Protein AF-0000000066075596 (afdb_homodimer)

Nearest PDB structures (foldseek):
  5d92-assembly1_A  TM=9.632E-01  e=8.092E-13  Archaeoglobus fulgidus DSM 4304
  6wmv-assembly1_A  TM=9.460E-01  e=3.363E-12  Archaeoglobus fulgidus
  6wm5-assembly1_A  TM=9.397E-01  e=6.399E-12  Archaeoglobus fulgidus
  6h59-assembly1_A  TM=9.398E-01  e=1.398E-11  Mycobacterium tuberculosis H37Rv
  6wmv-assembly1_C  TM=9.489E-01  e=2.915E-11  Archaeoglobus fulgidus

Radius of gyration: 22.22 Å; Cα contacts (8 Å, |Δi|>4): 594; chains: 2; bounding box: 64×57×46 Å

Sequence (414 aa):
MLEHFRAGWAKVMNPIADALLRAHVTPDVVTWIGTIGAVLMALICFPQGWLWQGPWLVTLFIFSDSLDGNMARKLGRHSQWGSFLDSTLDRFGDAAIFTGVALYFAGPGNSVLWTAMACAALVFGMATSYVRAKAESLALEAKVGIATRADRLLVSLVAIEITGLARVGAFPHWCVVALPIALCYLTLAGAITVVQRMVAVRRACESMLEHFRAGWAKVMNPIADALLRAHVTPDVVTWIGTIGAVLMALICFPQGWLWQGPWLVTLFIFSDSLDGNMARKLGRHSQWGSFLDSTLDRFGDAAIFTGVALYFAGPGNSVLWTAMACAALVFGMATSYVRAKAESLALEAKVGIATRADRLLVSLVAIEITGLARVGAFPHWCVVALPIALCYLTLAGAITVVQRMVAVRRACES

InterPro domains:
  IPR000462 CDP-alcohol phosphatidyltransferase [PF01066] (25-135)
  IPR043130 CDP-alcohol phosphatidyltransferase, transmembrane domain [G3DSA:1.20.120.1760] (7-206)
  IPR044268 Phosphatidylinositol phosphate synthase PgsA1 [MF_02241] (1-206)
  IPR044268 Phosphatidylinositol phosphate synthase PgsA1 [NF045883] (4-205)
  IPR048254 CDP-alcohol phosphatidyltransferase, conserved site [PS00379] (68-90)

Organism: Cutibacterium acnes (strain DSM 16379 / KPA171202) (NCBI:txid267747)

Solvent-accessible surface area (backbone atoms only — not comparable to full-atom values): 19736 Å² total; per-residue (Å²): 107,73,62,55,54,48,50,52,51,44,65,59,42,47,61,53,30,50,52,37,47,74,69,68,50,52,40,67,55,38,41,50,52,15,28,53,45,18,26,50,32,20,55,56,25,25,36,71,63,35,28,48,63,22,39,56,56,22,49,67,18,54,50,24,58,60,34,23,53,50,36,26,56,74,67,69,51,86,52,71,52,58,54,49,50,52,58,53,45,49,52,49,30,56,41,22,45,29,49,10,49,18,39,14,17,34,42,79,60,62,30,57,69,56,19,50,37,24,49,44,26,34,52,26,52,53,43,42,55,34,52,29,25,44,32,30,42,70,77,40,68,33,84,60,60,83,60,49,70,68,52,52,51,49,49,50,40,50,19,36,27,45,20,26,32,11,71,74,63,79,37,61,66,79,38,45,50,37,35,61,51,40,33,53,49,48,27,50,42,24,48,50,22,40,51,50,23,51,50,44,43,49,54,59,67,74,104,107,74,62,56,53,49,50,53,51,45,64,58,41,47,61,54,32,51,54,37,48,75,69,69,51,52,41,67,56,39,41,50,52,15,30,53,45,18,27,49,34,20,54,57,25,26,36,73,63,35,28,49,61,24,39,58,56,21,49,68,18,55,50,23,57,60,35,23,52,52,36,28,57,75,69,70,52,86,50,72,53,58,55,49,50,51,57,53,43,49,52,50,30,56,41,22,46,28,49,10,49,18,39,14,17,33,41,80,61,63,30,56,68,58,20,50,37,23,47,44,26,34,51,26,51,52,43,40,55,34,53,29,24,45,32,29,43,70,77,41,70,34,85,60,60,85,61,49,70,68,52,53,51,50,49,50,40,50,19,36,27,45,20,26,32,11,73,75,61,79,36,61,67,78,38,45,50,36,35,61,51,40,33,53,50,48,25,52,42,22,48,50,22,39,49,51,23,51,50,44,41,48,54,59,66,74,104

pLDDT: mean 94.69, std 7.0, range [52.31, 98.94]

Structure (mmCIF, N/CA/C/O backbone):
data_AF-0000000066075596-model_v1
#
loop_
_entity.id
_entity.type
_entity.pdbx_description
1 polymer 'Phosphatidylinositol phosphate synthase'
#
loop_
_atom_site.group_PDB
_atom_site.id
_atom_site.type_symbol
_atom_site.label_atom_id
_atom_site.label_alt_id
_atom_site.label_comp_id
_atom_site.label_asym_id
_atom_site.label_entity_id
_atom_site.label_seq_id
_atom_site.pdbx_PDB_ins_code
_atom_site.Cartn_x
_atom_site.Cartn_y
_atom_site.Cartn_z
_atom_site.occupancy
_atom_site.B_iso_or_equiv
_atom_site.auth_seq_id
_atom_site.auth_comp_id
_atom_site.auth_asym_id
_atom_site.auth_atom_id
_atom_site.pdbx_PDB_model_num
ATOM 1 N N . MET A 1 1 ? -25.641 21.906 -8.438 1 53.19 1 MET A N 1
ATOM 2 C CA . MET A 1 1 ? -25.812 20.453 -8.367 1 53.19 1 MET A CA 1
ATOM 3 C C . MET A 1 1 ? -24.953 19.859 -7.266 1 53.19 1 MET A C 1
ATOM 5 O O . MET A 1 1 ? -25.438 19.109 -6.418 1 53.19 1 MET A O 1
ATOM 9 N N . LEU A 1 2 ? -23.625 20.25 -7.238 1 60.84 2 LEU A N 1
ATOM 10 C CA . LEU A 1 2 ? -22.734 19.75 -6.18 1 60.84 2 LEU A CA 1
ATOM 11 C C . LEU A 1 2 ? -23.203 20.25 -4.816 1 60.84 2 LEU A C 1
ATOM 13 O O . LEU A 1 2 ? -23.156 19.516 -3.83 1 60.84 2 LEU A O 1
ATOM 17 N N . GLU A 1 3 ? -23.891 21.406 -4.809 1 60.97 3 GLU A N 1
ATOM 18 C CA . GLU A 1 3 ? -24.391 21.984 -3.561 1 60.97 3 GLU A CA 1
ATOM 19 C C . GLU A 1 3 ? -25.609 21.234 -3.045 1 60.97 3 GLU A C 1
ATOM 21 O O . GLU A 1 3 ? -25.766 21.047 -1.837 1 60.97 3 GLU A O 1
ATOM 26 N N . HIS A 1 4 ? -26.359 20.828 -4.012 1 64.19 4 HIS A N 1
ATOM 27 C CA . HIS A 1 4 ? -27.547 20.078 -3.629 1 64.19 4 HIS A CA 1
ATOM 28 C C . HIS A 1 4 ? -27.172 18.703 -3.068 1 64.19 4 HIS A C 1
ATOM 30 O O . HIS A 1 4 ? -27.766 18.25 -2.098 1 64.19 4 HIS A O 1
ATOM 36 N N . PHE A 1 5 ? -26.219 18.031 -3.615 1 73.12 5 PHE A N 1
ATOM 37 C CA . PHE A 1 5 ? -25.734 16.75 -3.119 1 73.12 5 PHE A CA 1
ATOM 38 C C . PHE A 1 5 ? -25.109 16.906 -1.739 1 73.12 5 PHE A C 1
ATOM 40 O O . PHE A 1 5 ? -25.328 16.062 -0.855 1 73.12 5 PHE A O 1
ATOM 47 N N . ARG A 1 6 ? -24.531 17.953 -1.571 1 70.44 6 ARG A N 1
ATOM 48 C CA . ARG A 1 6 ? -23.891 18.203 -0.284 1 70.44 6 ARG A CA 1
ATOM 49 C C . ARG A 1 6 ? -24.938 18.453 0.801 1 70.44 6 ARG A C 1
ATOM 51 O O . ARG A 1 6 ? -24.797 17.969 1.925 1 70.44 6 ARG A O 1
ATOM 58 N N . ALA A 1 7 ? -25.875 19.203 0.381 1 73.88 7 ALA A N 1
ATOM 59 C CA . ALA A 1 7 ? -26.953 19.516 1.318 1 73.88 7 ALA A CA 1
ATOM 60 C C . ALA A 1 7 ? -27.734 18.25 1.678 1 73.88 7 ALA A C 1
ATOM 62 O O . ALA A 1 7 ? -28.094 18.047 2.842 1 73.88 7 ALA A O 1
ATOM 63 N N . GLY A 1 8 ? -28 17.5 0.705 1 77.88 8 GLY A N 1
ATOM 64 C CA . GLY A 1 8 ? -28.688 16.234 0.952 1 77.88 8 GLY A CA 1
ATOM 65 C C . GLY A 1 8 ? -27.891 15.297 1.83 1 77.88 8 GLY A C 1
ATOM 66 O O . GLY A 1 8 ? -28.422 14.68 2.752 1 77.88 8 GLY A O 1
ATOM 67 N N . TRP A 1 9 ? -26.672 15.227 1.517 1 80.62 9 TRP A N 1
ATOM 68 C CA . TRP A 1 9 ? -25.781 14.367 2.295 1 80.62 9 TRP A CA 1
ATOM 69 C C . TRP A 1 9 ? -25.703 14.836 3.744 1 80.62 9 TRP A C 1
ATOM 71 O O . TRP A 1 9 ? -25.75 14.016 4.668 1 80.62 9 TRP A O 1
ATOM 81 N N . ALA A 1 10 ? -25.688 16.062 3.924 1 80.81 10 ALA A N 1
ATOM 82 C CA . ALA A 1 10 ? -25.625 16.641 5.266 1 80.81 10 ALA A CA 1
ATOM 83 C C . ALA A 1 10 ? -26.922 16.375 6.031 1 80.81 10 ALA A C 1
ATOM 85 O O . ALA A 1 10 ? -26.891 16.125 7.238 1 80.81 10 ALA A O 1
ATOM 86 N N . LYS A 1 11 ? -28.016 16.406 5.348 1 86.75 11 LYS A N 1
ATOM 87 C CA . LYS A 1 11 ? -29.312 16.188 5.969 1 86.75 11 LYS A CA 1
ATOM 88 C C . LYS A 1 11 ? -29.422 14.773 6.523 1 86.75 11 LYS A C 1
ATOM 90 O O . LYS A 1 11 ? -30.094 14.547 7.535 1 86.75 11 LYS A O 1
ATOM 95 N N . VAL A 1 12 ? -28.734 13.961 5.926 1 87.12 12 VAL A N 1
ATOM 96 C CA . VAL A 1 12 ? -28.781 12.57 6.359 1 87.12 12 VAL A CA 1
ATOM 97 C C . VAL A 1 12 ? -27.766 12.344 7.477 1 87.12 12 VAL A C 1
ATOM 99 O O . VAL A 1 12 ? -28.062 11.656 8.461 1 87.12 12 VAL A O 1
ATOM 102 N N . MET A 1 13 ? -26.641 12.891 7.395 1 89.5 13 MET A N 1
ATOM 103 C CA . MET A 1 13 ? -25.531 12.625 8.305 1 89.5 13 MET A CA 1
ATOM 104 C C . MET A 1 13 ? -25.703 13.375 9.617 1 89.5 13 MET A C 1
ATOM 106 O O . MET A 1 13 ? -25.297 12.891 10.672 1 89.5 13 MET A O 1
ATOM 110 N N . ASN A 1 14 ? -26.375 14.5 9.586 1 91.75 14 ASN A N 1
ATOM 111 C CA . ASN A 1 14 ? -26.453 15.375 10.758 1 91.75 14 ASN A CA 1
ATOM 112 C C . ASN A 1 14 ? -27.219 14.719 11.898 1 91.75 14 ASN A C 1
ATOM 114 O O . ASN A 1 14 ? -26.719 14.664 13.031 1 91.75 14 ASN A O 1
ATOM 118 N N . PRO A 1 15 ? -28.391 14.234 11.578 1 94.19 15 PRO A N 1
ATOM 119 C CA . PRO A 1 15 ? -29.109 13.617 12.695 1 94.19 15 PRO A CA 1
ATOM 120 C C . PRO A 1 15 ? -28.391 12.406 13.273 1 94.19 15 PRO A C 1
ATOM 122 O O . PRO A 1 15 ? -28.469 12.148 14.477 1 94.19 15 PRO A O 1
ATOM 125 N N . ILE A 1 16 ? -27.719 11.664 12.484 1 94.81 16 ILE A N 1
ATOM 126 C CA . ILE A 1 16 ? -26.969 10.508 12.953 1 94.81 16 ILE A CA 1
ATOM 127 C C . ILE A 1 16 ? -25.812 10.961 13.82 1 94.81 16 ILE A C 1
ATOM 129 O O . ILE A 1 16 ? -25.562 10.391 14.891 1 94.81 16 ILE A O 1
ATOM 133 N N . ALA A 1 17 ? -25.125 11.867 13.312 1 95.69 17 ALA A N 1
ATOM 134 C CA . ALA A 1 17 ? -24.016 12.43 14.078 1 95.69 17 ALA A CA 1
ATOM 135 C C . ALA A 1 17 ? -24.484 12.93 15.438 1 95.69 17 ALA A C 1
ATOM 137 O O . ALA A 1 17 ? -23.844 12.672 16.453 1 95.69 17 ALA A O 1
ATOM 138 N N . ASP A 1 18 ? -25.641 13.656 15.43 1 96.25 18 ASP A N 1
ATOM 139 C CA . ASP A 1 18 ? -26.203 14.188 16.672 1 96.25 18 ASP A CA 1
ATOM 140 C C . ASP A 1 18 ? -26.547 13.062 17.641 1 96.25 18 ASP A C 1
ATOM 142 O O . ASP A 1 18 ? -26.281 13.172 18.844 1 96.25 18 ASP A O 1
ATOM 146 N N . ALA A 1 19 ? -27.141 12.094 17.141 1 96.62 19 ALA A N 1
ATOM 147 C CA . ALA A 1 19 ? -27.516 10.961 17.984 1 96.62 19 ALA A CA 1
ATOM 148 C C . ALA A 1 19 ? -26.297 10.297 18.609 1 96.62 19 ALA A C 1
ATOM 150 O O . ALA A 1 19 ? -26.328 9.914 19.781 1 96.62 19 ALA A O 1
ATOM 151 N N . LEU A 1 20 ? -25.234 10.148 17.891 1 96.31 20 LEU A N 1
ATOM 152 C CA . LEU A 1 20 ? -24 9.523 18.391 1 96.31 20 LEU A CA 1
ATOM 153 C C . LEU A 1 20 ? -23.328 10.398 19.438 1 96.31 20 LEU A C 1
ATOM 155 O O . LEU A 1 20 ? -22.844 9.898 20.453 1 96.31 20 LEU A O 1
ATOM 159 N N . LEU A 1 21 ? -23.375 11.648 19.172 1 95.69 21 LEU A N 1
ATOM 160 C CA . LEU A 1 21 ? -22.797 12.578 20.125 1 95.69 21 LEU A CA 1
ATOM 161 C C . LEU A 1 21 ? -23.578 12.578 21.438 1 95.69 21 LEU A C 1
ATOM 163 O O . LEU A 1 21 ? -23 12.633 22.516 1 95.69 21 LEU A O 1
ATOM 167 N N . ARG A 1 22 ? -24.875 12.539 21.328 1 97.25 22 ARG A N 1
ATOM 168 C CA . ARG A 1 22 ? -25.719 12.461 22.516 1 97.25 22 ARG A CA 1
ATOM 169 C C . ARG A 1 22 ? -25.438 11.195 23.312 1 97.25 22 ARG A C 1
ATOM 171 O O . ARG A 1 22 ? -25.516 11.188 24.547 1 97.25 22 ARG A O 1
ATOM 178 N N . ALA A 1 23 ? -25.109 10.18 22.594 1 97.69 23 ALA A N 1
ATOM 179 C CA . ALA A 1 23 ? -24.781 8.898 23.219 1 97.69 23 ALA A CA 1
ATOM 180 C C . ALA A 1 23 ? -23.344 8.883 23.703 1 97.69 23 ALA A C 1
ATOM 182 O O . ALA A 1 23 ? -22.844 7.84 24.141 1 97.69 23 ALA A O 1
ATOM 183 N N . HIS A 1 24 ? -22.578 9.898 23.531 1 97.19 24 HIS A N 1
ATOM 184 C CA . HIS A 1 24 ? -21.219 10.102 24.031 1 97.19 24 HIS A CA 1
ATOM 185 C C . HIS A 1 24 ? -20.203 9.273 23.234 1 97.19 24 HIS A C 1
ATOM 187 O O . HIS A 1 24 ? -19.203 8.812 23.781 1 97.19 24 HIS A O 1
ATOM 193 N N . VAL A 1 25 ? -20.578 9.016 22.031 1 97.19 25 VAL A N 1
ATOM 194 C CA . VAL A 1 25 ? -19.641 8.359 21.125 1 97.19 25 VAL A CA 1
ATOM 195 C C . VAL A 1 25 ? -18.719 9.398 20.484 1 97.19 25 VAL A C 1
ATOM 197 O O . VAL A 1 25 ? -19.188 10.438 20 1 97.19 25 VAL A O 1
ATOM 200 N N . THR A 1 26 ? -17.453 9.102 20.516 1 96.12 26 THR A N 1
ATOM 201 C CA . THR A 1 26 ? -16.484 10.055 19.969 1 96.12 26 THR A CA 1
ATOM 202 C C . THR A 1 26 ? -16.266 9.805 18.469 1 96.12 26 THR A C 1
ATOM 204 O O . THR A 1 26 ? -16.484 8.695 17.984 1 96.12 26 THR A O 1
ATOM 207 N N . PRO A 1 27 ? -15.805 10.812 17.766 1 96.5 27 PRO A N 1
ATOM 208 C CA . PRO A 1 27 ? -15.477 10.633 16.359 1 96.5 27 PRO A CA 1
ATOM 209 C C . PRO A 1 27 ? -14.438 9.531 16.125 1 96.5 27 PRO A C 1
ATOM 211 O O . PRO A 1 27 ? -14.539 8.781 15.156 1 96.5 27 PRO A O 1
ATOM 214 N N . ASP A 1 28 ? -13.492 9.367 17.016 1 96.75 28 ASP A N 1
ATOM 215 C CA . ASP A 1 28 ? -12.453 8.344 16.891 1 96.75 28 ASP A CA 1
ATOM 216 C C . ASP A 1 28 ? -13.055 6.945 16.875 1 96.75 28 ASP A C 1
ATOM 218 O O . ASP A 1 28 ? -12.609 6.078 16.125 1 96.75 28 ASP A O 1
ATOM 222 N N . VAL A 1 29 ? -13.984 6.777 17.734 1 97.38 29 VAL A N 1
ATOM 223 C CA . VAL A 1 29 ? -14.648 5.477 17.828 1 97.38 29 VAL A CA 1
ATOM 224 C C . VAL A 1 29 ? -15.359 5.168 16.516 1 97.38 29 VAL A C 1
ATOM 226 O O . VAL A 1 29 ? -15.305 4.035 16.031 1 97.38 29 VAL A O 1
ATOM 229 N N . VAL A 1 30 ? -16 6.145 15.961 1 97.5 30 VAL A N 1
ATOM 230 C CA . VAL A 1 30 ? -16.719 5.977 14.703 1 97.5 30 VAL A CA 1
ATOM 231 C C . VAL A 1 30 ? -15.727 5.645 13.586 1 97.5 30 VAL A C 1
ATOM 233 O O . VAL A 1 30 ? -16 4.797 12.734 1 97.5 30 VAL A O 1
ATOM 236 N N . THR A 1 31 ? -14.609 6.289 13.555 1 97.69 31 THR A N 1
ATOM 237 C CA . THR A 1 31 ? -13.578 6.012 12.562 1 97.69 31 THR A CA 1
ATOM 238 C C . THR A 1 31 ? -13.078 4.57 12.68 1 97.69 31 THR A C 1
ATOM 240 O O . THR A 1 31 ? -12.969 3.863 11.68 1 97.69 31 THR A O 1
ATOM 243 N N . TRP A 1 32 ? -12.852 4.129 13.93 1 98.19 32 TRP A N 1
ATOM 244 C CA . TRP A 1 32 ? -12.375 2.77 14.172 1 98.19 32 TRP A CA 1
ATOM 245 C C . TRP A 1 32 ? -13.414 1.745 13.727 1 98.19 32 TRP A C 1
ATOM 247 O O . TRP A 1 32 ? -13.094 0.808 12.992 1 98.19 32 TRP A O 1
ATOM 257 N N . ILE A 1 33 ? -14.594 1.902 14.141 1 98.06 33 ILE A N 1
ATOM 258 C CA . ILE A 1 33 ? -15.664 0.955 13.836 1 98.06 33 ILE A CA 1
ATOM 259 C C . ILE A 1 33 ? -15.914 0.938 12.328 1 98.06 33 ILE A C 1
ATOM 261 O O . ILE A 1 33 ? -16.094 -0.128 11.734 1 98.06 33 ILE A O 1
ATOM 265 N N . GLY A 1 34 ? -15.961 2.115 11.758 1 98.12 34 GLY A N 1
ATOM 266 C CA . GLY A 1 34 ? -16.141 2.207 10.32 1 98.12 34 GLY A CA 1
ATOM 267 C C . GLY A 1 34 ? -15.078 1.466 9.531 1 98.12 34 GLY A C 1
ATOM 268 O O . GLY A 1 34 ? -15.391 0.698 8.625 1 98.12 34 GLY A O 1
ATOM 269 N N . THR A 1 35 ? -13.836 1.645 9.906 1 98.38 35 THR A N 1
ATOM 270 C CA . THR A 1 35 ? -12.734 1.02 9.18 1 98.38 35 THR A CA 1
ATOM 271 C C . THR A 1 35 ? -12.719 -0.489 9.414 1 98.38 35 THR A C 1
ATOM 273 O O . THR A 1 35 ? -12.602 -1.267 8.461 1 98.38 35 THR A O 1
ATOM 276 N N . ILE A 1 36 ? -12.82 -0.926 10.664 1 98.56 36 ILE A N 1
ATOM 277 C CA . ILE A 1 36 ? -12.828 -2.352 10.977 1 98.56 36 ILE A CA 1
ATOM 278 C C . ILE A 1 36 ? -13.969 -3.037 10.242 1 98.56 36 ILE A C 1
ATOM 280 O O . ILE A 1 36 ? -13.789 -4.109 9.656 1 98.56 36 ILE A O 1
ATOM 284 N N . GLY A 1 37 ? -15.141 -2.406 10.273 1 98.62 37 GLY A N 1
ATOM 285 C CA . GLY A 1 37 ? -16.281 -2.947 9.547 1 98.62 37 GLY A CA 1
ATOM 286 C C . GLY A 1 37 ? -16.047 -3.064 8.055 1 98.62 37 GLY A C 1
ATOM 287 O O . GLY A 1 37 ? -16.312 -4.105 7.457 1 98.62 37 GLY A O 1
ATOM 288 N N . ALA A 1 38 ? -15.539 -2.014 7.434 1 98.5 38 ALA A N 1
ATOM 289 C CA . ALA A 1 38 ? -15.281 -2.02 5.996 1 98.5 38 ALA A CA 1
ATOM 290 C C . ALA A 1 38 ? -14.25 -3.086 5.633 1 98.5 38 ALA A C 1
ATOM 292 O O . ALA A 1 38 ? -14.414 -3.797 4.637 1 98.5 38 ALA A O 1
ATOM 293 N N . VAL A 1 39 ? -13.195 -3.213 6.422 1 98.81 39 VAL A N 1
ATOM 294 C CA . VAL A 1 39 ? -12.141 -4.191 6.18 1 98.81 39 VAL A CA 1
ATOM 295 C C . VAL A 1 39 ? -12.711 -5.602 6.285 1 98.81 39 VAL A C 1
ATOM 297 O O . VAL A 1 39 ? -12.492 -6.434 5.398 1 98.81 39 VAL A O 1
ATOM 300 N N . LEU A 1 40 ? -13.461 -5.848 7.34 1 98.75 40 LEU A N 1
ATOM 301 C CA . LEU A 1 40 ? -14.031 -7.172 7.551 1 98.75 40 LEU A CA 1
ATOM 302 C C . LEU A 1 40 ? -14.992 -7.535 6.422 1 98.75 40 LEU A C 1
ATOM 304 O O . LEU A 1 40 ? -14.922 -8.641 5.875 1 98.75 40 LEU A O 1
ATOM 308 N N . MET A 1 41 ? -15.828 -6.617 6.062 1 98.75 41 MET A N 1
ATOM 309 C CA . MET A 1 41 ? -16.828 -6.926 5.043 1 98.75 41 MET A CA 1
ATOM 310 C C . MET A 1 41 ? -16.172 -7.148 3.686 1 98.75 41 MET A C 1
ATOM 312 O O . MET A 1 41 ? -16.562 -8.047 2.939 1 98.75 41 MET A O 1
ATOM 316 N N . ALA A 1 42 ? -15.195 -6.344 3.373 1 98.81 42 ALA A N 1
ATOM 317 C CA . ALA A 1 42 ? -14.5 -6.52 2.102 1 98.81 42 ALA A CA 1
ATOM 318 C C . ALA A 1 42 ? -13.789 -7.867 2.047 1 98.81 42 ALA A C 1
ATOM 320 O O . ALA A 1 42 ? -13.883 -8.586 1.051 1 98.81 42 ALA A O 1
ATOM 321 N N . LEU A 1 43 ? -13.133 -8.273 3.158 1 98.75 43 LEU A N 1
ATOM 322 C CA . LEU A 1 43 ? -12.273 -9.453 3.154 1 98.75 43 LEU A CA 1
ATOM 323 C C . LEU A 1 43 ? -13.094 -10.719 3.375 1 98.75 43 LEU A C 1
ATOM 325 O 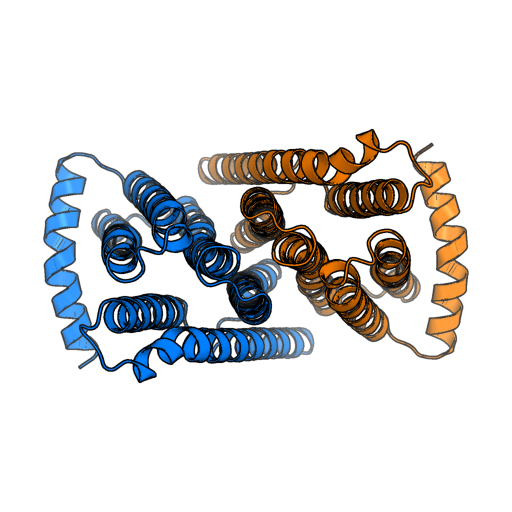O . LEU A 1 43 ? -12.625 -11.828 3.1 1 98.75 43 LEU A O 1
ATOM 329 N N . ILE A 1 44 ? -14.273 -10.547 3.904 1 98.56 44 ILE A N 1
ATOM 330 C CA . ILE A 1 44 ? -15.148 -11.703 4.059 1 98.56 44 ILE A CA 1
ATOM 331 C C . ILE A 1 44 ? -15.961 -11.914 2.785 1 98.56 44 ILE A C 1
ATOM 333 O O . ILE A 1 44 ? -16.047 -13.031 2.273 1 98.56 44 ILE A O 1
ATOM 337 N N . CYS A 1 45 ? -16.516 -10.883 2.209 1 98.69 45 CYS A N 1
ATOM 338 C CA . CYS A 1 45 ? -17.5 -11.016 1.134 1 98.69 45 CYS A CA 1
ATOM 339 C C . CYS A 1 45 ? -16.812 -11.242 -0.205 1 98.69 45 CYS A C 1
ATOM 341 O O . CYS A 1 45 ? -17.141 -12.203 -0.915 1 98.69 45 CYS A O 1
ATOM 343 N N . PHE A 1 46 ? -15.859 -10.453 -0.587 1 98.69 46 PHE A N 1
ATOM 344 C CA . PHE A 1 46 ? -15.344 -10.438 -1.952 1 98.69 46 PHE A CA 1
ATOM 345 C C . PHE A 1 46 ? -14.609 -11.727 -2.271 1 98.69 46 PHE A C 1
ATOM 347 O O . PHE A 1 46 ? -14.828 -12.336 -3.322 1 98.69 46 PHE A O 1
ATOM 354 N N . PRO A 1 47 ? -13.789 -12.242 -1.301 1 98.5 47 PRO A N 1
ATOM 355 C CA . PRO A 1 47 ? -13.086 -13.484 -1.626 1 98.5 47 PRO A CA 1
ATOM 356 C C . PRO A 1 47 ? -14.039 -14.664 -1.831 1 98.5 47 PRO A C 1
ATOM 358 O O . PRO A 1 47 ? -13.68 -15.641 -2.494 1 98.5 47 PRO A O 1
ATOM 361 N N . GLN A 1 48 ? -15.242 -14.57 -1.29 1 97.75 48 GLN A N 1
ATOM 362 C CA . GLN A 1 48 ? -16.203 -15.656 -1.379 1 97.75 48 GLN A CA 1
ATOM 363 C C . GLN A 1 48 ? -17.094 -15.516 -2.617 1 97.75 48 GLN A C 1
ATOM 365 O O . GLN A 1 48 ? -17.922 -16.375 -2.896 1 97.75 48 GLN A O 1
ATOM 370 N N . GLY A 1 49 ? -16.969 -14.477 -3.314 1 97.88 49 GLY A N 1
ATOM 371 C CA . GLY A 1 49 ? -17.75 -14.258 -4.523 1 97.88 49 GLY A CA 1
ATOM 372 C C . GLY A 1 49 ? -19.047 -13.516 -4.27 1 97.88 49 GLY A C 1
ATOM 373 O O . GLY A 1 49 ? -19.906 -13.453 -5.145 1 97.88 49 GLY A O 1
ATOM 374 N N . TRP A 1 50 ? -19.203 -12.938 -3.025 1 98.12 50 TRP A N 1
ATOM 375 C CA . TRP A 1 50 ? -20.375 -12.102 -2.732 1 98.12 50 TRP A CA 1
ATOM 376 C C . TRP A 1 50 ? -20.172 -10.688 -3.262 1 98.12 50 TRP A C 1
ATOM 378 O O . TRP A 1 50 ? -20.094 -9.734 -2.486 1 98.12 50 TRP A O 1
ATOM 388 N N . LEU A 1 51 ? -20.234 -10.617 -4.598 1 98.25 51 LEU A N 1
ATOM 389 C CA . LEU A 1 51 ? -19.844 -9.383 -5.262 1 98.25 51 LEU A CA 1
ATOM 390 C C . LEU A 1 51 ? -20.984 -8.383 -5.281 1 98.25 51 LEU A C 1
ATOM 392 O O . LEU A 1 51 ? -20.766 -7.168 -5.289 1 98.25 51 LEU A O 1
ATOM 396 N N . TRP A 1 52 ? -22.188 -8.82 -5.332 1 97.5 52 TRP A N 1
ATOM 397 C CA . TRP A 1 52 ? -23.266 -7.844 -5.34 1 97.5 52 TRP A CA 1
ATOM 398 C C . TRP A 1 52 ? -23.688 -7.488 -3.92 1 97.5 52 TRP A C 1
ATOM 400 O O . TRP A 1 52 ? -24.109 -6.355 -3.65 1 97.5 52 TRP A O 1
ATOM 410 N N . GLN A 1 53 ? -23.594 -8.375 -2.893 1 98.12 53 GLN A N 1
ATOM 411 C CA . GLN A 1 53 ? -23.922 -8.125 -1.492 1 98.12 53 GLN A CA 1
ATOM 412 C C . GLN A 1 53 ? -22.844 -7.289 -0.813 1 98.12 53 GLN A C 1
ATOM 414 O O . GLN A 1 53 ? -23.141 -6.387 -0.033 1 98.12 53 GLN A O 1
ATOM 419 N N . GLY A 1 54 ? -21.578 -7.586 -1.127 1 98.44 54 GLY A N 1
ATOM 420 C CA . GLY A 1 54 ? -20.406 -7.035 -0.454 1 98.44 54 GLY A CA 1
ATOM 421 C C . GLY A 1 54 ? -20.344 -5.52 -0.516 1 98.44 54 GLY A C 1
ATOM 422 O O . GLY A 1 54 ? -20.141 -4.859 0.506 1 98.44 54 GLY A O 1
ATOM 423 N N . PRO A 1 55 ? -20.516 -4.965 -1.721 1 98.5 55 PRO A N 1
ATOM 424 C CA . PRO A 1 55 ? -20.406 -3.506 -1.832 1 98.5 55 PRO A CA 1
ATOM 425 C C . PRO A 1 55 ? -21.391 -2.773 -0.917 1 98.5 55 PRO A C 1
ATOM 427 O O . PRO A 1 55 ? -21.062 -1.716 -0.374 1 98.5 55 PRO A O 1
ATOM 430 N N . TRP A 1 56 ? -22.547 -3.299 -0.76 1 97.94 56 TRP A N 1
ATOM 431 C CA . TRP A 1 56 ? -23.516 -2.664 0.121 1 97.94 56 TRP A CA 1
ATOM 432 C C . TRP A 1 56 ? -23.047 -2.709 1.571 1 97.94 56 TRP A C 1
ATOM 434 O O . TRP A 1 56 ? -23.188 -1.725 2.303 1 97.94 56 TRP A O 1
ATOM 444 N N . LEU A 1 57 ? -22.562 -3.822 1.994 1 98.06 57 LEU A N 1
ATOM 445 C CA . LEU A 1 57 ? -22.078 -3.986 3.359 1 98.06 57 LEU A CA 1
ATOM 446 C C . LEU A 1 57 ? -20.844 -3.117 3.609 1 98.06 57 LEU A C 1
ATOM 448 O O . LEU A 1 57 ? -20.719 -2.508 4.672 1 98.06 57 LEU A O 1
ATOM 452 N N . VAL A 1 58 ? -19.922 -3.047 2.656 1 98.44 58 VAL A N 1
ATOM 453 C CA . VAL A 1 58 ? -18.734 -2.197 2.762 1 98.44 58 VAL A CA 1
ATOM 454 C C . VAL A 1 58 ? -19.156 -0.731 2.818 1 98.44 58 VAL A C 1
ATOM 456 O O . VAL A 1 58 ? -18.656 0.035 3.641 1 98.44 58 VAL A O 1
ATOM 459 N N . THR A 1 59 ? -20.078 -0.32 1.947 1 96.81 59 THR A N 1
ATOM 460 C CA . THR A 1 59 ? -20.547 1.061 1.855 1 96.81 59 THR A CA 1
ATOM 461 C C . THR A 1 59 ? -21.141 1.523 3.184 1 96.81 59 THR A C 1
ATOM 463 O O . THR A 1 59 ? -20.922 2.666 3.598 1 96.81 59 THR A O 1
ATOM 466 N N . LEU A 1 60 ? -21.859 0.641 3.838 1 94.75 60 LEU A N 1
ATOM 467 C CA . LEU A 1 60 ? -22.438 0.958 5.141 1 94.75 60 LEU A CA 1
ATOM 468 C C . LEU A 1 60 ? -21.359 1.468 6.102 1 94.75 60 LEU A C 1
ATOM 470 O O . LEU A 1 60 ? -21.625 2.371 6.898 1 94.75 60 LEU A O 1
ATOM 474 N N . PHE A 1 61 ? -20.156 0.972 5.996 1 96.06 61 PHE A N 1
ATOM 475 C CA . PHE A 1 61 ? -19.109 1.296 6.957 1 96.06 61 PHE A CA 1
ATOM 476 C C . PHE A 1 61 ? -18.234 2.426 6.438 1 96.06 61 PHE A C 1
ATOM 478 O O . PHE A 1 61 ? -17.641 3.168 7.223 1 96.06 61 PHE A O 1
ATOM 485 N N . ILE A 1 62 ? -18.125 2.551 5.148 1 90.75 62 ILE A N 1
ATOM 486 C CA . ILE A 1 62 ? -17.266 3.584 4.586 1 90.75 62 ILE A CA 1
ATOM 487 C C . ILE A 1 62 ? -17.859 4.965 4.875 1 90.75 62 ILE A C 1
ATOM 489 O O . ILE A 1 62 ? -17.125 5.945 4.996 1 90.75 62 ILE A O 1
ATOM 493 N N . PHE A 1 63 ? -19.141 5.105 5.031 1 88 63 PHE A N 1
ATOM 494 C CA . PHE A 1 63 ? -19.812 6.363 5.344 1 88 63 PHE A CA 1
ATOM 495 C C . PHE A 1 63 ? -19.438 6.84 6.742 1 88 63 PHE A C 1
ATOM 497 O O . PHE A 1 63 ? -19.641 8.008 7.082 1 88 63 PHE A O 1
ATOM 504 N N . SER A 1 64 ? -18.828 6 7.496 1 90.69 64 SER A N 1
ATOM 505 C CA . SER A 1 64 ? -18.359 6.395 8.82 1 90.69 64 SER A CA 1
ATOM 506 C C . SER A 1 64 ? -17.359 7.535 8.734 1 90.69 64 SER A C 1
ATOM 508 O O . SER A 1 64 ? -17.234 8.328 9.672 1 90.69 64 SER A O 1
ATOM 510 N N . ASP A 1 65 ? -16.672 7.516 7.594 1 90 65 ASP A N 1
ATOM 511 C CA . ASP A 1 65 ? -15.703 8.586 7.387 1 90 65 ASP A CA 1
ATOM 512 C C . ASP A 1 65 ? -16.391 9.945 7.332 1 90 65 ASP A C 1
ATOM 514 O O . ASP A 1 65 ? -15.945 10.906 7.957 1 90 65 ASP A O 1
ATOM 518 N N . SER A 1 66 ? -17.453 10.047 6.629 1 90 66 SER A N 1
ATOM 519 C CA . SER A 1 66 ? -18.25 11.266 6.562 1 90 66 SER A CA 1
ATOM 520 C C . SER A 1 66 ? -18.859 11.602 7.914 1 90 66 SER A C 1
ATOM 522 O O . SER A 1 66 ? -18.984 12.773 8.273 1 90 66 SER A O 1
ATOM 524 N N . LEU A 1 67 ? -19.234 10.633 8.594 1 93.5 67 LEU A N 1
ATOM 525 C CA . LEU A 1 67 ? -19.875 10.797 9.891 1 93.5 67 LEU A CA 1
ATOM 526 C C . LEU A 1 67 ? -18.891 11.328 10.93 1 93.5 67 LEU A C 1
ATOM 528 O O . LEU A 1 67 ? -19.203 12.258 11.672 1 93.5 67 LEU A O 1
ATOM 532 N N . ASP A 1 68 ? -17.734 10.703 11 1 94.19 68 ASP A N 1
ATOM 533 C CA . ASP A 1 68 ? -16.766 11.125 12 1 94.19 68 ASP A CA 1
ATOM 534 C C . ASP A 1 68 ? -16.312 12.562 11.758 1 94.19 68 ASP A C 1
ATOM 536 O O . ASP A 1 68 ? -16.109 13.328 12.703 1 94.19 68 ASP A O 1
ATOM 540 N N . GLY A 1 69 ? -16.203 12.93 10.477 1 91.75 69 GLY A N 1
ATOM 541 C CA . GLY A 1 69 ? -15.906 14.32 10.156 1 91.75 69 GLY A CA 1
ATOM 542 C C . GLY A 1 69 ? -17 15.281 10.578 1 91.75 69 GLY A C 1
ATOM 543 O O . GLY A 1 69 ? -16.719 16.344 11.133 1 91.75 69 GLY A O 1
ATOM 544 N N . ASN A 1 70 ? -18.172 14.914 10.32 1 92.44 70 ASN A N 1
ATOM 545 C CA . ASN A 1 70 ? -19.328 15.719 10.727 1 92.44 70 ASN A CA 1
ATOM 546 C C . ASN A 1 70 ? -19.375 15.875 12.242 1 92.44 70 ASN A C 1
ATOM 548 O O . ASN A 1 70 ? -19.656 16.969 12.75 1 92.44 70 ASN A O 1
ATOM 552 N N . MET A 1 71 ? -19.188 14.852 12.914 1 94.69 71 MET A N 1
ATOM 553 C CA . MET A 1 71 ? -19.172 14.883 14.375 1 94.69 71 MET A CA 1
ATOM 554 C C . MET A 1 71 ? -18.078 15.812 14.891 1 94.69 71 MET A C 1
ATOM 556 O O . MET A 1 71 ? -18.312 16.594 15.812 1 94.69 71 MET A O 1
ATOM 560 N N . ALA A 1 72 ? -16.906 15.719 14.305 1 93.25 72 ALA A N 1
ATOM 561 C CA . ALA A 1 72 ? -15.789 16.562 14.711 1 93.25 72 ALA A CA 1
ATOM 562 C C . ALA A 1 72 ? -16.109 18.031 14.5 1 93.25 72 ALA A C 1
ATOM 564 O O . ALA A 1 72 ? -15.781 18.875 15.344 1 93.25 72 ALA A O 1
ATOM 565 N N . ARG A 1 73 ? -16.766 18.312 13.461 1 91.38 73 ARG A N 1
ATOM 566 C CA . ARG A 1 73 ? -17.141 19.688 13.156 1 91.38 73 ARG A CA 1
ATOM 567 C C . ARG A 1 73 ? -18.188 20.203 14.148 1 91.38 73 ARG A C 1
ATOM 569 O O . ARG A 1 73 ? -18.109 21.344 14.594 1 91.38 73 ARG A O 1
ATOM 576 N N . LYS A 1 74 ? -19.047 19.453 14.477 1 92.56 74 LYS A N 1
ATOM 577 C CA . LYS A 1 74 ? -20.094 19.828 15.422 1 92.56 74 LYS A CA 1
ATOM 578 C C . LYS A 1 74 ? -19.531 20.078 16.812 1 92.56 74 LYS A C 1
ATOM 580 O O . LYS A 1 74 ? -20.047 20.922 17.562 1 92.56 74 LYS A O 1
ATOM 585 N N . LEU A 1 75 ? -18.562 19.328 17.109 1 93.5 75 LEU A N 1
ATOM 586 C CA . LEU A 1 75 ? -17.906 19.484 18.406 1 93.5 75 LEU A CA 1
ATOM 587 C C . LEU A 1 75 ? -16.953 20.672 18.391 1 93.5 75 LEU A C 1
ATOM 589 O O . LEU A 1 75 ? -16.438 21.078 19.438 1 93.5 75 LEU A O 1
ATOM 593 N N . GLY A 1 76 ? -16.703 21.203 17.172 1 88.94 76 GLY A N 1
ATOM 594 C CA . GLY A 1 76 ? -15.711 22.281 17.047 1 88.94 76 GLY A CA 1
ATOM 595 C C . GLY A 1 76 ? -14.297 21.812 17.312 1 88.94 76 GLY A C 1
ATOM 596 O O . GLY A 1 76 ? -13.477 22.562 17.859 1 88.94 76 GLY A O 1
ATOM 597 N N . ARG A 1 77 ? -14.094 20.594 17.156 1 83.06 77 ARG A N 1
ATOM 598 C CA . ARG A 1 77 ? -12.797 20 17.453 1 83.06 77 ARG A CA 1
ATOM 599 C C . ARG A 1 77 ? -12.062 19.625 16.156 1 83.06 77 ARG A C 1
ATOM 601 O O . ARG A 1 77 ? -12.633 18.984 15.273 1 83.06 77 ARG A O 1
ATOM 608 N N . HIS A 1 78 ? -10.922 20.281 15.875 1 84.31 78 HIS A N 1
ATOM 609 C CA . HIS A 1 78 ? -9.969 19.828 14.867 1 84.31 78 HIS A CA 1
ATOM 610 C C . HIS A 1 78 ? -8.617 19.5 15.5 1 84.31 78 HIS A C 1
ATOM 612 O O . HIS A 1 78 ? -7.992 20.359 16.125 1 84.31 78 HIS A O 1
ATOM 618 N N . SER A 1 79 ? -8.398 18.172 15.484 1 91.06 79 SER A N 1
ATOM 619 C CA . SER A 1 79 ? -7.168 17.75 16.156 1 91.06 79 SER A CA 1
ATOM 620 C C . SER A 1 79 ? -6.215 17.062 15.195 1 91.06 79 SER A C 1
ATOM 622 O O . SER A 1 79 ? -6.645 16.5 14.188 1 91.06 79 SER A O 1
ATOM 624 N N . GLN A 1 80 ? -4.969 17.172 15.484 1 94.62 80 GLN A N 1
ATOM 625 C CA . GLN A 1 80 ? -3.934 16.484 14.719 1 94.62 80 GLN A CA 1
ATOM 626 C C . GLN A 1 80 ? -4.117 14.969 14.781 1 94.62 80 GLN A C 1
ATOM 628 O O . GLN A 1 80 ? -3.979 14.281 13.766 1 94.62 80 GLN A O 1
ATOM 633 N N . TRP A 1 81 ? -4.496 14.508 15.938 1 96.06 81 TRP A N 1
ATOM 634 C CA . TRP A 1 81 ? -4.723 13.07 16.109 1 96.06 81 TRP A CA 1
ATOM 635 C C . TRP A 1 81 ? -5.855 12.594 15.203 1 96.06 81 TRP A C 1
ATOM 637 O O . TRP A 1 81 ? -5.727 11.57 14.531 1 96.06 81 TRP A O 1
ATOM 647 N N . GLY A 1 82 ? -6.98 13.312 15.281 1 95.12 82 GLY A N 1
ATOM 648 C CA . GLY A 1 82 ? -8.117 12.938 14.453 1 95.12 82 GLY A CA 1
ATOM 649 C C . GLY A 1 82 ? -7.777 12.875 12.977 1 95.12 82 GLY A C 1
ATOM 650 O O . GLY A 1 82 ? -8.195 11.953 12.273 1 95.12 82 GLY A O 1
ATOM 651 N N . SER A 1 83 ? -7.086 13.852 12.508 1 94.62 83 SER A N 1
ATOM 652 C CA . SER A 1 83 ? -6.66 13.891 11.109 1 94.62 83 SER A CA 1
ATOM 653 C C . SER A 1 83 ? -5.742 12.719 10.781 1 94.62 83 SER A C 1
ATOM 655 O O . SER A 1 83 ? -5.895 12.086 9.734 1 94.62 83 SER A O 1
ATOM 657 N N . PHE A 1 84 ? -4.812 12.508 11.719 1 97.75 84 PHE A N 1
ATOM 658 C CA . PHE A 1 84 ? -3.877 11.406 11.562 1 97.75 84 PHE A CA 1
ATOM 659 C C . PHE A 1 84 ? -4.617 10.07 11.539 1 97.75 84 PHE A C 1
ATOM 661 O O . PHE A 1 84 ? -4.371 9.234 10.664 1 97.75 84 PHE A O 1
ATOM 668 N N . LEU A 1 85 ? -5.492 9.859 12.461 1 97.38 85 LEU A N 1
ATOM 669 C CA . LEU A 1 85 ? -6.234 8.617 12.594 1 97.38 85 LEU A CA 1
ATOM 670 C C . LEU A 1 85 ? -7.082 8.359 11.352 1 97.38 85 LEU A C 1
ATOM 672 O O . LEU A 1 85 ? -7.059 7.258 10.797 1 97.38 85 LEU A O 1
ATOM 676 N N . ASP A 1 86 ? -7.785 9.383 10.969 1 96 86 ASP A N 1
ATOM 677 C CA . ASP A 1 86 ? -8.656 9.281 9.797 1 96 86 ASP A CA 1
ATOM 678 C C . ASP A 1 86 ? -7.855 8.914 8.547 1 96 86 ASP A C 1
ATOM 680 O O . ASP A 1 86 ? -8.203 7.969 7.84 1 96 86 ASP A O 1
ATOM 684 N N . SER A 1 87 ? -6.77 9.562 8.305 1 96.69 87 SER A N 1
ATOM 685 C CA . SER A 1 87 ? -5.949 9.344 7.121 1 96.69 87 SER A CA 1
ATOM 686 C C . SER A 1 87 ? -5.34 7.941 7.125 1 96.69 87 SER A C 1
ATOM 688 O O . SER A 1 87 ? -5.273 7.285 6.082 1 96.69 87 SER A O 1
ATOM 690 N N . THR A 1 88 ? -4.891 7.496 8.273 1 98.12 88 THR A N 1
ATOM 691 C CA . THR A 1 88 ? -4.25 6.191 8.406 1 98.12 88 THR A CA 1
ATOM 692 C C . THR A 1 88 ? -5.262 5.066 8.18 1 98.12 88 THR A C 1
ATOM 694 O O . THR A 1 88 ? -5.012 4.148 7.398 1 98.12 88 THR A O 1
ATOM 697 N N . LEU A 1 89 ? -6.383 5.16 8.844 1 98.19 89 LEU A N 1
ATOM 698 C CA . LEU A 1 89 ? -7.367 4.086 8.797 1 98.19 89 LEU A CA 1
ATOM 699 C C . LEU A 1 89 ? -8.031 4.027 7.426 1 98.19 89 LEU A C 1
ATOM 701 O O . LEU A 1 89 ? -8.422 2.949 6.965 1 98.19 89 LEU A O 1
ATOM 705 N N . ASP A 1 90 ? -8.117 5.203 6.773 1 96.94 90 ASP A N 1
ATOM 706 C CA . ASP A 1 90 ? -8.617 5.234 5.398 1 96.94 90 ASP A CA 1
ATOM 707 C C . ASP A 1 90 ? -7.801 4.312 4.496 1 96.94 90 ASP A C 1
ATOM 709 O O . ASP A 1 90 ? -8.352 3.664 3.604 1 96.94 90 ASP A O 1
ATOM 713 N N . ARG A 1 91 ? -6.477 4.262 4.73 1 97.88 91 ARG A N 1
ATOM 714 C CA . ARG A 1 91 ? -5.602 3.432 3.908 1 97.88 91 ARG A CA 1
ATOM 715 C C . ARG A 1 91 ? -5.961 1.956 4.043 1 97.88 91 ARG A C 1
ATOM 717 O O . ARG A 1 91 ? -5.918 1.21 3.062 1 97.88 91 ARG A O 1
ATOM 724 N N . PHE A 1 92 ? -6.324 1.536 5.195 1 98.44 92 PHE A N 1
ATOM 725 C CA . PHE A 1 92 ? -6.648 0.133 5.422 1 98.44 92 PHE A CA 1
ATOM 726 C C . PHE A 1 92 ? -7.992 -0.219 4.797 1 98.44 92 PHE A C 1
ATOM 728 O O . PHE A 1 92 ? -8.156 -1.308 4.242 1 98.44 92 PHE A O 1
ATOM 735 N N . GLY A 1 93 ? -8.953 0.688 4.957 1 97.94 93 GLY A N 1
ATOM 736 C CA . GLY A 1 93 ? -10.227 0.464 4.301 1 97.94 93 GLY A CA 1
ATOM 737 C C . GLY A 1 93 ? -10.109 0.314 2.795 1 97.94 93 GLY A C 1
ATOM 738 O O . GLY A 1 93 ? -10.648 -0.629 2.215 1 97.94 93 GLY A O 1
ATOM 739 N N . ASP A 1 94 ? -9.383 1.222 2.225 1 97.31 94 ASP A N 1
ATOM 740 C CA . ASP A 1 94 ? -9.164 1.192 0.782 1 97.31 94 ASP A CA 1
ATOM 741 C C . ASP A 1 94 ? -8.422 -0.076 0.364 1 97.31 94 ASP A C 1
ATOM 743 O O . ASP A 1 94 ? -8.797 -0.725 -0.616 1 97.31 94 ASP A O 1
ATOM 747 N N . ALA A 1 95 ? -7.387 -0.398 1.095 1 98.69 95 ALA A N 1
ATOM 748 C CA . ALA A 1 95 ? -6.57 -1.565 0.774 1 98.69 95 ALA A CA 1
ATOM 749 C C . ALA A 1 95 ? -7.391 -2.848 0.851 1 98.69 95 ALA A C 1
ATOM 751 O O . ALA A 1 95 ? -7.184 -3.775 0.064 1 98.69 95 ALA A O 1
ATOM 752 N N . ALA A 1 96 ? -8.305 -2.914 1.79 1 98.81 96 ALA A N 1
ATOM 753 C CA . ALA A 1 96 ? -9.109 -4.117 1.986 1 98.81 96 ALA A CA 1
ATOM 754 C C . ALA A 1 96 ? -10 -4.387 0.774 1 98.81 96 ALA A C 1
ATOM 756 O O . ALA A 1 96 ? -10.219 -5.539 0.404 1 98.81 96 ALA A O 1
ATOM 757 N N . ILE A 1 97 ? -10.477 -3.332 0.207 1 98.75 97 ILE A N 1
ATOM 758 C CA . ILE A 1 97 ? -11.336 -3.488 -0.959 1 98.75 97 ILE A CA 1
ATOM 759 C C . ILE A 1 97 ? -10.555 -4.137 -2.098 1 98.75 97 ILE A C 1
ATOM 761 O O . ILE A 1 97 ? -10.977 -5.16 -2.646 1 98.75 97 ILE A O 1
ATOM 765 N N . PHE A 1 98 ? -9.406 -3.648 -2.418 1 98.88 98 PHE A N 1
ATOM 766 C CA . PHE A 1 98 ? -8.625 -4.16 -3.539 1 98.88 98 PHE A CA 1
ATOM 767 C C . PHE A 1 98 ? -8.023 -5.52 -3.205 1 98.88 98 PHE A C 1
ATOM 769 O O . PHE A 1 98 ? -7.871 -6.371 -4.086 1 98.88 98 PHE A O 1
ATOM 776 N N . THR A 1 99 ? -7.66 -5.695 -1.905 1 98.94 99 THR A N 1
ATOM 777 C CA . THR A 1 99 ? -7.211 -7.016 -1.488 1 98.94 99 THR A CA 1
ATOM 778 C C . THR A 1 99 ? -8.32 -8.047 -1.654 1 98.94 99 THR A C 1
ATOM 780 O O . THR A 1 99 ? -8.086 -9.148 -2.154 1 98.94 99 THR A O 1
ATOM 783 N N . GLY A 1 100 ? -9.555 -7.66 -1.233 1 98.88 100 GLY A N 1
ATOM 784 C CA . GLY A 1 100 ? -10.695 -8.547 -1.415 1 98.88 100 GLY A CA 1
ATOM 785 C C . GLY A 1 100 ? -10.938 -8.922 -2.865 1 98.88 100 GLY A C 1
ATOM 786 O O . GLY A 1 100 ? -11.211 -10.078 -3.178 1 98.88 100 GLY A O 1
ATOM 787 N N . VAL A 1 101 ? -10.828 -7.973 -3.719 1 98.88 101 VAL A N 1
ATOM 788 C CA . VAL A 1 101 ? -11.016 -8.203 -5.148 1 98.88 101 VAL A CA 1
ATOM 789 C C . VAL A 1 101 ? -9.906 -9.109 -5.676 1 98.88 101 VAL A C 1
ATOM 791 O O . VAL A 1 101 ? -10.164 -10.008 -6.484 1 98.88 101 VAL A O 1
ATOM 794 N N . ALA A 1 102 ? -8.656 -8.883 -5.266 1 98.94 102 ALA A N 1
ATOM 795 C CA . ALA A 1 102 ? -7.547 -9.742 -5.66 1 98.94 102 ALA A CA 1
ATOM 796 C C . ALA A 1 102 ? -7.801 -11.195 -5.25 1 98.94 102 ALA A C 1
ATOM 798 O O . ALA A 1 102 ? -7.559 -12.117 -6.031 1 98.94 102 ALA A O 1
ATOM 799 N N . LEU A 1 103 ? -8.32 -11.352 -4.043 1 98.88 103 LEU A N 1
ATOM 800 C CA . LEU A 1 103 ? -8.57 -12.695 -3.531 1 98.88 103 LEU A CA 1
ATOM 801 C C . LEU A 1 103 ? -9.742 -13.344 -4.262 1 98.88 103 LEU A C 1
ATOM 803 O O . LEU A 1 103 ? -9.766 -14.562 -4.457 1 98.88 103 LEU A O 1
ATOM 807 N N . TYR A 1 104 ? -10.711 -12.531 -4.688 1 98.75 104 TYR A N 1
ATOM 808 C CA . TYR A 1 104 ? -11.781 -13.055 -5.531 1 98.75 104 TYR A CA 1
ATOM 809 C C . TYR A 1 104 ? -11.211 -13.656 -6.812 1 98.75 104 TYR A C 1
ATOM 811 O O . TYR A 1 104 ? -11.555 -14.781 -7.184 1 98.75 104 TYR A O 1
ATOM 819 N N . PHE A 1 105 ? -10.336 -12.914 -7.488 1 98.62 105 PHE A N 1
ATOM 820 C CA . PHE A 1 105 ? -9.797 -13.375 -8.766 1 98.62 105 PHE A CA 1
ATOM 821 C C . PHE A 1 105 ? -8.828 -14.531 -8.562 1 98.62 105 PHE A C 1
ATOM 823 O O . PHE A 1 105 ? -8.711 -15.406 -9.422 1 98.62 105 PHE A O 1
ATOM 830 N N . ALA A 1 106 ? -8.172 -14.57 -7.395 1 98.44 106 ALA A N 1
ATOM 831 C CA . ALA A 1 106 ? -7.262 -15.672 -7.094 1 98.44 106 ALA A CA 1
ATOM 832 C C . ALA A 1 106 ? -8.039 -16.938 -6.75 1 98.44 106 ALA A C 1
ATOM 834 O O . ALA A 1 106 ? -7.512 -18.047 -6.871 1 98.44 106 ALA A O 1
ATOM 835 N N . GLY A 1 107 ? -9.211 -16.781 -6.262 1 97.44 107 GLY A N 1
ATOM 836 C CA . GLY A 1 107 ? -10.07 -17.891 -5.879 1 97.44 107 GLY A CA 1
ATOM 837 C C . GLY A 1 107 ? -11.148 -18.203 -6.902 1 97.44 107 GLY A C 1
ATOM 838 O O . GLY A 1 107 ? -10.852 -18.688 -7.996 1 97.44 107 GLY A O 1
ATOM 839 N N . PRO A 1 108 ? -12.359 -17.781 -6.598 1 95.5 108 PRO A N 1
ATOM 840 C CA . PRO A 1 108 ? -13.469 -18.125 -7.484 1 95.5 108 PRO A CA 1
ATOM 841 C C . PRO A 1 108 ? -13.344 -17.5 -8.867 1 95.5 108 PRO A C 1
ATOM 843 O O . PRO A 1 108 ? -13.797 -18.094 -9.859 1 95.5 108 PRO A O 1
ATOM 846 N N . GLY A 1 109 ? -12.852 -16.312 -8.961 1 94.25 109 GLY A N 1
ATOM 847 C CA . GLY A 1 109 ? -12.68 -15.664 -10.242 1 94.25 109 GLY A CA 1
ATOM 848 C C . GLY A 1 109 ? -11.625 -16.312 -11.117 1 94.25 109 GLY A C 1
ATOM 849 O O . GLY A 1 109 ? -11.617 -16.141 -12.336 1 94.25 109 GLY A O 1
ATOM 850 N N . ASN A 1 110 ? -10.695 -16.969 -10.555 1 95.62 110 ASN A N 1
ATOM 851 C CA . ASN A 1 110 ? -9.719 -17.859 -11.195 1 95.62 110 ASN A CA 1
ATOM 852 C C . ASN A 1 110 ? -8.969 -17.141 -12.32 1 95.62 110 ASN A C 1
ATOM 854 O O . ASN A 1 110 ? -8.922 -17.625 -13.453 1 95.62 110 ASN A O 1
ATOM 858 N N . SER A 1 111 ? -8.391 -16.016 -12.078 1 97.88 111 SER A N 1
ATOM 859 C CA . SER A 1 111 ? -7.629 -15.258 -13.062 1 97.88 111 SER A CA 1
ATOM 860 C C . SER A 1 111 ? -6.422 -14.578 -12.422 1 97.88 111 SER A C 1
ATOM 862 O O . SER A 1 111 ? -6.574 -13.625 -11.664 1 97.88 111 SER A O 1
ATOM 864 N N . VAL A 1 112 ? -5.219 -15.055 -12.82 1 98.06 112 VAL A N 1
ATOM 865 C CA . VAL A 1 112 ? -3.982 -14.477 -12.312 1 98.06 112 VAL A CA 1
ATOM 866 C C . VAL A 1 112 ? -3.814 -13.055 -12.852 1 98.06 112 VAL A C 1
ATOM 868 O O . VAL A 1 112 ? -3.342 -12.164 -12.148 1 98.06 112 VAL A O 1
ATOM 871 N N . LEU A 1 113 ? -4.254 -12.852 -14.094 1 98.19 113 LEU A N 1
ATOM 872 C CA . LEU A 1 113 ? -4.152 -11.539 -14.727 1 98.19 113 LEU A CA 1
ATOM 873 C C . LEU A 1 113 ? -4.922 -10.492 -13.93 1 98.19 113 LEU A C 1
ATOM 875 O O . LEU A 1 113 ? -4.383 -9.43 -13.609 1 98.19 113 LEU A O 1
ATOM 879 N N . TRP A 1 114 ? -6.125 -10.82 -13.609 1 98.62 114 TRP A N 1
ATOM 880 C CA . TRP A 1 114 ? -6.957 -9.82 -12.945 1 98.62 114 TRP A CA 1
ATOM 881 C C . TRP A 1 114 ? -6.621 -9.734 -11.461 1 98.62 114 TRP A C 1
ATOM 883 O O . TRP A 1 114 ? -6.867 -8.703 -10.82 1 98.62 114 TRP A O 1
ATOM 893 N N . THR A 1 115 ? -6.047 -10.836 -10.875 1 98.81 115 THR A N 1
ATOM 894 C CA . THR A 1 115 ? -5.418 -10.703 -9.562 1 98.81 115 THR A CA 1
ATOM 895 C C . THR A 1 115 ? -4.297 -9.672 -9.609 1 98.81 115 THR A C 1
ATOM 897 O O . THR A 1 115 ? -4.207 -8.805 -8.734 1 98.81 115 THR A O 1
ATOM 900 N N . ALA A 1 116 ? -3.465 -9.711 -10.625 1 98.88 116 ALA A N 1
ATOM 901 C CA . ALA A 1 116 ? -2.354 -8.781 -10.805 1 98.88 116 ALA A CA 1
ATOM 902 C C . ALA A 1 116 ? -2.857 -7.348 -10.93 1 98.88 116 ALA A C 1
ATOM 904 O O . ALA A 1 116 ? -2.295 -6.43 -10.328 1 98.88 116 ALA A O 1
ATOM 905 N N . MET A 1 117 ? -3.9 -7.18 -11.688 1 98.81 117 MET A N 1
ATOM 906 C CA . MET A 1 117 ? -4.438 -5.84 -11.898 1 98.81 117 MET A CA 1
ATOM 907 C C . MET A 1 117 ? -5.039 -5.285 -10.609 1 98.81 117 MET A C 1
ATOM 909 O O . MET A 1 117 ? -4.961 -4.082 -10.352 1 98.81 117 MET A O 1
ATOM 913 N N . ALA A 1 118 ? -5.695 -6.145 -9.844 1 98.88 118 ALA A N 1
ATOM 914 C CA . ALA A 1 118 ? -6.223 -5.719 -8.555 1 98.88 118 ALA A CA 1
ATOM 915 C C . ALA A 1 118 ? -5.098 -5.297 -7.613 1 98.88 118 ALA A C 1
ATOM 917 O O . ALA A 1 118 ? -5.211 -4.293 -6.906 1 98.88 118 ALA A O 1
ATOM 918 N N . CYS A 1 119 ? -3.986 -6.035 -7.59 1 98.94 119 CYS A N 1
ATOM 919 C CA . CYS A 1 119 ? -2.824 -5.68 -6.785 1 98.94 119 CYS A CA 1
ATOM 920 C C . CYS A 1 119 ? -2.207 -4.371 -7.27 1 98.94 119 CYS A C 1
ATOM 922 O O . CYS A 1 119 ? -1.753 -3.559 -6.461 1 98.94 119 CYS A O 1
ATOM 924 N N . ALA A 1 120 ? -2.186 -4.215 -8.602 1 98.88 120 ALA A N 1
ATOM 925 C CA . ALA A 1 120 ? -1.672 -2.961 -9.141 1 98.88 120 ALA A CA 1
ATOM 926 C C . ALA A 1 120 ? -2.512 -1.774 -8.672 1 98.88 120 ALA A C 1
ATOM 928 O O . ALA A 1 120 ? -1.968 -0.742 -8.273 1 98.88 120 ALA A O 1
ATOM 929 N N . ALA A 1 121 ? -3.82 -1.916 -8.727 1 98.69 121 ALA A N 1
ATOM 930 C CA . ALA A 1 121 ? -4.711 -0.861 -8.242 1 98.69 121 ALA A CA 1
ATOM 931 C C . ALA A 1 121 ? -4.492 -0.592 -6.758 1 98.69 121 ALA A C 1
ATOM 933 O O . ALA A 1 121 ? -4.527 0.559 -6.316 1 98.69 121 ALA A O 1
ATOM 934 N N . LEU A 1 122 ? -4.281 -1.65 -6.012 1 98.75 122 LEU A N 1
ATOM 935 C CA . LEU A 1 122 ? -3.973 -1.542 -4.59 1 98.75 122 LEU A CA 1
ATOM 936 C C . LEU A 1 122 ? -2.703 -0.726 -4.371 1 98.75 122 LEU A C 1
ATOM 938 O O . LEU A 1 122 ? -2.703 0.231 -3.594 1 98.75 122 LEU A O 1
ATOM 942 N N . VAL A 1 123 ? -1.622 -1.067 -5.062 1 98.81 123 VAL A N 1
ATOM 943 C CA . VAL A 1 123 ? -0.312 -0.448 -4.891 1 98.81 123 VAL A CA 1
ATOM 944 C C . VAL A 1 123 ? -0.377 1.022 -5.297 1 98.81 123 VAL A C 1
ATOM 946 O O . VAL A 1 123 ? 0.08 1.897 -4.555 1 98.81 123 VAL A O 1
ATOM 949 N N . PHE A 1 124 ? -0.965 1.286 -6.441 1 98.38 124 PHE A N 1
ATOM 950 C CA . PHE A 1 124 ? -1.019 2.67 -6.898 1 98.38 124 PHE A CA 1
ATOM 951 C C . PHE A 1 124 ? -1.964 3.49 -6.031 1 98.38 124 PHE A C 1
ATOM 953 O O . PHE A 1 124 ? -1.736 4.684 -5.812 1 98.38 124 PHE A O 1
ATOM 960 N N . GLY A 1 125 ? -3.035 2.854 -5.547 1 97.06 125 GLY A N 1
ATOM 961 C CA . GLY A 1 125 ? -3.895 3.545 -4.598 1 97.06 125 GLY A CA 1
ATOM 962 C C . GLY A 1 125 ? -3.168 3.973 -3.336 1 97.06 125 GLY A C 1
ATOM 963 O O . GLY A 1 125 ? -3.27 5.125 -2.916 1 97.06 125 GLY A O 1
ATOM 964 N N . MET A 1 126 ? -2.445 3.082 -2.771 1 97.94 126 MET A N 1
ATOM 965 C CA . MET A 1 126 ? -1.686 3.389 -1.562 1 97.94 126 MET A CA 1
ATOM 966 C C . MET A 1 126 ? -0.55 4.359 -1.865 1 97.94 126 MET A C 1
ATOM 968 O O . MET A 1 126 ? -0.251 5.242 -1.06 1 97.94 126 MET A O 1
ATOM 972 N N . ALA A 1 127 ? 0.034 4.199 -3.035 1 98 127 ALA A N 1
ATOM 973 C CA . ALA A 1 127 ? 1.164 5.043 -3.416 1 98 127 ALA A CA 1
ATOM 974 C C . ALA A 1 127 ? 0.732 6.496 -3.58 1 98 127 ALA A C 1
ATOM 976 O O . ALA A 1 127 ? 1.497 7.418 -3.277 1 98 127 ALA A O 1
ATOM 977 N N . THR A 1 128 ? -0.463 6.734 -4.098 1 97.31 128 THR A N 1
ATOM 978 C CA . THR A 1 128 ? -0.941 8.102 -4.277 1 97.31 128 THR A CA 1
ATOM 979 C C . THR A 1 128 ? -0.998 8.828 -2.938 1 97.31 128 THR A C 1
ATOM 981 O O . THR A 1 128 ? -0.631 10.008 -2.85 1 97.31 128 THR A O 1
ATOM 984 N N . SER A 1 129 ? -1.438 8.148 -1.915 1 97.25 129 SER A N 1
ATOM 985 C CA . SER A 1 129 ? -1.508 8.742 -0.583 1 97.25 129 SER A CA 1
ATOM 986 C C . SER A 1 129 ? -0.119 8.906 0.025 1 97.25 129 SER A C 1
ATOM 988 O O . SER A 1 129 ? 0.168 9.914 0.674 1 97.25 129 SER A O 1
ATOM 990 N N . TYR A 1 130 ? 0.723 7.938 -0.204 1 98.25 130 TYR A N 1
ATOM 991 C CA . TYR A 1 130 ? 2.074 8 0.344 1 98.25 130 TYR A CA 1
ATOM 992 C C . TYR A 1 130 ? 2.846 9.18 -0.238 1 98.25 130 TYR A C 1
ATOM 994 O O . TYR A 1 130 ? 3.521 9.906 0.492 1 98.25 130 TYR A O 1
ATOM 1002 N N . VAL A 1 131 ? 2.77 9.336 -1.546 1 98.19 131 VAL A N 1
ATOM 1003 C CA . VAL A 1 131 ? 3.51 10.383 -2.236 1 98.19 131 VAL A CA 1
ATOM 1004 C C . VAL A 1 131 ? 3.09 11.75 -1.695 1 98.19 131 VAL A C 1
ATOM 1006 O O . VAL A 1 131 ? 3.934 12.625 -1.487 1 98.19 131 VAL A O 1
ATOM 1009 N N . ARG A 1 132 ? 1.851 11.906 -1.436 1 97.38 132 ARG A N 1
ATOM 1010 C CA . ARG A 1 132 ? 1.369 13.156 -0.861 1 97.38 132 ARG A CA 1
ATOM 1011 C C . ARG A 1 132 ? 1.909 13.352 0.551 1 97.38 132 ARG A C 1
ATOM 1013 O O . ARG A 1 132 ? 2.416 14.43 0.883 1 97.38 132 ARG A O 1
ATOM 1020 N N . ALA A 1 133 ? 1.78 12.352 1.334 1 97.62 133 ALA A N 1
ATOM 1021 C CA . ALA A 1 133 ? 2.254 12.438 2.713 1 97.62 133 ALA A CA 1
ATOM 1022 C C . ALA A 1 133 ? 3.754 12.719 2.762 1 97.62 133 ALA A C 1
ATOM 1024 O O . ALA A 1 133 ? 4.219 13.516 3.576 1 97.62 133 ALA A O 1
ATOM 1025 N N . LYS A 1 134 ? 4.488 12.031 1.909 1 98.12 134 LYS A N 1
ATOM 1026 C CA . LYS A 1 134 ? 5.938 12.227 1.88 1 98.12 134 LYS A CA 1
ATOM 1027 C C . LYS A 1 134 ? 6.297 13.641 1.443 1 98.12 134 LYS A C 1
ATOM 1029 O O . LYS A 1 134 ? 7.203 14.258 2.008 1 98.12 134 LYS A O 1
ATOM 1034 N N . ALA A 1 135 ? 5.605 14.148 0.45 1 98 135 ALA A N 1
ATOM 1035 C CA . ALA A 1 135 ? 5.82 15.523 0.023 1 98 135 ALA A CA 1
ATOM 1036 C C . ALA A 1 135 ? 5.559 16.5 1.167 1 98 135 ALA A C 1
ATOM 1038 O O . ALA A 1 135 ? 6.367 17.391 1.427 1 98 135 ALA A O 1
ATOM 1039 N N . GLU A 1 136 ? 4.496 16.266 1.863 1 96.94 136 GLU A N 1
ATOM 1040 C CA . GLU A 1 136 ? 4.105 17.156 2.955 1 96.94 136 GLU A CA 1
ATOM 1041 C C . GLU A 1 136 ? 5.082 17.062 4.125 1 96.94 136 GLU A C 1
ATOM 1043 O O . GLU A 1 136 ? 5.297 18.031 4.844 1 96.94 136 GLU A O 1
ATOM 1048 N N . SER A 1 137 ? 5.668 15.883 4.293 1 96.06 137 SER A N 1
ATOM 1049 C CA . SER A 1 137 ? 6.664 15.703 5.344 1 96.06 137 SER A CA 1
ATOM 1050 C C . SER A 1 137 ? 7.914 16.531 5.066 1 96.06 137 SER A C 1
ATOM 1052 O O . SER A 1 137 ? 8.695 16.812 5.98 1 96.06 137 SER A O 1
ATOM 1054 N N . LEU A 1 138 ? 8.125 16.953 3.854 1 95.44 138 LEU A N 1
ATOM 1055 C CA . LEU A 1 138 ? 9.242 17.797 3.436 1 95.44 138 LEU A CA 1
ATOM 1056 C C . LEU A 1 138 ? 8.805 19.234 3.256 1 95.44 138 LEU A C 1
ATOM 1058 O O . LEU A 1 138 ? 9.5 20.031 2.621 1 95.44 138 LEU A O 1
ATOM 1062 N N . ALA A 1 139 ? 7.578 19.531 3.742 1 94.69 139 ALA A N 1
ATOM 1063 C CA . ALA A 1 139 ? 7 20.875 3.684 1 94.69 139 ALA A CA 1
ATOM 1064 C C . ALA A 1 139 ? 6.727 21.297 2.242 1 94.69 139 ALA A C 1
ATOM 1066 O O . ALA A 1 139 ? 6.84 22.469 1.896 1 94.69 139 ALA A O 1
ATOM 1067 N N . LEU A 1 140 ? 6.504 20.312 1.39 1 95 140 LEU A N 1
ATOM 1068 C CA . LEU A 1 140 ? 6.09 20.531 0.01 1 95 140 LEU A CA 1
ATOM 1069 C C . LEU A 1 140 ? 4.621 20.172 -0.184 1 95 140 LEU A C 1
ATOM 1071 O O . LEU A 1 140 ? 4.012 19.531 0.68 1 95 140 LEU A O 1
ATOM 1075 N N . GLU A 1 141 ? 4.102 20.688 -1.277 1 90.62 141 GLU A N 1
ATOM 1076 C CA . GLU A 1 141 ? 2.699 20.391 -1.554 1 90.62 141 GLU A CA 1
ATOM 1077 C C . GLU A 1 141 ? 2.555 19.516 -2.785 1 90.62 141 GLU A C 1
ATOM 1079 O O . GLU A 1 141 ? 3.27 19.688 -3.773 1 90.62 141 GLU A O 1
ATOM 1084 N N . ALA A 1 142 ? 1.755 18.547 -2.602 1 90.25 142 ALA A N 1
ATOM 1085 C CA . ALA A 1 142 ? 1.439 17.641 -3.711 1 90.25 142 ALA A CA 1
ATOM 1086 C C . ALA A 1 142 ? -0.036 17.25 -3.697 1 90.25 142 ALA A C 1
ATOM 1088 O O . ALA A 1 142 ? -0.371 16.062 -3.699 1 90.25 142 ALA A O 1
ATOM 1089 N N . LYS A 1 143 ? -0.913 18.172 -3.891 1 86.69 143 LYS A N 1
ATOM 1090 C CA . LYS A 1 143 ? -2.352 17.938 -3.797 1 86.69 143 LYS A CA 1
ATOM 1091 C C . LYS A 1 143 ? -2.951 17.641 -5.168 1 86.69 143 LYS A C 1
ATOM 1093 O O . LYS A 1 143 ? -4.129 17.297 -5.277 1 86.69 143 LYS A O 1
ATOM 1098 N N . VAL A 1 144 ? -2.195 17.625 -6.121 1 87 144 VAL A N 1
ATOM 1099 C CA . VAL A 1 144 ? -2.676 17.406 -7.484 1 87 144 VAL A CA 1
ATOM 1100 C C . VAL A 1 144 ? -3.033 15.93 -7.672 1 87 144 VAL A C 1
ATOM 1102 O O . VAL A 1 144 ? -2.521 15.062 -6.961 1 87 144 VAL A O 1
ATOM 1105 N N . GLY A 1 145 ? -4.051 15.641 -8.531 1 88.25 145 GLY A N 1
ATOM 1106 C CA . GLY A 1 145 ? -4.461 14.281 -8.852 1 88.25 145 GLY A CA 1
ATOM 1107 C C . GLY A 1 145 ? -5.77 14.211 -9.617 1 88.25 145 GLY A C 1
ATOM 1108 O O . GLY A 1 145 ? -6.688 14.992 -9.352 1 88.25 145 GLY A O 1
ATOM 1109 N N . ILE A 1 146 ? -5.883 13.328 -10.477 1 86.62 146 ILE A N 1
ATOM 1110 C CA . ILE A 1 146 ? -7.07 13.219 -11.312 1 86.62 146 ILE A CA 1
ATOM 1111 C C . ILE A 1 146 ? -8.117 12.344 -10.625 1 86.62 146 ILE A C 1
ATOM 1113 O O . ILE A 1 146 ? -9.312 12.469 -10.891 1 86.62 146 ILE A O 1
ATOM 1117 N N . ALA A 1 147 ? -7.645 11.398 -9.844 1 83.12 147 ALA A N 1
ATOM 1118 C CA . ALA A 1 147 ? -8.562 10.492 -9.156 1 83.12 147 ALA A CA 1
ATOM 1119 C C . ALA A 1 147 ? -8.516 10.703 -7.645 1 83.12 147 ALA A C 1
ATOM 1121 O O . ALA A 1 147 ? -7.551 10.305 -6.984 1 83.12 147 ALA A O 1
ATOM 1122 N N . THR A 1 148 ? -9.633 11.281 -7.234 1 86.62 148 THR A N 1
ATOM 1123 C CA . THR A 1 148 ? -9.727 11.453 -5.789 1 86.62 148 THR A CA 1
ATOM 1124 C C . THR A 1 148 ? -10.07 10.133 -5.105 1 86.62 148 THR A C 1
ATOM 1126 O O . THR A 1 148 ? -10.43 9.164 -5.773 1 86.62 148 THR A O 1
ATOM 1129 N N . ARG A 1 149 ? -9.875 10.07 -3.852 1 91 149 ARG A N 1
ATOM 1130 C CA . ARG A 1 149 ? -10.219 8.867 -3.1 1 91 149 ARG A CA 1
ATOM 1131 C C . ARG A 1 149 ? -11.688 8.508 -3.281 1 91 149 ARG A C 1
ATOM 1133 O O . ARG A 1 149 ? -12.023 7.336 -3.459 1 91 149 ARG A O 1
ATOM 1140 N N . ALA A 1 150 ? -12.508 9.508 -3.219 1 89.25 150 ALA A N 1
ATOM 1141 C CA . ALA A 1 150 ? -13.945 9.281 -3.367 1 89.25 150 ALA A CA 1
ATOM 1142 C C . ALA A 1 150 ? -14.258 8.641 -4.715 1 89.25 150 ALA A C 1
ATOM 1144 O O . ALA A 1 150 ? -15.094 7.738 -4.797 1 89.25 150 ALA A O 1
ATOM 1145 N N . ASP A 1 151 ? -13.617 9.125 -5.73 1 92.94 151 ASP A N 1
ATOM 1146 C CA . ASP A 1 151 ? -13.797 8.57 -7.066 1 92.94 151 ASP A CA 1
ATOM 1147 C C . ASP A 1 151 ? -13.359 7.109 -7.117 1 92.94 151 ASP A C 1
ATOM 1149 O O . ASP A 1 151 ? -14.047 6.27 -7.699 1 92.94 151 ASP A O 1
ATOM 1153 N N . ARG A 1 152 ? -12.242 6.859 -6.543 1 95.44 152 ARG A N 1
ATOM 1154 C CA . ARG A 1 152 ? -11.719 5.496 -6.562 1 95.44 152 ARG A CA 1
ATOM 1155 C C . ARG A 1 152 ? -12.656 4.539 -5.84 1 95.44 152 ARG A C 1
ATOM 1157 O O . ARG A 1 152 ? -12.898 3.426 -6.312 1 95.44 152 ARG A O 1
ATOM 1164 N N . LEU A 1 153 ? -13.188 4.988 -4.73 1 95.62 153 LEU A N 1
ATOM 1165 C CA . LEU A 1 153 ? -14.102 4.156 -3.961 1 95.62 153 LEU A CA 1
ATOM 1166 C C . LEU A 1 153 ? -15.398 3.916 -4.734 1 95.62 153 LEU A C 1
ATOM 1168 O O . LEU A 1 153 ? -15.875 2.783 -4.809 1 95.62 153 LEU A O 1
ATOM 1172 N N . LEU A 1 154 ? -15.891 4.98 -5.301 1 95.56 154 LEU A N 1
ATOM 1173 C CA . LEU A 1 154 ? -17.141 4.879 -6.047 1 95.56 154 LEU A CA 1
ATOM 1174 C C . LEU A 1 154 ? -16.984 3.949 -7.242 1 95.56 154 LEU A C 1
ATOM 1176 O O . LEU A 1 154 ? -17.797 3.045 -7.445 1 95.56 154 LEU A O 1
ATOM 1180 N N . VAL A 1 155 ? -15.969 4.184 -7.996 1 97.81 155 VAL A N 1
ATOM 1181 C CA . VAL A 1 155 ? -15.727 3.393 -9.195 1 97.81 155 VAL A CA 1
ATOM 1182 C C . VAL A 1 155 ? -15.539 1.924 -8.82 1 97.81 155 VAL A C 1
ATOM 1184 O O . VAL A 1 155 ? -16.078 1.033 -9.477 1 97.81 155 VAL A O 1
ATOM 1187 N N . SER A 1 156 ? -14.773 1.645 -7.793 1 98.19 156 SER A N 1
ATOM 1188 C CA . SER A 1 156 ? -14.492 0.27 -7.391 1 98.19 156 SER A CA 1
ATOM 1189 C C . SER A 1 156 ? -15.758 -0.443 -6.93 1 98.19 156 SER A C 1
ATOM 1191 O O . SER A 1 156 ? -16.062 -1.533 -7.41 1 98.19 156 SER A O 1
ATOM 1193 N N . LEU A 1 157 ? -16.531 0.207 -6.043 1 98.31 157 LEU A N 1
ATOM 1194 C CA . LEU A 1 157 ? -17.688 -0.452 -5.457 1 98.31 157 LEU A CA 1
ATOM 1195 C C . LEU A 1 157 ? -18.797 -0.626 -6.492 1 98.31 157 LEU A C 1
ATOM 1197 O O . LEU A 1 157 ? -19.484 -1.654 -6.516 1 98.31 157 LEU A O 1
ATOM 1201 N N . VAL A 1 158 ? -18.953 0.332 -7.355 1 98.25 158 VAL A N 1
ATOM 1202 C CA . VAL A 1 158 ? -19.969 0.227 -8.398 1 98.25 158 VAL A CA 1
ATOM 1203 C C . VAL A 1 158 ? -19.578 -0.875 -9.383 1 98.25 158 VAL A C 1
ATOM 1205 O O . VAL A 1 158 ? -20.438 -1.67 -9.797 1 98.25 158 VAL A O 1
ATOM 1208 N N . ALA A 1 159 ? -18.344 -0.886 -9.773 1 98.69 159 ALA A N 1
ATOM 1209 C CA . ALA A 1 159 ? -17.891 -1.91 -10.703 1 98.69 159 ALA A CA 1
ATOM 1210 C C . ALA A 1 159 ? -18.047 -3.307 -10.109 1 98.69 159 ALA A C 1
ATOM 1212 O O . ALA A 1 159 ? -18.422 -4.246 -10.812 1 98.69 159 ALA A O 1
ATOM 1213 N N . ILE A 1 160 ? -17.703 -3.436 -8.82 1 98.69 160 ILE A N 1
ATOM 1214 C CA . ILE A 1 160 ? -17.875 -4.715 -8.141 1 98.69 160 ILE A CA 1
ATOM 1215 C C . ILE A 1 160 ? -19.359 -5.105 -8.148 1 98.69 160 ILE A C 1
ATOM 1217 O O . ILE A 1 160 ? -19.703 -6.25 -8.445 1 98.69 160 ILE A O 1
ATOM 1221 N N . GLU A 1 161 ? -20.219 -4.113 -7.871 1 98.31 161 GLU A N 1
ATOM 1222 C CA . GLU A 1 161 ? -21.672 -4.34 -7.844 1 98.31 161 GLU A CA 1
ATOM 1223 C C . GLU A 1 161 ? -22.172 -4.793 -9.203 1 98.31 161 GLU A C 1
ATOM 1225 O O . GLU A 1 161 ? -22.922 -5.777 -9.305 1 98.31 161 GLU A O 1
ATOM 1230 N N . ILE A 1 162 ? -21.781 -4.133 -10.234 1 98.44 162 ILE A N 1
ATOM 1231 C CA . ILE A 1 162 ? -22.25 -4.441 -11.586 1 98.44 162 ILE A CA 1
ATOM 1232 C C . ILE A 1 162 ? -21.781 -5.844 -11.977 1 98.44 162 ILE A C 1
ATOM 1234 O O . ILE A 1 162 ? -22.562 -6.633 -12.516 1 98.44 162 ILE A O 1
ATOM 1238 N N . THR A 1 163 ? -20.578 -6.145 -11.727 1 98.12 163 THR A N 1
ATOM 1239 C CA . THR A 1 163 ? -20.031 -7.465 -12.031 1 98.12 163 THR A CA 1
ATOM 1240 C C . THR A 1 163 ? -20.781 -8.547 -11.258 1 98.12 163 THR A C 1
ATOM 1242 O O . THR A 1 163 ? -21.109 -9.602 -11.812 1 98.12 163 THR A O 1
ATOM 1245 N N . GLY A 1 164 ? -21.031 -8.281 -9.977 1 97.31 164 GLY A N 1
ATOM 1246 C CA . GLY A 1 164 ? -21.781 -9.227 -9.172 1 97.31 164 GLY A CA 1
ATOM 1247 C C . GLY A 1 164 ? -23.188 -9.469 -9.68 1 97.31 164 GLY A C 1
ATOM 1248 O O . GLY A 1 164 ? -23.641 -10.609 -9.758 1 97.31 164 GLY A O 1
ATOM 1249 N N . LEU A 1 165 ? -23.875 -8.445 -10.086 1 97.56 165 LEU A N 1
ATOM 1250 C CA . LEU A 1 165 ? -25.234 -8.547 -10.594 1 97.56 165 LEU A CA 1
ATOM 1251 C C . LEU A 1 165 ? -25.266 -9.266 -11.938 1 97.56 165 LEU A C 1
ATOM 1253 O O . LEU A 1 165 ? -26.219 -9.992 -12.242 1 97.56 165 LEU A O 1
ATOM 1257 N N . ALA A 1 166 ? -24.281 -9.031 -12.688 1 96.69 166 ALA A N 1
ATOM 1258 C CA . ALA A 1 166 ? -24.188 -9.734 -13.969 1 96.69 166 ALA A CA 1
ATOM 1259 C C . ALA A 1 166 ? -24.016 -11.234 -13.758 1 96.69 166 ALA A C 1
ATOM 1261 O O . ALA A 1 166 ? -24.578 -12.039 -14.5 1 96.69 166 ALA A O 1
ATOM 1262 N N . ARG A 1 167 ? -23.297 -11.562 -12.805 1 94.5 167 ARG A N 1
ATOM 1263 C CA . ARG A 1 167 ? -23 -12.961 -12.547 1 94.5 167 ARG A CA 1
ATOM 1264 C C . ARG A 1 167 ? -24.234 -13.711 -12.07 1 94.5 167 ARG A C 1
ATOM 1266 O O . ARG A 1 167 ? -24.391 -14.906 -12.352 1 94.5 167 ARG A O 1
ATOM 1273 N N . VAL A 1 168 ? -25.125 -13.008 -11.391 1 94.38 168 VAL A N 1
ATOM 1274 C CA . VAL A 1 168 ? -26.312 -13.672 -10.883 1 94.38 168 VAL A CA 1
ATOM 1275 C C . VAL A 1 168 ? -27.453 -13.523 -11.891 1 94.38 168 VAL A C 1
ATOM 1277 O O . VAL A 1 168 ? -28.578 -13.961 -11.641 1 94.38 168 VAL A O 1
ATOM 1280 N N . GLY A 1 169 ? -27.219 -12.859 -12.984 1 94.44 169 GLY A N 1
ATOM 1281 C CA . GLY A 1 169 ? -28.188 -12.812 -14.07 1 94.44 169 GLY A CA 1
ATOM 1282 C C . GLY A 1 169 ? -29.109 -11.602 -14 1 94.44 169 GLY A C 1
ATOM 1283 O O . GLY A 1 169 ? -30.031 -11.469 -14.797 1 94.44 169 GLY A O 1
ATOM 1284 N N . ALA A 1 170 ? -28.891 -10.711 -13.086 1 94.75 170 ALA A N 1
ATOM 1285 C CA . ALA A 1 170 ? -29.719 -9.516 -12.945 1 94.75 170 ALA A CA 1
ATOM 1286 C C . ALA A 1 170 ? -29.359 -8.469 -13.992 1 94.75 170 ALA A C 1
ATOM 1288 O O . ALA A 1 170 ? -30.172 -7.621 -14.344 1 94.75 170 ALA A O 1
ATOM 1289 N N . PHE A 1 171 ? -28.094 -8.508 -14.492 1 93.69 171 PHE A N 1
ATOM 1290 C CA . PHE A 1 171 ? -27.578 -7.66 -15.562 1 93.69 171 PHE A CA 1
ATOM 1291 C C . PHE A 1 171 ? -27.094 -8.5 -16.734 1 93.69 171 PHE A C 1
ATOM 1293 O O . PHE A 1 171 ? -26.875 -9.703 -16.594 1 93.69 171 PHE A O 1
ATOM 1300 N N . PRO A 1 172 ? -27.078 -7.852 -17.906 1 94.56 172 PRO A N 1
ATOM 1301 C CA . PRO A 1 172 ? -26.531 -8.602 -19.047 1 94.56 172 PRO A CA 1
ATOM 1302 C C . PRO A 1 172 ? -25.156 -9.188 -18.75 1 94.56 172 PRO A C 1
ATOM 1304 O O . PRO A 1 172 ? -24.359 -8.586 -18.031 1 94.56 172 PRO A O 1
ATOM 1307 N N . HIS A 1 173 ? -24.922 -10.344 -19.359 1 92.5 173 HIS A N 1
ATOM 1308 C CA . HIS A 1 173 ? -23.703 -11.109 -19.078 1 92.5 173 HIS A CA 1
ATOM 1309 C C . HIS A 1 173 ? -22.453 -10.32 -19.422 1 92.5 173 HIS A C 1
ATOM 1311 O O . HIS A 1 173 ? -21.422 -10.461 -18.766 1 92.5 173 HIS A O 1
ATOM 1317 N N . TRP A 1 174 ? -22.578 -9.469 -20.391 1 92.94 174 TRP A N 1
ATOM 1318 C CA . TRP A 1 174 ? -21.406 -8.734 -20.828 1 92.94 174 TRP A CA 1
ATOM 1319 C C . TRP A 1 174 ? -20.969 -7.719 -19.766 1 92.94 174 TRP A C 1
ATOM 1321 O O . TRP A 1 174 ? -19.844 -7.215 -19.797 1 92.94 174 TRP A O 1
ATOM 1331 N N . CYS A 1 175 ? -21.781 -7.5 -18.734 1 94.56 175 CYS A N 1
ATOM 1332 C CA . CYS A 1 175 ? -21.469 -6.555 -17.672 1 94.56 175 CYS A CA 1
ATOM 1333 C C . CYS A 1 175 ? -20.438 -7.137 -16.703 1 94.56 175 CYS A C 1
ATOM 1335 O O . CYS A 1 175 ? -19.922 -6.426 -15.844 1 94.56 175 CYS A O 1
ATOM 1337 N N . VAL A 1 176 ? -20.078 -8.328 -16.938 1 95 176 VAL A N 1
ATOM 1338 C CA . VAL A 1 176 ? -19.094 -8.969 -16.078 1 95 176 VAL A CA 1
ATOM 1339 C C . VAL A 1 176 ? -17.734 -8.305 -16.266 1 95 176 VAL A C 1
ATOM 1341 O O . VAL A 1 176 ? -16.844 -8.422 -15.414 1 95 176 VAL A O 1
ATOM 1344 N N . VAL A 1 177 ? -17.578 -7.566 -17.359 1 96.69 177 VAL A N 1
ATOM 1345 C CA . VAL A 1 177 ? -16.297 -6.941 -17.672 1 96.69 177 VAL A CA 1
ATOM 1346 C C . VAL A 1 177 ? -16.172 -5.609 -16.922 1 96.69 177 VAL A C 1
ATOM 1348 O O . VAL A 1 177 ? -15.133 -4.957 -16.984 1 96.69 177 VAL A O 1
ATOM 1351 N N . ALA A 1 178 ? -17.156 -5.215 -16.188 1 98.19 178 ALA A N 1
ATOM 1352 C CA . ALA A 1 178 ? -17.156 -3.936 -15.469 1 98.19 178 ALA A CA 1
ATOM 1353 C C . ALA A 1 178 ? -15.992 -3.852 -14.484 1 98.19 178 ALA A C 1
ATOM 1355 O O . ALA A 1 178 ? -15.289 -2.844 -14.445 1 98.19 178 ALA A O 1
ATOM 1356 N N . LEU A 1 179 ? -15.812 -4.918 -13.75 1 98.44 179 LEU A N 1
ATOM 1357 C CA . LEU A 1 179 ? -14.758 -4.914 -12.742 1 98.44 179 LEU A CA 1
ATOM 1358 C C . LEU A 1 179 ? -13.383 -4.906 -13.398 1 98.44 179 LEU A C 1
ATOM 1360 O O . LEU A 1 179 ? -12.531 -4.094 -13.039 1 98.44 179 LEU A O 1
ATOM 1364 N N . PRO A 1 180 ? -13.102 -5.68 -14.43 1 98.44 180 PRO A N 1
ATOM 1365 C CA . PRO A 1 180 ? -11.828 -5.59 -15.156 1 98.44 180 PRO A CA 1
ATOM 1366 C C . PRO A 1 180 ? -11.578 -4.199 -15.734 1 98.44 180 PRO A C 1
ATOM 1368 O O . PRO A 1 180 ? -10.469 -3.674 -15.625 1 98.44 180 PRO A O 1
ATOM 1371 N N . ILE A 1 181 ? -12.531 -3.602 -16.25 1 98.62 181 ILE A N 1
ATOM 1372 C CA . ILE A 1 181 ? -12.391 -2.268 -16.828 1 98.62 181 ILE A CA 1
ATOM 1373 C C . ILE A 1 181 ? -12.07 -1.263 -15.719 1 98.62 181 ILE A C 1
ATOM 1375 O O . ILE A 1 181 ? -11.195 -0.41 -15.883 1 98.62 181 ILE A O 1
ATOM 1379 N N . ALA A 1 182 ? -12.773 -1.374 -14.656 1 98.69 182 ALA A N 1
ATOM 1380 C CA . ALA A 1 182 ? -12.547 -0.478 -13.523 1 98.69 182 ALA A CA 1
ATOM 1381 C C . ALA A 1 182 ? -11.133 -0.626 -12.977 1 98.69 182 ALA A C 1
ATOM 1383 O O . ALA A 1 182 ? -10.484 0.366 -12.633 1 98.69 182 ALA A O 1
ATOM 1384 N N . LEU A 1 183 ? -10.695 -1.865 -12.875 1 98.69 183 LEU A N 1
ATOM 1385 C CA . LEU A 1 183 ? -9.352 -2.102 -12.367 1 98.69 183 LEU A CA 1
ATOM 1386 C C . LEU A 1 183 ? -8.312 -1.468 -13.289 1 98.69 183 LEU A C 1
ATOM 1388 O O . LEU A 1 183 ? -7.352 -0.855 -12.812 1 98.69 183 LEU A O 1
ATOM 1392 N N . CYS A 1 184 ? -8.469 -1.574 -14.594 1 98.69 184 CYS A N 1
ATOM 1393 C CA . CYS A 1 184 ? -7.562 -0.934 -15.547 1 98.69 184 CYS A CA 1
ATOM 1394 C C . CYS A 1 184 ? -7.602 0.583 -15.391 1 98.69 184 CYS A C 1
ATOM 1396 O O . 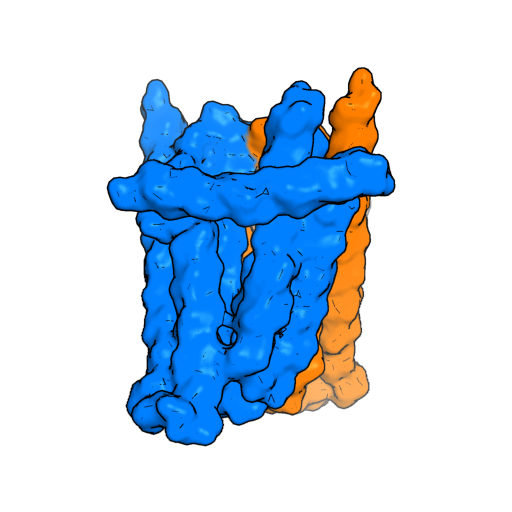CYS A 1 184 ? -6.555 1.231 -15.344 1 98.69 184 CYS A O 1
ATOM 1398 N N . TYR A 1 185 ? -8.766 1.089 -15.305 1 98.5 185 TYR A N 1
ATOM 1399 C CA . TYR A 1 185 ? -8.938 2.527 -15.148 1 98.5 185 TYR A CA 1
ATOM 1400 C C . TYR A 1 185 ? -8.281 3.023 -13.867 1 98.5 185 TYR A C 1
ATOM 1402 O O . TYR A 1 185 ? -7.543 4.012 -13.883 1 98.5 185 TYR A O 1
ATOM 1410 N N . LEU A 1 186 ? -8.547 2.344 -12.758 1 98.31 186 LEU A N 1
ATOM 1411 C CA . LEU A 1 186 ? -8.047 2.777 -11.453 1 98.31 186 LEU A CA 1
ATOM 1412 C C . LEU A 1 186 ? -6.531 2.664 -11.383 1 98.31 186 LEU A C 1
ATOM 1414 O O . LEU A 1 186 ? -5.867 3.504 -10.773 1 98.31 186 LEU A O 1
ATOM 1418 N N . THR A 1 187 ? -5.961 1.62 -11.977 1 98.44 187 THR A N 1
ATOM 1419 C CA . THR A 1 187 ? -4.512 1.464 -12.023 1 98.44 187 THR A CA 1
ATOM 1420 C C . THR A 1 187 ? -3.869 2.582 -12.836 1 98.44 187 THR A C 1
ATOM 1422 O O . THR A 1 187 ? -2.904 3.207 -12.391 1 98.44 187 THR A O 1
ATOM 1425 N N . LEU A 1 188 ? -4.441 2.861 -13.969 1 98.31 188 LEU A N 1
ATOM 1426 C CA . LEU A 1 188 ? -3.906 3.906 -14.836 1 98.31 188 LEU A CA 1
ATOM 1427 C C . LEU A 1 188 ? -4.07 5.281 -14.195 1 98.31 188 LEU A C 1
ATOM 1429 O O . LEU A 1 188 ? -3.141 6.09 -14.203 1 98.31 188 LEU A O 1
ATOM 1433 N N . ALA A 1 189 ? -5.25 5.551 -13.703 1 97.81 189 ALA A N 1
ATOM 1434 C CA . ALA A 1 189 ? -5.512 6.824 -13.039 1 97.81 189 ALA A CA 1
ATOM 1435 C C . ALA A 1 189 ? -4.594 7.012 -11.836 1 97.81 189 ALA A C 1
ATOM 1437 O O . ALA A 1 189 ? -4.109 8.117 -11.578 1 97.81 189 ALA A O 1
ATOM 1438 N N . GLY A 1 190 ? -4.391 5.93 -11.055 1 97.56 190 GLY A N 1
ATOM 1439 C CA . GLY A 1 190 ? -3.463 5.984 -9.938 1 97.56 190 GLY A CA 1
ATOM 1440 C C . GLY A 1 190 ? -2.031 6.25 -10.359 1 97.56 190 GLY A C 1
ATOM 1441 O O . GLY A 1 190 ? -1.334 7.055 -9.742 1 97.56 190 GLY A O 1
ATOM 1442 N N . ALA A 1 191 ? -1.596 5.57 -11.43 1 98.06 191 ALA A N 1
ATOM 1443 C CA . ALA A 1 191 ? -0.249 5.777 -11.961 1 98.06 191 ALA A CA 1
ATOM 1444 C C . ALA A 1 191 ? -0.056 7.219 -12.422 1 98.06 191 ALA A C 1
ATOM 1446 O O . ALA A 1 191 ? 0.966 7.844 -12.125 1 98.06 191 ALA A O 1
ATOM 1447 N N . ILE A 1 192 ? -1.009 7.719 -13.078 1 98 192 ILE A N 1
ATOM 1448 C CA . ILE A 1 192 ? -0.949 9.094 -13.57 1 98 192 ILE A CA 1
ATOM 1449 C C . ILE A 1 192 ? -0.897 10.062 -12.391 1 98 192 ILE A C 1
ATOM 1451 O O . ILE A 1 192 ? -0.111 11.016 -12.391 1 98 192 ILE A O 1
ATOM 1455 N N . THR A 1 193 ? -1.717 9.812 -11.406 1 97.25 193 THR A N 1
ATOM 1456 C CA . THR A 1 193 ? -1.741 10.664 -10.227 1 97.25 193 THR A CA 1
ATOM 1457 C C . THR A 1 193 ? -0.382 10.664 -9.531 1 97.25 193 THR A C 1
ATOM 1459 O O . THR A 1 193 ? 0.112 11.719 -9.125 1 97.25 193 THR A O 1
ATOM 1462 N N . VAL A 1 194 ? 0.236 9.531 -9.367 1 97.81 194 VAL A N 1
ATOM 1463 C CA . VAL A 1 194 ? 1.549 9.43 -8.742 1 97.81 194 VAL A CA 1
ATOM 1464 C C . VAL A 1 194 ? 2.566 10.242 -9.539 1 97.81 194 VAL A C 1
ATOM 1466 O O . VAL A 1 194 ? 3.348 11.008 -8.961 1 97.81 194 VAL A O 1
ATOM 1469 N N . VAL A 1 195 ? 2.531 10.148 -10.836 1 97.81 195 VAL A N 1
ATOM 1470 C CA . VAL A 1 195 ? 3.465 10.875 -11.695 1 97.81 195 VAL A CA 1
ATOM 1471 C C . VAL A 1 195 ? 3.211 12.375 -11.57 1 97.81 195 VAL A C 1
ATOM 1473 O O . VAL A 1 195 ? 4.152 13.164 -11.461 1 97.81 195 VAL A O 1
ATOM 1476 N N . GLN A 1 196 ? 1.976 12.773 -11.57 1 97.56 196 GLN A N 1
ATOM 1477 C CA . GLN A 1 196 ? 1.629 14.18 -11.43 1 97.56 196 GLN A CA 1
ATOM 1478 C C . GLN A 1 196 ? 2.18 14.758 -10.125 1 97.56 196 GLN A C 1
ATOM 1480 O O . GLN A 1 196 ? 2.744 15.852 -10.109 1 97.56 196 GLN A O 1
ATOM 1485 N N . ARG A 1 197 ? 2.012 14.008 -9.117 1 97.56 197 ARG A N 1
ATOM 1486 C CA . ARG A 1 197 ? 2.473 14.477 -7.816 1 97.56 197 ARG A CA 1
ATOM 1487 C C . ARG A 1 197 ? 3.996 14.523 -7.754 1 97.56 197 ARG A C 1
ATOM 1489 O O . ARG A 1 197 ? 4.574 15.438 -7.172 1 97.56 197 ARG A O 1
ATOM 1496 N N . MET A 1 198 ? 4.645 13.555 -8.305 1 97.75 198 MET A N 1
ATOM 1497 C CA . MET A 1 198 ? 6.102 13.539 -8.336 1 97.75 198 MET A CA 1
ATOM 1498 C C . MET A 1 198 ? 6.645 14.734 -9.117 1 97.75 198 MET A C 1
ATOM 1500 O O . MET A 1 198 ? 7.625 15.352 -8.711 1 97.75 198 MET A O 1
ATOM 1504 N N . VAL A 1 199 ? 5.969 15.047 -10.211 1 97.31 199 VAL A N 1
ATOM 1505 C CA . VAL A 1 199 ? 6.387 16.188 -11.031 1 97.31 199 VAL A CA 1
ATOM 1506 C C . VAL A 1 199 ? 6.188 17.484 -10.25 1 97.31 199 VAL A C 1
ATOM 1508 O O . VAL A 1 199 ? 7.039 18.375 -10.289 1 97.31 199 VAL A O 1
ATOM 1511 N N . ALA A 1 200 ? 5.113 17.562 -9.578 1 96.75 200 ALA A N 1
ATOM 1512 C CA . ALA A 1 200 ? 4.848 18.75 -8.758 1 96.75 200 ALA A CA 1
ATOM 1513 C C . ALA A 1 200 ? 5.926 18.922 -7.691 1 96.75 200 ALA A C 1
ATOM 1515 O O . ALA A 1 200 ? 6.391 20.047 -7.453 1 96.75 200 ALA A O 1
ATOM 1516 N N . VAL A 1 201 ? 6.34 17.859 -7.062 1 97.44 201 VAL A N 1
ATOM 1517 C CA . VAL A 1 201 ? 7.359 17.906 -6.02 1 97.44 201 VAL A CA 1
ATOM 1518 C C . VAL A 1 201 ? 8.703 18.297 -6.633 1 97.44 201 VAL A C 1
ATOM 1520 O O . VAL A 1 201 ? 9.445 19.094 -6.059 1 97.44 201 VAL A O 1
ATOM 1523 N N . ARG A 1 202 ? 9.039 17.75 -7.75 1 97 202 ARG A N 1
ATOM 1524 C CA . ARG A 1 202 ? 10.289 18.062 -8.422 1 97 202 ARG A CA 1
ATOM 1525 C C . ARG A 1 202 ? 10.367 19.547 -8.75 1 97 202 ARG A C 1
ATOM 1527 O O . ARG A 1 202 ? 11.398 20.188 -8.523 1 97 202 ARG A O 1
ATOM 1534 N N . ARG A 1 203 ? 9.289 20.141 -9.234 1 96.5 203 ARG A N 1
ATOM 1535 C CA . ARG A 1 203 ? 9.234 21.562 -9.586 1 96.5 203 ARG A CA 1
ATOM 1536 C C . ARG A 1 203 ? 9.375 22.422 -8.344 1 96.5 203 ARG A C 1
ATOM 1538 O O . ARG A 1 203 ? 10.039 23.469 -8.383 1 96.5 203 ARG A O 1
ATOM 1545 N N . ALA A 1 204 ? 8.797 21.953 -7.332 1 95.62 204 ALA A N 1
ATOM 1546 C CA . ALA A 1 204 ? 8.867 22.703 -6.082 1 95.62 204 ALA A CA 1
ATOM 1547 C C . ALA A 1 204 ? 10.289 22.703 -5.523 1 95.62 204 ALA A C 1
ATOM 1549 O O . ALA A 1 204 ? 10.727 23.672 -4.914 1 95.62 204 ALA A O 1
ATOM 1550 N N . CYS A 1 205 ? 11.047 21.609 -5.695 1 94 205 CYS A N 1
ATOM 1551 C CA . CYS A 1 205 ? 12.414 21.5 -5.199 1 94 205 CYS A CA 1
ATOM 1552 C C . CYS A 1 205 ? 13.375 22.328 -6.043 1 94 205 CYS A C 1
ATOM 1554 O O . CYS A 1 205 ? 14.453 22.703 -5.578 1 94 205 CYS A O 1
ATOM 1556 N N . GLU A 1 206 ? 13.062 22.625 -7.262 1 90.44 206 GLU A N 1
ATOM 1557 C CA . GLU A 1 206 ? 13.906 23.406 -8.164 1 90.44 206 GLU A CA 1
ATOM 1558 C C . GLU A 1 206 ? 13.617 24.891 -8.039 1 90.44 206 GLU A C 1
ATOM 1560 O O . GLU A 1 206 ? 14.422 25.719 -8.469 1 90.44 206 GLU A O 1
ATOM 1565 N N . SER A 1 207 ? 12.547 25.281 -7.43 1 82.81 207 SER A N 1
ATOM 1566 C CA . SER A 1 207 ? 12.219 26.688 -7.234 1 82.81 207 SER A CA 1
ATOM 1567 C C . SER A 1 207 ? 12.836 27.234 -5.949 1 82.81 207 SER A C 1
ATOM 1569 O O . SER A 1 207 ? 13.32 28.359 -5.91 1 82.81 207 SER A O 1
ATOM 1571 N N . MET B 1 1 ? 31.125 -5.77 14.969 1 52.31 1 MET B N 1
ATOM 1572 C CA . MET B 1 1 ? 30.578 -6.621 13.922 1 52.31 1 MET B CA 1
ATOM 1573 C C . MET B 1 1 ? 29.781 -5.797 12.914 1 52.31 1 MET B C 1
ATOM 1575 O O . MET B 1 1 ? 30 -5.898 11.711 1 52.31 1 MET B O 1
ATOM 1579 N N . LEU B 1 2 ? 28.844 -4.898 13.43 1 59.53 2 LEU B N 1
ATOM 1580 C CA . LEU B 1 2 ? 28.078 -4.043 12.539 1 59.53 2 LEU B CA 1
ATOM 1581 C C . LEU B 1 2 ? 28.984 -3.076 11.789 1 59.53 2 LEU B C 1
ATOM 1583 O O . LEU B 1 2 ? 28.781 -2.812 10.609 1 59.53 2 LEU B O 1
ATOM 1587 N N . GLU B 1 3 ? 30.125 -2.762 12.422 1 59.06 3 GLU B N 1
ATOM 1588 C CA . GLU B 1 3 ? 31.094 -1.846 11.812 1 59.06 3 GLU B CA 1
ATOM 1589 C C . GLU B 1 3 ? 31.859 -2.527 10.688 1 59.06 3 GLU B C 1
ATOM 1591 O O . GLU B 1 3 ? 32.156 -1.908 9.664 1 59.06 3 GLU B O 1
ATOM 1596 N N . HIS B 1 4 ? 32.125 -3.771 10.977 1 62.25 4 HIS B N 1
ATOM 1597 C CA . HIS B 1 4 ? 32.844 -4.523 9.945 1 62.25 4 HIS B CA 1
ATOM 1598 C C . HIS B 1 4 ? 31.969 -4.738 8.719 1 62.25 4 HIS B C 1
ATOM 1600 O O . HIS B 1 4 ? 32.469 -4.66 7.586 1 62.25 4 HIS B O 1
ATOM 1606 N N . PHE B 1 5 ? 30.719 -5.008 8.859 1 72.88 5 PHE B N 1
ATOM 1607 C CA . PHE B 1 5 ? 29.797 -5.172 7.746 1 72.88 5 PHE B CA 1
ATOM 1608 C C . PHE B 1 5 ? 29.625 -3.863 6.988 1 72.88 5 PHE B C 1
ATOM 1610 O O . PHE B 1 5 ? 29.594 -3.854 5.754 1 72.88 5 PHE B O 1
ATOM 1617 N N . ARG B 1 6 ? 29.688 -2.875 7.664 1 69.94 6 ARG B N 1
ATOM 1618 C CA . ARG B 1 6 ? 29.547 -1.565 7.039 1 69.94 6 ARG B CA 1
ATOM 1619 C C . ARG B 1 6 ? 30.766 -1.209 6.215 1 69.94 6 ARG B C 1
ATOM 1621 O O . ARG B 1 6 ? 30.656 -0.675 5.109 1 69.94 6 ARG B O 1
ATOM 1628 N N . ALA B 1 7 ? 31.844 -1.53 6.848 1 73.81 7 ALA B N 1
ATOM 1629 C CA . ALA B 1 7 ? 33.094 -1.262 6.156 1 73.81 7 ALA B CA 1
ATOM 1630 C C . ALA B 1 7 ? 33.219 -2.119 4.898 1 73.81 7 ALA B C 1
ATOM 1632 O O . ALA B 1 7 ? 33.656 -1.636 3.852 1 73.81 7 ALA B O 1
ATOM 1633 N N . GLY B 1 8 ? 32.875 -3.316 5.031 1 76.81 8 GLY B N 1
ATOM 1634 C CA . GLY B 1 8 ? 32.875 -4.195 3.873 1 76.81 8 GLY B CA 1
ATOM 1635 C C . GLY B 1 8 ? 31.938 -3.76 2.779 1 76.81 8 GLY B C 1
ATOM 1636 O O . GLY B 1 8 ? 32.281 -3.76 1.6 1 76.81 8 GLY B O 1
ATOM 1637 N N . TRP B 1 9 ? 30.812 -3.402 3.219 1 80.56 9 TRP B N 1
ATOM 1638 C CA . TRP B 1 9 ? 29.797 -2.939 2.271 1 80.56 9 TRP B CA 1
ATOM 1639 C C . TRP B 1 9 ? 30.266 -1.676 1.556 1 80.56 9 TRP B C 1
ATOM 1641 O O . TRP B 1 9 ? 30.094 -1.544 0.342 1 80.56 9 TRP B O 1
ATOM 1651 N N . ALA B 1 10 ? 30.891 -0.851 2.242 1 80.75 10 ALA B N 1
ATOM 1652 C CA . ALA B 1 10 ? 31.406 0.39 1.668 1 80.75 10 ALA B CA 1
ATOM 1653 C C . ALA B 1 10 ? 32.531 0.109 0.67 1 80.75 10 ALA B C 1
ATOM 1655 O O . ALA B 1 10 ? 32.625 0.782 -0.358 1 80.75 10 ALA B O 1
ATOM 1656 N N . LYS B 1 11 ? 33.344 -0.851 0.95 1 86.31 11 LYS B N 1
ATOM 1657 C CA . LYS B 1 11 ? 34.469 -1.201 0.089 1 86.31 11 LYS B CA 1
ATOM 1658 C C . LYS B 1 11 ? 34 -1.691 -1.273 1 86.31 11 LYS B C 1
ATOM 1660 O O . LYS B 1 11 ? 34.656 -1.479 -2.287 1 86.31 11 LYS B O 1
ATOM 1665 N N . VAL B 1 12 ? 32.875 -2.221 -1.227 1 86.81 12 VAL B N 1
ATOM 1666 C CA . VAL B 1 12 ? 32.344 -2.744 -2.473 1 86.81 12 VAL B CA 1
ATOM 1667 C C . VAL B 1 12 ? 31.594 -1.637 -3.219 1 86.81 12 VAL B C 1
ATOM 1669 O O . VAL B 1 12 ? 31.703 -1.519 -4.441 1 86.81 12 VAL B O 1
ATOM 1672 N N . MET B 1 13 ? 30.891 -0.83 -2.568 1 89.5 13 MET B N 1
ATOM 1673 C CA . MET B 1 13 ? 30 0.161 -3.172 1 89.5 13 MET B CA 1
ATOM 1674 C C . MET B 1 13 ? 30.797 1.375 -3.654 1 89.5 13 MET B C 1
ATOM 1676 O O . MET B 1 13 ? 30.422 2.006 -4.645 1 89.5 13 MET B O 1
ATOM 1680 N N . ASN B 1 14 ? 31.906 1.662 -3.021 1 91.56 14 ASN B N 1
ATOM 1681 C CA . ASN B 1 14 ? 32.656 2.896 -3.299 1 91.56 14 ASN B CA 1
ATOM 1682 C C . ASN B 1 14 ? 33.219 2.904 -4.715 1 91.56 14 ASN B C 1
ATOM 1684 O O . ASN B 1 14 ? 33 3.857 -5.469 1 91.56 14 ASN B O 1
ATOM 1688 N N . PRO B 1 15 ? 33.906 1.84 -5.039 1 94.12 15 PRO B N 1
ATOM 1689 C CA . PRO B 1 15 ? 34.469 1.874 -6.395 1 94.12 15 PRO B CA 1
ATOM 1690 C C . PRO B 1 15 ? 33.375 1.924 -7.473 1 94.12 15 PRO B C 1
ATOM 1692 O O . PRO B 1 15 ? 33.562 2.535 -8.523 1 94.12 15 PRO B O 1
ATOM 1695 N N . ILE B 1 16 ? 32.281 1.308 -7.266 1 94.81 16 ILE B N 1
ATOM 1696 C CA . ILE B 1 16 ? 31.172 1.322 -8.219 1 94.81 16 ILE B CA 1
ATOM 1697 C C . ILE B 1 16 ? 30.594 2.729 -8.305 1 94.81 16 ILE B C 1
ATOM 1699 O O . ILE B 1 16 ? 30.328 3.234 -9.398 1 94.81 16 ILE B O 1
ATOM 1703 N N . ALA B 1 17 ? 30.344 3.25 -7.191 1 95.69 17 ALA B N 1
ATOM 1704 C CA . ALA B 1 17 ? 29.844 4.621 -7.141 1 95.69 17 ALA B CA 1
ATOM 1705 C C . ALA B 1 17 ? 30.766 5.574 -7.891 1 95.69 17 ALA B C 1
ATOM 1707 O O . ALA B 1 17 ? 30.297 6.422 -8.656 1 95.69 17 ALA B O 1
ATOM 1708 N N . ASP B 1 18 ? 32.094 5.414 -7.637 1 96.25 18 ASP B N 1
ATOM 1709 C CA . ASP B 1 18 ? 33.094 6.27 -8.289 1 96.25 18 ASP B CA 1
ATOM 1710 C C . ASP B 1 18 ? 33.031 6.105 -9.805 1 96.25 18 ASP B C 1
ATOM 1712 O O . ASP B 1 18 ? 33.094 7.094 -10.547 1 96.25 18 ASP B O 1
ATOM 1716 N N . ALA B 1 19 ? 32.969 4.926 -10.211 1 96.69 19 ALA B N 1
ATOM 1717 C CA . ALA B 1 19 ? 32.906 4.645 -11.648 1 96.69 19 ALA B CA 1
ATOM 1718 C C . ALA B 1 19 ? 31.672 5.277 -12.289 1 96.69 19 ALA B C 1
ATOM 1720 O O . ALA B 1 19 ? 31.75 5.824 -13.391 1 96.69 19 ALA B O 1
ATOM 1721 N N . LEU B 1 20 ? 30.547 5.25 -11.664 1 96.25 20 LEU B N 1
ATOM 1722 C CA . LEU B 1 20 ? 29.312 5.816 -12.188 1 96.25 20 LEU B CA 1
ATOM 1723 C C . LEU B 1 20 ? 29.391 7.34 -12.219 1 96.25 20 LEU B C 1
ATOM 1725 O O . LEU B 1 20 ? 28.938 7.965 -13.18 1 96.25 20 LEU B O 1
ATOM 1729 N N . LEU B 1 21 ? 29.969 7.84 -11.203 1 95.75 21 LEU B N 1
ATOM 1730 C CA . LEU B 1 21 ? 30.141 9.289 -11.156 1 95.75 21 LEU B CA 1
ATOM 1731 C C . LEU B 1 21 ? 31.078 9.766 -12.266 1 95.75 21 LEU B C 1
ATOM 1733 O O . LEU B 1 21 ? 30.828 10.805 -12.883 1 95.75 21 LEU B O 1
ATOM 1737 N N . ARG B 1 22 ? 32.125 9.031 -12.469 1 97.19 22 ARG B N 1
ATOM 1738 C CA . ARG B 1 22 ? 33.062 9.367 -13.547 1 97.19 22 ARG B CA 1
ATOM 1739 C C . ARG B 1 22 ? 32.344 9.305 -14.906 1 97.19 22 ARG B C 1
ATOM 1741 O O . ARG B 1 22 ? 32.688 10.086 -15.805 1 97.19 22 ARG B O 1
ATOM 1748 N N . ALA B 1 23 ? 31.422 8.422 -15 1 97.75 23 ALA B N 1
ATOM 1749 C CA . ALA B 1 23 ? 30.656 8.266 -16.234 1 97.75 23 ALA B CA 1
ATOM 1750 C C . ALA B 1 23 ? 29.531 9.289 -16.312 1 97.75 23 ALA B C 1
ATOM 1752 O O . ALA B 1 23 ? 28.688 9.227 -17.203 1 97.75 23 ALA B O 1
ATOM 1753 N N . HIS B 1 24 ? 29.328 10.133 -15.336 1 97.19 24 HIS B N 1
ATOM 1754 C CA . HIS B 1 24 ? 28.375 11.234 -15.289 1 97.19 24 HIS B CA 1
ATOM 1755 C C . HIS B 1 24 ? 26.953 10.734 -15.062 1 97.19 24 HIS B C 1
ATOM 1757 O O . HIS B 1 24 ? 26 11.328 -15.562 1 97.19 24 HIS B O 1
ATOM 1763 N N . VAL B 1 25 ? 26.906 9.602 -14.43 1 97.19 25 VAL B N 1
ATOM 1764 C CA . VAL B 1 25 ? 25.594 9.086 -14.023 1 97.19 25 VAL B CA 1
ATOM 1765 C C . VAL B 1 25 ? 25.188 9.703 -12.688 1 97.19 25 VAL B C 1
ATOM 1767 O O . VAL B 1 25 ? 25.984 9.75 -11.75 1 97.19 25 VAL B O 1
ATOM 1770 N N . THR B 1 26 ? 23.969 10.18 -12.648 1 96.19 26 THR B N 1
ATOM 1771 C CA . THR B 1 26 ? 23.5 10.828 -11.43 1 96.19 26 THR B CA 1
ATOM 1772 C C . THR B 1 26 ? 22.891 9.812 -10.477 1 96.19 26 THR B C 1
ATOM 1774 O O . THR B 1 26 ? 22.422 8.75 -10.906 1 96.19 26 THR B O 1
ATOM 1777 N N . PRO B 1 27 ? 22.844 10.141 -9.195 1 96.44 27 PRO B N 1
ATOM 1778 C CA . PRO B 1 27 ? 22.172 9.266 -8.234 1 96.44 27 PRO B CA 1
ATOM 1779 C C . PRO B 1 27 ? 20.719 8.992 -8.586 1 96.44 27 PRO B C 1
ATOM 1781 O O . PRO B 1 27 ? 20.234 7.875 -8.406 1 96.44 27 PRO B O 1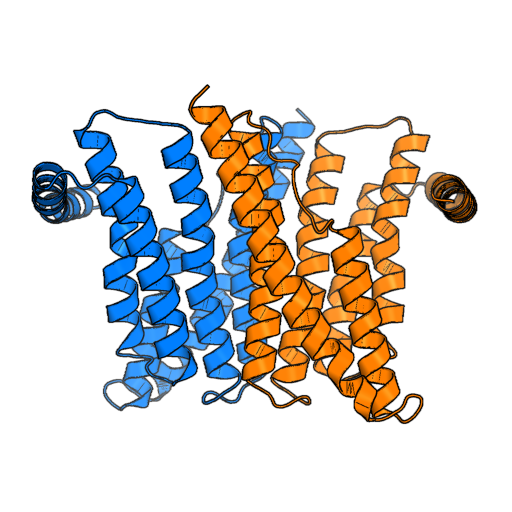
ATOM 1784 N N . ASP B 1 28 ? 20.016 9.945 -9.148 1 96.81 28 ASP B N 1
ATOM 1785 C CA . ASP B 1 28 ? 18.609 9.797 -9.516 1 96.81 28 ASP B CA 1
ATOM 1786 C C . ASP B 1 28 ? 18.438 8.703 -10.562 1 96.81 28 ASP B C 1
ATOM 1788 O O . ASP B 1 28 ? 17.484 7.918 -10.5 1 96.81 28 ASP B O 1
ATOM 1792 N N . VAL B 1 29 ? 19.328 8.711 -11.484 1 97.38 29 VAL B N 1
ATOM 1793 C CA . VAL B 1 29 ? 19.266 7.715 -12.547 1 97.38 29 VAL B CA 1
ATOM 1794 C C . VAL B 1 29 ? 19.453 6.32 -11.953 1 97.38 29 VAL B C 1
ATOM 1796 O O . VAL B 1 29 ? 18.75 5.379 -12.344 1 97.38 29 VAL B O 1
ATOM 1799 N N . VAL B 1 30 ? 20.359 6.199 -11.031 1 97.5 30 VAL B N 1
ATOM 1800 C CA . VAL B 1 30 ? 20.625 4.922 -10.375 1 97.5 30 VAL B CA 1
ATOM 1801 C C . VAL B 1 30 ? 19.391 4.477 -9.594 1 97.5 30 VAL B C 1
ATOM 1803 O O . VAL B 1 30 ? 19.031 3.297 -9.602 1 97.5 30 VAL B O 1
ATOM 1806 N N . THR B 1 31 ? 18.75 5.359 -8.914 1 97.69 31 THR B N 1
ATOM 1807 C CA . THR B 1 31 ? 17.531 5.055 -8.172 1 97.69 31 THR B CA 1
ATOM 1808 C C . THR B 1 31 ? 16.438 4.555 -9.109 1 97.69 31 THR B C 1
ATOM 1810 O O . THR B 1 31 ? 15.781 3.545 -8.836 1 97.69 31 THR B O 1
ATOM 1813 N N . TRP B 1 32 ? 16.281 5.246 -10.266 1 98.19 32 TRP B N 1
ATOM 1814 C CA . TRP B 1 32 ? 15.266 4.863 -11.242 1 98.19 32 TRP B CA 1
ATOM 1815 C C . TRP B 1 32 ? 15.555 3.477 -11.812 1 98.19 32 TRP B C 1
ATOM 1817 O O . TRP B 1 32 ? 14.672 2.615 -11.836 1 98.19 32 TRP B O 1
ATOM 1827 N N . ILE B 1 33 ? 16.719 3.268 -12.25 1 98.06 33 ILE B N 1
ATOM 1828 C CA . ILE B 1 33 ? 17.109 2.002 -12.875 1 98.06 33 ILE B CA 1
ATOM 1829 C C . ILE B 1 33 ? 17 0.873 -11.852 1 98.06 33 ILE B C 1
ATOM 1831 O O . ILE B 1 33 ? 16.516 -0.216 -12.164 1 98.06 33 ILE B O 1
ATOM 1835 N N . GLY B 1 34 ? 17.484 1.143 -10.672 1 98.12 34 GLY B N 1
ATOM 1836 C CA . GLY B 1 34 ? 17.391 0.155 -9.609 1 98.12 34 GLY B CA 1
ATOM 1837 C C . GLY B 1 34 ? 15.961 -0.263 -9.312 1 98.12 34 GLY B C 1
ATOM 1838 O O . GLY B 1 34 ? 15.656 -1.456 -9.234 1 98.12 34 GLY B O 1
ATOM 1839 N N . THR B 1 35 ? 15.07 0.689 -9.203 1 98.38 35 THR B N 1
ATOM 1840 C CA . THR B 1 35 ? 13.68 0.395 -8.867 1 98.38 35 THR B CA 1
ATOM 1841 C C . THR B 1 35 ? 12.984 -0.306 -10.031 1 98.38 35 THR B C 1
ATOM 1843 O O . THR B 1 35 ? 12.305 -1.314 -9.836 1 98.38 35 THR B O 1
ATOM 1846 N N . ILE B 1 36 ? 13.117 0.22 -11.242 1 98.56 36 ILE B N 1
ATOM 1847 C CA . ILE B 1 36 ? 12.492 -0.389 -12.414 1 98.56 36 ILE B CA 1
ATOM 1848 C C . ILE B 1 36 ? 12.977 -1.829 -12.562 1 98.56 36 ILE B C 1
ATOM 1850 O O . ILE B 1 36 ? 12.172 -2.736 -12.812 1 98.56 36 ILE B O 1
ATOM 1854 N N . GLY B 1 37 ? 14.281 -2.025 -12.406 1 98.69 37 GLY B N 1
ATOM 1855 C CA . GLY B 1 37 ? 14.836 -3.367 -12.477 1 98.69 37 GLY B CA 1
ATOM 1856 C C . GLY B 1 37 ? 14.266 -4.305 -11.43 1 98.69 37 GLY B C 1
ATOM 1857 O O . GLY B 1 37 ? 13.859 -5.426 -11.742 1 98.69 37 GLY B O 1
ATOM 1858 N N . ALA B 1 38 ? 14.219 -3.867 -10.188 1 98.5 38 ALA B N 1
ATOM 1859 C CA . ALA B 1 38 ? 13.703 -4.688 -9.094 1 98.5 38 ALA B CA 1
ATOM 1860 C C . ALA B 1 38 ? 12.234 -5.035 -9.328 1 98.5 38 ALA B C 1
ATOM 1862 O O . ALA B 1 38 ? 11.812 -6.176 -9.117 1 98.5 38 ALA B O 1
ATOM 1863 N N . VAL B 1 39 ? 11.438 -4.07 -9.766 1 98.81 39 VAL B N 1
ATOM 1864 C CA . VAL B 1 39 ? 10.008 -4.27 -10.023 1 98.81 39 VAL B CA 1
ATOM 1865 C C . VAL B 1 39 ? 9.828 -5.285 -11.148 1 98.81 39 VAL B C 1
ATOM 1867 O O . VAL B 1 39 ? 9.055 -6.238 -11.016 1 98.81 39 VAL B O 1
ATOM 1870 N N . LEU B 1 40 ? 10.562 -5.098 -12.227 1 98.75 40 LEU B N 1
ATOM 1871 C CA . LEU B 1 40 ? 10.445 -5.996 -13.375 1 98.75 40 LEU B CA 1
ATOM 1872 C C . LEU B 1 40 ? 10.844 -7.418 -12.992 1 98.75 40 LEU B C 1
ATOM 1874 O O . LEU B 1 40 ? 10.141 -8.375 -13.32 1 98.75 40 LEU B O 1
ATOM 1878 N N . MET B 1 41 ? 11.938 -7.535 -12.297 1 98.75 41 MET B N 1
ATOM 1879 C CA . MET B 1 41 ? 12.422 -8.875 -11.969 1 98.75 41 MET B CA 1
ATOM 1880 C C . MET B 1 41 ? 11.477 -9.578 -11.008 1 98.75 41 MET B C 1
ATOM 1882 O O . MET B 1 41 ? 11.211 -10.773 -11.141 1 98.75 41 MET B O 1
ATOM 1886 N N . ALA B 1 42 ? 10.969 -8.852 -10.047 1 98.81 42 ALA B N 1
ATOM 1887 C CA . ALA B 1 42 ? 10.031 -9.445 -9.102 1 98.81 42 ALA B CA 1
ATOM 1888 C C . ALA B 1 42 ? 8.758 -9.898 -9.805 1 98.81 42 ALA B C 1
ATOM 1890 O O . ALA B 1 42 ? 8.281 -11.016 -9.578 1 98.81 42 ALA B O 1
ATOM 1891 N N . LEU B 1 43 ? 8.234 -9.078 -10.742 1 98.75 43 LEU B N 1
ATOM 1892 C CA . LEU B 1 43 ? 6.934 -9.336 -11.344 1 98.75 43 LEU B CA 1
ATOM 1893 C C . LEU B 1 43 ? 7.055 -10.305 -12.508 1 98.75 43 LEU B C 1
ATOM 1895 O O . LEU B 1 43 ? 6.055 -10.883 -12.953 1 98.75 43 LEU B O 1
ATOM 1899 N N . ILE B 1 44 ? 8.242 -10.438 -13.023 1 98.56 44 ILE B N 1
ATOM 1900 C CA . ILE B 1 44 ? 8.445 -11.422 -14.078 1 98.56 44 ILE B CA 1
ATOM 1901 C C . ILE B 1 44 ? 8.773 -12.773 -13.461 1 98.56 44 ILE B C 1
ATOM 1903 O O . ILE B 1 44 ? 8.195 -13.797 -13.852 1 98.56 44 ILE B O 1
ATOM 1907 N N . CYS B 1 45 ? 9.633 -12.852 -12.492 1 98.62 45 CYS B N 1
ATOM 1908 C CA . CYS B 1 45 ? 10.18 -14.109 -12 1 98.62 45 CYS B CA 1
ATOM 1909 C C . CYS B 1 45 ? 9.211 -14.789 -11.047 1 98.62 45 CYS B C 1
ATOM 1911 O O . CYS B 1 45 ? 8.867 -15.961 -11.234 1 98.62 45 CYS B O 1
ATOM 1913 N N . PHE B 1 46 ? 8.703 -14.117 -10.047 1 98.69 46 PHE B N 1
ATOM 1914 C CA . PHE B 1 46 ? 7.996 -14.758 -8.938 1 98.69 46 PHE B CA 1
ATOM 1915 C C . PHE B 1 46 ? 6.676 -15.352 -9.414 1 98.69 46 PHE B C 1
ATOM 1917 O O . PHE B 1 46 ? 6.355 -16.5 -9.102 1 98.69 46 PHE B O 1
ATOM 1924 N N . PRO B 1 47 ? 5.941 -14.602 -10.281 1 98.44 47 PRO B N 1
ATOM 1925 C CA . PRO B 1 47 ? 4.668 -15.18 -10.719 1 98.44 47 PRO B CA 1
ATOM 1926 C C . PRO B 1 47 ? 4.855 -16.453 -11.547 1 98.44 47 PRO B C 1
ATOM 1928 O O . PRO B 1 47 ? 3.941 -17.281 -11.633 1 98.44 47 PRO B O 1
ATOM 1931 N N . GLN B 1 48 ? 6.031 -16.625 -12.133 1 97.69 48 GLN B N 1
ATOM 1932 C CA . GLN B 1 48 ? 6.301 -17.781 -12.984 1 97.69 48 GLN B CA 1
ATOM 1933 C C . GLN B 1 48 ? 6.867 -18.938 -12.18 1 97.69 48 GLN B C 1
ATOM 1935 O O . GLN B 1 48 ? 7.094 -20.031 -12.719 1 97.69 48 GLN B O 1
ATOM 1940 N N . GLY B 1 49 ? 7.133 -18.75 -10.953 1 97.81 49 GLY B N 1
ATOM 1941 C CA . GLY B 1 49 ? 7.652 -19.812 -10.109 1 97.81 49 GLY B CA 1
ATOM 1942 C C . GLY B 1 49 ? 9.164 -19.859 -10.062 1 97.81 49 GLY B C 1
ATOM 1943 O O . GLY B 1 49 ? 9.75 -20.812 -9.562 1 97.81 49 GLY B O 1
ATOM 1944 N N . TRP B 1 50 ? 9.844 -18.781 -10.625 1 98.12 50 TRP B N 1
ATOM 1945 C CA . TRP B 1 50 ? 11.297 -18.672 -10.523 1 98.12 50 TRP B CA 1
ATOM 1946 C C . TRP B 1 50 ? 11.711 -18.125 -9.156 1 98.12 50 TRP B C 1
ATOM 1948 O O . TRP B 1 50 ? 12.281 -17.031 -9.07 1 98.12 50 TRP B O 1
ATOM 1958 N N . LEU B 1 51 ? 11.523 -19.016 -8.164 1 98.19 51 LEU B N 1
ATOM 1959 C CA . LEU B 1 51 ? 11.648 -18.547 -6.785 1 98.19 51 LEU B CA 1
ATOM 1960 C C . LEU B 1 51 ? 13.109 -18.562 -6.344 1 98.19 51 LEU B C 1
ATOM 1962 O O . LEU B 1 51 ? 13.508 -17.766 -5.484 1 98.19 51 LEU B O 1
ATOM 1966 N N . TRP B 1 52 ? 13.906 -19.422 -6.836 1 97.44 52 TRP B N 1
ATOM 1967 C CA . TRP B 1 52 ? 15.297 -19.391 -6.406 1 97.44 52 TRP B CA 1
ATOM 1968 C C . TRP B 1 52 ? 16.125 -18.469 -7.285 1 97.44 52 TRP B C 1
ATOM 1970 O O . TRP B 1 52 ? 17.078 -17.844 -6.816 1 97.44 52 TRP B O 1
ATOM 1980 N N . GLN B 1 53 ? 15.812 -18.234 -8.586 1 98.06 53 GLN B N 1
ATOM 1981 C CA . GLN B 1 53 ? 16.516 -17.328 -9.5 1 98.06 53 GLN B CA 1
ATOM 1982 C C . GLN B 1 53 ? 16.141 -15.875 -9.219 1 98.06 53 GLN B C 1
ATOM 1984 O O . GLN B 1 53 ? 17 -14.992 -9.242 1 98.06 53 GLN B O 1
ATOM 1989 N N . GLY B 1 54 ? 14.852 -15.625 -8.938 1 98.38 54 GLY B N 1
ATOM 1990 C CA . GLY B 1 54 ? 14.273 -14.297 -8.812 1 98.38 54 GLY B CA 1
ATOM 1991 C C . GLY B 1 54 ? 14.945 -13.445 -7.754 1 98.38 54 GLY B C 1
ATOM 1992 O O . GLY B 1 54 ? 15.305 -12.297 -8.008 1 98.38 54 GLY B O 1
ATOM 1993 N N . PRO B 1 55 ? 15.117 -14.016 -6.551 1 98.5 55 PRO B N 1
ATOM 1994 C CA . PRO B 1 55 ? 15.711 -13.211 -5.484 1 98.5 55 PRO B CA 1
ATOM 1995 C C . PRO B 1 55 ? 17.094 -12.664 -5.855 1 98.5 55 PRO B C 1
ATOM 1997 O O . PRO B 1 55 ? 17.438 -11.547 -5.48 1 98.5 55 PRO B O 1
ATOM 2000 N N . TRP B 1 56 ? 17.844 -13.43 -6.555 1 97.94 56 TRP B N 1
ATOM 2001 C CA . TRP B 1 56 ? 19.156 -12.961 -6.965 1 97.94 56 TRP B CA 1
ATOM 2002 C C . TRP B 1 56 ? 19.047 -11.797 -7.945 1 97.94 56 TRP B C 1
ATOM 2004 O O . TRP B 1 56 ? 19.781 -10.82 -7.844 1 97.94 56 TRP B O 1
ATOM 2014 N N . LEU B 1 57 ? 18.156 -11.906 -8.891 1 98.06 57 LEU B N 1
ATOM 2015 C CA . LEU B 1 57 ? 17.953 -10.859 -9.883 1 98.06 57 LEU B CA 1
ATOM 2016 C C . LEU B 1 57 ? 17.391 -9.602 -9.234 1 98.06 57 LEU B C 1
ATOM 2018 O O . LEU B 1 57 ? 17.797 -8.492 -9.57 1 98.06 57 LEU B O 1
ATOM 2022 N N . VAL B 1 58 ? 16.438 -9.742 -8.312 1 98.44 58 VAL B N 1
ATOM 2023 C CA . VAL B 1 58 ? 15.875 -8.609 -7.586 1 98.44 58 VAL B CA 1
ATOM 2024 C C . VAL B 1 58 ? 16.953 -7.941 -6.738 1 98.44 58 VAL B C 1
ATOM 2026 O O . VAL B 1 58 ? 17.062 -6.715 -6.719 1 98.44 58 VAL B O 1
ATOM 2029 N N . THR B 1 59 ? 17.766 -8.734 -6.031 1 96.75 59 THR B N 1
ATOM 2030 C CA . THR B 1 59 ? 18.812 -8.234 -5.145 1 96.75 59 THR B CA 1
ATOM 2031 C C . THR B 1 59 ? 19.812 -7.379 -5.914 1 96.75 59 THR B C 1
ATOM 2033 O O . THR B 1 59 ? 20.281 -6.352 -5.414 1 96.75 59 THR B O 1
ATOM 2036 N N . LEU B 1 60 ? 20.125 -7.805 -7.113 1 94.75 60 LEU B N 1
ATOM 2037 C CA . LEU B 1 60 ? 21.047 -7.047 -7.961 1 94.75 60 LEU B CA 1
ATOM 2038 C C . LEU B 1 60 ? 20.578 -5.602 -8.102 1 94.75 60 LEU B C 1
ATOM 2040 O O . LEU B 1 60 ? 21.406 -4.68 -8.133 1 94.75 60 LEU B O 1
ATOM 2044 N N . PHE B 1 61 ? 19.297 -5.371 -8.117 1 96.06 61 PHE B N 1
ATOM 2045 C CA . PHE B 1 61 ? 18.75 -4.043 -8.383 1 96.06 61 PHE B CA 1
ATOM 2046 C C . PHE B 1 61 ? 18.453 -3.307 -7.082 1 96.06 61 PHE B C 1
ATOM 2048 O O . PHE B 1 61 ? 18.484 -2.074 -7.039 1 96.06 61 PHE B O 1
ATOM 2055 N N . ILE B 1 62 ? 18.156 -4.035 -6.051 1 90.75 62 ILE B N 1
ATOM 2056 C CA . ILE B 1 62 ? 17.812 -3.391 -4.789 1 90.75 62 ILE B CA 1
ATOM 2057 C C . ILE B 1 62 ? 19.047 -2.701 -4.207 1 90.75 62 ILE B C 1
ATOM 2059 O O . ILE B 1 62 ? 18.938 -1.696 -3.504 1 90.75 62 ILE B O 1
ATOM 2063 N N . PHE B 1 63 ? 20.234 -3.152 -4.48 1 88 63 PHE B N 1
ATOM 2064 C CA . PHE B 1 63 ? 21.484 -2.559 -4.008 1 88 63 PHE B CA 1
ATOM 2065 C C . PHE B 1 63 ? 21.703 -1.186 -4.633 1 88 63 PHE B C 1
ATOM 2067 O O . PHE B 1 63 ? 22.516 -0.397 -4.145 1 88 63 PHE B O 1
ATOM 2074 N N . SER B 1 64 ? 20.922 -0.87 -5.617 1 90.75 64 SER B N 1
ATOM 2075 C CA . SER B 1 64 ? 21 0.458 -6.219 1 90.75 64 SER B CA 1
ATOM 2076 C C . SER B 1 64 ? 20.688 1.546 -5.199 1 90.75 64 SER B C 1
ATOM 2078 O O . SER B 1 64 ? 21.156 2.676 -5.316 1 90.75 64 SER B O 1
ATOM 2080 N N . ASP B 1 65 ? 19.859 1.108 -4.258 1 90.06 65 ASP B N 1
ATOM 2081 C CA . ASP B 1 65 ? 19.516 2.055 -3.199 1 90.06 65 ASP B CA 1
ATOM 2082 C C . ASP B 1 65 ? 20.75 2.451 -2.393 1 90.06 65 ASP B C 1
ATOM 2084 O O . ASP B 1 65 ? 20.953 3.635 -2.113 1 90.06 65 ASP B O 1
ATOM 2088 N N . SER B 1 66 ? 21.547 1.528 -2.037 1 89.94 66 SER B N 1
ATOM 2089 C CA . SER B 1 66 ? 22.797 1.792 -1.335 1 89.94 66 SER B CA 1
ATOM 2090 C C . SER B 1 66 ? 23.766 2.574 -2.213 1 89.94 66 SER B C 1
ATOM 2092 O O . SER B 1 66 ? 24.516 3.418 -1.718 1 89.94 66 SER B O 1
ATOM 2094 N N . LEU B 1 67 ? 23.75 2.291 -3.42 1 93.44 67 LEU B N 1
ATOM 2095 C CA . LEU B 1 67 ? 24.641 2.926 -4.375 1 93.44 67 LEU B CA 1
ATOM 2096 C C . LEU B 1 67 ? 24.281 4.395 -4.566 1 93.44 67 LEU B C 1
ATOM 2098 O O . LEU B 1 67 ? 25.156 5.262 -4.559 1 93.44 67 LEU B O 1
ATOM 2102 N N . ASP B 1 68 ? 23.016 4.652 -4.797 1 94.19 68 ASP B N 1
ATOM 2103 C CA . ASP B 1 68 ? 22.609 6.031 -5.039 1 94.19 68 ASP B CA 1
ATOM 2104 C C . ASP B 1 68 ? 22.875 6.906 -3.814 1 94.19 68 ASP B C 1
ATOM 2106 O O . ASP B 1 68 ? 23.266 8.07 -3.945 1 94.19 68 ASP B O 1
ATOM 2110 N N . GLY B 1 69 ? 22.703 6.316 -2.629 1 91.75 69 GLY B N 1
ATOM 2111 C CA . GLY B 1 69 ? 23.062 7.043 -1.419 1 91.75 69 GLY B CA 1
ATOM 2112 C C . GLY B 1 69 ? 24.547 7.332 -1.308 1 91.75 69 GLY B C 1
ATOM 2113 O O . GLY B 1 69 ? 24.938 8.438 -0.937 1 91.75 69 GLY B O 1
ATOM 2114 N N . ASN B 1 70 ? 25.312 6.371 -1.601 1 92.44 70 ASN B N 1
ATOM 2115 C CA . ASN B 1 70 ? 26.75 6.539 -1.596 1 92.44 70 ASN B CA 1
ATOM 2116 C C . ASN B 1 70 ? 27.203 7.605 -2.594 1 92.44 70 ASN B C 1
ATOM 2118 O O . ASN B 1 70 ? 28.062 8.422 -2.289 1 92.44 70 ASN B O 1
ATOM 2122 N N . MET B 1 71 ? 26.672 7.574 -3.709 1 94.69 71 MET B N 1
ATOM 2123 C CA . MET B 1 71 ? 26.984 8.562 -4.738 1 94.69 71 MET B CA 1
ATOM 2124 C C . MET B 1 71 ? 26.609 9.969 -4.273 1 94.69 71 MET B C 1
ATOM 2126 O O . MET B 1 71 ? 27.391 10.906 -4.461 1 94.69 71 MET B O 1
ATOM 2130 N N . ALA B 1 72 ? 25.438 10.102 -3.668 1 93.31 72 ALA B N 1
ATOM 2131 C CA . ALA B 1 72 ? 25 11.406 -3.178 1 93.31 72 ALA B CA 1
ATOM 2132 C C . ALA B 1 72 ? 25.938 11.945 -2.113 1 93.31 72 ALA B C 1
ATOM 2134 O O . ALA B 1 72 ? 26.25 13.141 -2.098 1 93.31 72 ALA B O 1
ATOM 2135 N N . ARG B 1 73 ? 26.406 11.086 -1.316 1 91.44 73 ARG B N 1
ATOM 2136 C CA . ARG B 1 73 ? 27.344 11.477 -0.262 1 91.44 73 ARG B CA 1
ATOM 2137 C C . ARG B 1 73 ? 28.672 11.914 -0.846 1 91.44 73 ARG B C 1
ATOM 2139 O O . ARG B 1 73 ? 29.266 12.898 -0.39 1 91.44 73 ARG B O 1
ATOM 2146 N N . LYS B 1 74 ? 29.125 11.289 -1.753 1 92.5 74 LYS B N 1
ATOM 2147 C CA . LYS B 1 74 ? 30.391 11.609 -2.395 1 92.5 74 LYS B CA 1
ATOM 2148 C C . LYS B 1 74 ? 30.312 12.953 -3.115 1 92.5 74 LYS B C 1
ATOM 2150 O O . LYS B 1 74 ? 31.312 13.672 -3.207 1 92.5 74 LYS B O 1
ATOM 2155 N N . LEU B 1 75 ? 29.188 13.18 -3.643 1 93.5 75 LEU B N 1
ATOM 2156 C CA . LEU B 1 75 ? 28.984 14.445 -4.34 1 93.5 75 LEU B CA 1
ATOM 2157 C C . LEU B 1 75 ? 28.75 15.578 -3.348 1 93.5 75 LEU B C 1
ATOM 2159 O O . LEU B 1 75 ? 28.734 16.75 -3.73 1 93.5 75 LEU B O 1
ATOM 2163 N N . GLY B 1 76 ? 28.531 15.203 -2.068 1 88.88 76 GLY B N 1
ATOM 2164 C CA . GLY B 1 76 ? 28.188 16.203 -1.072 1 88.88 76 GLY B CA 1
ATOM 2165 C C . GLY B 1 76 ? 26.812 16.812 -1.282 1 88.88 76 GLY B C 1
ATOM 2166 O O . GLY B 1 76 ? 26.609 17.984 -1.008 1 88.88 76 GLY B O 1
ATOM 2167 N N . ARG B 1 77 ? 26.031 16.125 -1.916 1 83.06 77 ARG B N 1
ATOM 2168 C CA . ARG B 1 77 ? 24.703 16.609 -2.27 1 83.06 77 ARG B CA 1
ATOM 2169 C C . ARG B 1 77 ? 23.625 15.906 -1.45 1 83.06 77 ARG B C 1
ATOM 2171 O O . ARG B 1 77 ? 23.594 14.68 -1.365 1 83.06 77 ARG B O 1
ATOM 2178 N N . HIS B 1 78 ? 22.922 16.656 -0.556 1 83.88 78 HIS B N 1
ATOM 2179 C CA . HIS B 1 78 ? 21.688 16.203 0.057 1 83.88 78 HIS B CA 1
ATOM 2180 C C . HIS B 1 78 ? 20.516 17.094 -0.34 1 83.88 78 HIS B C 1
ATOM 2182 O O . HIS B 1 78 ? 20.531 18.297 -0.087 1 83.88 78 HIS B O 1
ATOM 2188 N N . SER B 1 79 ? 19.672 16.438 -1.166 1 91.06 79 SER B N 1
ATOM 2189 C CA . SER B 1 79 ? 18.578 17.25 -1.674 1 91.06 79 SER B CA 1
ATOM 2190 C C . SER B 1 79 ? 17.234 16.688 -1.243 1 91.06 79 SER B C 1
ATOM 2192 O O . SER B 1 79 ? 17.109 15.492 -0.976 1 91.06 79 SER B O 1
ATOM 2194 N N . GLN B 1 80 ? 16.281 17.562 -1.129 1 94.62 80 GLN B N 1
ATOM 2195 C CA . GLN B 1 80 ? 14.906 17.172 -0.821 1 94.62 80 GLN B CA 1
ATOM 2196 C C . GLN B 1 80 ? 14.336 16.266 -1.902 1 94.62 80 GLN B C 1
ATOM 2198 O O . GLN B 1 80 ? 13.672 15.266 -1.597 1 94.62 80 GLN B O 1
ATOM 2203 N N . TRP B 1 81 ? 14.672 16.562 -3.119 1 96.06 81 TRP B N 1
ATOM 2204 C CA . TRP B 1 81 ? 14.203 15.75 -4.234 1 96.06 81 TRP B CA 1
ATOM 2205 C C . TRP B 1 81 ? 14.742 14.328 -4.133 1 96.06 81 TRP B C 1
ATOM 2207 O O . TRP B 1 81 ? 13.992 13.359 -4.293 1 96.06 81 TRP B O 1
ATOM 2217 N N . GLY B 1 82 ? 16.062 14.242 -3.953 1 95.19 82 GLY B N 1
ATOM 2218 C CA . GLY B 1 82 ? 16.672 12.922 -3.832 1 95.19 82 GLY B CA 1
ATOM 2219 C C . GLY B 1 82 ? 16.047 12.078 -2.732 1 95.19 82 GLY B C 1
ATOM 2220 O O . GLY B 1 82 ? 15.805 10.891 -2.92 1 95.19 82 GLY B O 1
ATOM 2221 N N . SER B 1 83 ? 15.836 12.656 -1.606 1 94.69 83 SER B N 1
ATOM 2222 C CA . SER B 1 83 ? 15.203 11.969 -0.485 1 94.69 83 SER B CA 1
ATOM 2223 C C . SER B 1 83 ? 13.781 11.531 -0.832 1 94.69 83 SER B C 1
ATOM 2225 O O . SER B 1 83 ? 13.383 10.406 -0.525 1 94.69 83 SER B O 1
ATOM 2227 N N . PHE B 1 84 ? 13.094 12.492 -1.464 1 97.81 84 PHE B N 1
ATOM 2228 C CA . PHE B 1 84 ? 11.727 12.211 -1.891 1 97.81 84 PHE B CA 1
ATOM 2229 C C . PHE B 1 84 ? 11.703 11.078 -2.906 1 97.81 84 PHE B C 1
ATOM 2231 O O . PHE B 1 84 ? 10.906 10.148 -2.781 1 97.81 84 PHE B O 1
ATOM 2238 N N . LEU B 1 85 ? 12.531 11.141 -3.893 1 97.38 85 LEU B N 1
ATOM 2239 C CA . LEU B 1 85 ? 12.586 10.148 -4.965 1 97.38 85 LEU B CA 1
ATOM 2240 C C . LEU B 1 85 ? 12.922 8.766 -4.414 1 97.38 85 LEU B C 1
ATOM 2242 O O . LEU B 1 85 ? 12.242 7.785 -4.738 1 97.38 85 LEU B O 1
ATOM 2246 N N . ASP B 1 86 ? 13.93 8.766 -3.602 1 96 86 ASP B N 1
ATOM 2247 C CA . ASP B 1 86 ? 14.383 7.508 -3.002 1 96 86 ASP B CA 1
ATOM 2248 C C . ASP B 1 86 ? 13.266 6.863 -2.186 1 96 86 ASP B C 1
ATOM 2250 O O . ASP B 1 86 ? 12.953 5.6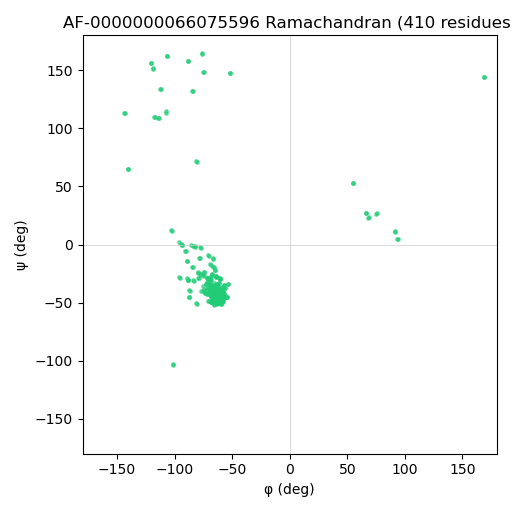84 -2.371 1 96 86 ASP B O 1
ATOM 2254 N N . SER B 1 87 ? 12.609 7.602 -1.354 1 96.75 87 SER B N 1
ATOM 2255 C CA . SER B 1 87 ? 11.555 7.09 -0.479 1 96.75 87 SER B CA 1
ATOM 2256 C C . SER B 1 87 ? 10.359 6.602 -1.283 1 96.75 87 SER B C 1
ATOM 2258 O O . SER B 1 87 ? 9.758 5.574 -0.953 1 96.75 87 SER B O 1
ATOM 2260 N N . THR B 1 88 ? 10 7.32 -2.311 1 98.12 88 THR B N 1
ATOM 2261 C CA . THR B 1 88 ? 8.844 6.98 -3.141 1 98.12 88 THR B CA 1
ATOM 2262 C C . THR B 1 88 ? 9.109 5.703 -3.928 1 98.12 88 THR B C 1
ATOM 2264 O O . THR B 1 88 ? 8.289 4.781 -3.916 1 98.12 88 THR B O 1
ATOM 2267 N N . LEU B 1 89 ? 10.242 5.645 -4.582 1 98.19 89 LEU B N 1
ATOM 2268 C CA . LEU B 1 89 ? 10.539 4.52 -5.457 1 98.19 89 LEU B CA 1
ATOM 2269 C C . LEU B 1 89 ? 10.797 3.252 -4.648 1 98.19 89 LEU B C 1
ATOM 2271 O O . LEU B 1 89 ? 10.508 2.145 -5.109 1 98.19 89 LEU B O 1
ATOM 2275 N N . ASP B 1 90 ? 11.312 3.441 -3.412 1 96.94 90 ASP B N 1
ATOM 2276 C CA . ASP B 1 90 ? 11.469 2.307 -2.508 1 96.94 90 ASP B CA 1
ATOM 2277 C C . ASP B 1 90 ? 10.133 1.586 -2.297 1 96.94 90 ASP B C 1
ATOM 2279 O O . ASP B 1 90 ? 10.102 0.358 -2.189 1 96.94 90 ASP B O 1
ATOM 2283 N N . ARG B 1 91 ? 9.031 2.361 -2.234 1 97.88 91 ARG B N 1
ATOM 2284 C CA . ARG B 1 91 ? 7.719 1.771 -2.01 1 97.88 91 ARG B CA 1
ATOM 2285 C C . ARG B 1 91 ? 7.332 0.842 -3.154 1 97.88 91 ARG B C 1
ATOM 2287 O O . ARG B 1 91 ? 6.727 -0.209 -2.932 1 97.88 91 ARG B O 1
ATOM 2294 N N . PHE B 1 92 ? 7.676 1.185 -4.332 1 98.44 92 PHE B N 1
ATOM 2295 C CA . PHE B 1 92 ? 7.312 0.376 -5.492 1 98.44 92 PHE B CA 1
ATOM 2296 C C . PHE B 1 92 ? 8.148 -0.894 -5.551 1 98.44 92 PHE B C 1
ATOM 2298 O O . PHE B 1 92 ? 7.648 -1.962 -5.906 1 98.44 92 PHE B O 1
ATOM 2305 N N . GLY B 1 93 ? 9.445 -0.742 -5.262 1 97.94 93 GLY B N 1
ATOM 2306 C CA . GLY B 1 93 ? 10.281 -1.929 -5.195 1 97.94 93 GLY B CA 1
ATOM 2307 C C . GLY B 1 93 ? 9.797 -2.947 -4.184 1 97.94 93 GLY B C 1
ATOM 2308 O O . GLY B 1 93 ? 9.664 -4.133 -4.5 1 97.94 93 GLY B O 1
ATOM 2309 N N . ASP B 1 94 ? 9.5 -2.451 -3.023 1 97.38 94 ASP B N 1
ATOM 2310 C CA . ASP B 1 94 ? 9 -3.312 -1.956 1 97.38 94 ASP B CA 1
ATOM 2311 C C . ASP B 1 94 ? 7.668 -3.949 -2.342 1 97.38 94 ASP B C 1
ATOM 2313 O O . ASP B 1 94 ? 7.465 -5.148 -2.139 1 97.38 94 ASP B O 1
ATOM 2317 N N . ALA B 1 95 ? 6.789 -3.141 -2.875 1 98.69 95 ALA B N 1
ATOM 2318 C CA . ALA B 1 95 ? 5.461 -3.619 -3.248 1 98.69 95 ALA B CA 1
ATOM 2319 C C . ALA B 1 95 ? 5.547 -4.703 -4.32 1 98.69 95 ALA B C 1
ATOM 2321 O O . ALA B 1 95 ? 4.762 -5.648 -4.316 1 98.69 95 ALA B O 1
ATOM 2322 N N . ALA B 1 96 ? 6.48 -4.562 -5.23 1 98.81 96 ALA B N 1
ATOM 2323 C CA . ALA B 1 96 ? 6.617 -5.516 -6.328 1 98.81 96 ALA B CA 1
ATOM 2324 C C . ALA B 1 96 ? 6.984 -6.902 -5.812 1 98.81 96 ALA B C 1
ATOM 2326 O O . ALA B 1 96 ? 6.531 -7.914 -6.355 1 98.81 96 ALA B O 1
ATOM 2327 N N . ILE B 1 97 ? 7.785 -6.918 -4.812 1 98.75 97 ILE B N 1
ATOM 2328 C CA . ILE B 1 97 ? 8.203 -8.195 -4.25 1 98.75 97 ILE B CA 1
ATOM 2329 C C . ILE B 1 97 ? 6.988 -8.938 -3.699 1 98.75 97 ILE B C 1
ATOM 2331 O O . ILE B 1 97 ? 6.734 -10.094 -4.066 1 98.75 97 ILE B O 1
ATOM 2335 N N . PHE B 1 98 ? 6.18 -8.305 -2.906 1 98.88 98 PHE B N 1
ATOM 2336 C CA . PHE B 1 98 ? 5.035 -8.953 -2.275 1 98.88 98 PHE B CA 1
ATOM 2337 C C . PHE B 1 98 ? 3.93 -9.211 -3.291 1 98.88 98 PHE B C 1
ATOM 2339 O O . PHE B 1 98 ? 3.205 -10.203 -3.189 1 98.88 98 PHE B O 1
ATOM 2346 N N . THR B 1 99 ? 3.812 -8.281 -4.27 1 98.94 99 THR B N 1
ATOM 2347 C CA . THR B 1 99 ? 2.867 -8.531 -5.352 1 98.94 99 THR B CA 1
ATOM 2348 C C . THR B 1 99 ? 3.275 -9.773 -6.141 1 98.94 99 THR B C 1
ATOM 2350 O O . THR B 1 99 ? 2.434 -10.617 -6.461 1 98.94 99 THR B O 1
ATOM 2353 N N . GLY B 1 100 ? 4.598 -9.875 -6.445 1 98.88 100 GLY B N 1
ATOM 2354 C CA . GLY B 1 100 ? 5.09 -11.062 -7.137 1 98.88 100 GLY B CA 1
ATOM 2355 C C . GLY B 1 100 ? 4.812 -12.352 -6.383 1 98.88 100 GLY B C 1
ATOM 2356 O O . GLY B 1 100 ? 4.414 -13.352 -6.98 1 98.88 100 GLY B O 1
ATOM 2357 N N . VAL B 1 101 ? 5.008 -12.32 -5.113 1 98.88 101 VAL B N 1
ATOM 2358 C CA . VAL B 1 101 ? 4.762 -13.484 -4.273 1 98.88 101 VAL B CA 1
ATOM 2359 C C . VAL B 1 101 ? 3.268 -13.812 -4.266 1 98.88 101 VAL B C 1
ATOM 2361 O O . VAL B 1 101 ? 2.879 -14.977 -4.332 1 98.88 101 VAL B O 1
ATOM 2364 N N . ALA B 1 102 ? 2.404 -12.805 -4.16 1 98.94 102 ALA B N 1
ATOM 2365 C CA . ALA B 1 102 ? 0.959 -13.008 -4.215 1 98.94 102 ALA B CA 1
ATOM 2366 C C . ALA B 1 102 ? 0.55 -13.688 -5.52 1 98.94 102 ALA B C 1
ATOM 2368 O O . ALA B 1 102 ? -0.269 -14.609 -5.516 1 98.94 102 ALA B O 1
ATOM 2369 N N . LEU B 1 103 ? 1.163 -13.242 -6.594 1 98.88 103 LEU B N 1
ATOM 2370 C CA . LEU B 1 103 ? 0.828 -13.789 -7.902 1 98.88 103 LEU B CA 1
ATOM 2371 C C . LEU B 1 103 ? 1.354 -15.211 -8.047 1 98.88 103 LEU B C 1
ATOM 2373 O O . LEU B 1 103 ? 0.731 -16.047 -8.711 1 98.88 103 LEU B O 1
ATOM 2377 N N . TYR B 1 104 ? 2.482 -15.508 -7.41 1 98.75 104 TYR B N 1
ATOM 2378 C CA . TYR B 1 104 ? 2.953 -16.891 -7.367 1 98.75 104 TYR B CA 1
ATOM 2379 C C . TYR B 1 104 ? 1.918 -17.797 -6.719 1 98.75 104 TYR B C 1
ATOM 2381 O O . TYR B 1 104 ? 1.58 -18.844 -7.266 1 98.75 104 TYR B O 1
ATOM 2389 N N . PHE B 1 105 ? 1.399 -17.391 -5.566 1 98.62 105 PHE B N 1
ATOM 2390 C CA . PHE B 1 105 ? 0.458 -18.234 -4.832 1 98.62 105 PHE B CA 1
ATOM 2391 C C . PHE B 1 105 ? -0.889 -18.281 -5.547 1 98.62 105 PHE B C 1
ATOM 2393 O O . PHE B 1 105 ? -1.594 -19.281 -5.48 1 98.62 105 PHE B O 1
ATOM 2400 N N . ALA B 1 106 ? -1.227 -17.203 -6.277 1 98.44 106 ALA B N 1
ATOM 2401 C CA . ALA B 1 106 ? -2.475 -17.203 -7.039 1 98.44 106 ALA B CA 1
ATOM 2402 C C . ALA B 1 106 ? -2.365 -18.078 -8.281 1 98.44 106 ALA B C 1
ATOM 2404 O O . ALA B 1 106 ? -3.379 -18.516 -8.828 1 98.44 106 ALA B O 1
ATOM 2405 N N . GLY B 1 107 ? -1.192 -18.234 -8.773 1 97.38 107 GLY B N 1
ATOM 2406 C CA . GLY B 1 107 ? -0.927 -19.031 -9.953 1 97.38 107 GLY B CA 1
ATOM 2407 C C . GLY B 1 107 ? -0.371 -20.406 -9.633 1 97.38 107 GLY B C 1
ATOM 2408 O O . GLY B 1 107 ? -1.082 -21.266 -9.102 1 97.38 107 GLY B O 1
ATOM 2409 N N . PRO B 1 108 ? 0.924 -20.562 -9.828 1 95.38 108 PRO B N 1
ATOM 2410 C CA . PRO B 1 108 ? 1.508 -21.891 -9.656 1 95.38 108 PRO B CA 1
ATOM 2411 C C . PRO B 1 108 ? 1.423 -22.391 -8.219 1 95.38 108 PRO B C 1
ATOM 2413 O O . PRO B 1 108 ? 1.318 -23.594 -7.984 1 95.38 108 PRO B O 1
ATOM 2416 N N . GLY B 1 109 ? 1.564 -21.531 -7.262 1 94.19 109 GLY B N 1
ATOM 2417 C CA . GLY B 1 109 ? 1.476 -21.922 -5.867 1 94.19 109 GLY B CA 1
ATOM 2418 C C . GLY B 1 109 ? 0.081 -22.359 -5.457 1 94.19 109 GLY B C 1
ATOM 2419 O O . GLY B 1 109 ? -0.088 -23.047 -4.453 1 94.19 109 GLY B O 1
ATOM 2420 N N . ASN B 1 110 ? -0.91 -21.906 -6.105 1 95.56 110 ASN B N 1
ATOM 2421 C CA . ASN B 1 110 ? -2.297 -22.359 -6.02 1 95.56 110 ASN B CA 1
ATOM 2422 C C . ASN B 1 110 ? -2.809 -22.312 -4.582 1 95.56 110 ASN B C 1
ATOM 2424 O O . ASN B 1 110 ? -3.318 -23.328 -4.074 1 95.56 110 ASN B O 1
ATOM 2428 N N . SER B 1 111 ? -2.705 -21.234 -3.902 1 97.81 111 SER B N 1
ATOM 2429 C CA . SER B 1 111 ? -3.184 -21.078 -2.531 1 97.81 111 SER B CA 1
ATOM 2430 C C . SER B 1 111 ? -3.744 -19.688 -2.299 1 97.81 111 SER B C 1
ATOM 2432 O O . SER B 1 111 ? -2.994 -18.703 -2.25 1 97.81 111 SER B O 1
ATOM 2434 N N . VAL B 1 112 ? -5.078 -19.625 -2.074 1 98.06 112 VAL B N 1
ATOM 2435 C CA . VAL B 1 112 ? -5.734 -18.359 -1.806 1 98.06 112 VAL B CA 1
ATOM 2436 C C . VAL B 1 112 ? -5.297 -17.828 -0.443 1 98.06 112 VAL B C 1
ATOM 2438 O O . VAL B 1 112 ? -5.121 -16.625 -0.269 1 98.06 112 VAL B O 1
ATOM 2441 N N . LEU B 1 113 ? -5.082 -18.734 0.502 1 98.19 113 LEU B N 1
ATOM 2442 C CA . LEU B 1 113 ? -4.656 -18.359 1.846 1 98.19 113 LEU B CA 1
ATOM 2443 C C . LEU B 1 113 ? -3.326 -17.609 1.805 1 98.19 113 LEU B C 1
ATOM 2445 O O . LEU B 1 113 ? -3.199 -16.531 2.385 1 98.19 113 LEU B O 1
ATOM 2449 N N . TRP B 1 114 ? -2.395 -18.172 1.106 1 98.62 114 TRP B N 1
ATOM 2450 C CA . TRP B 1 114 ? -1.064 -17.578 1.113 1 98.62 114 TRP B CA 1
ATOM 2451 C C . TRP B 1 114 ? -1.002 -16.375 0.168 1 98.62 114 TRP B C 1
ATOM 2453 O O . TRP B 1 114 ? -0.161 -15.484 0.3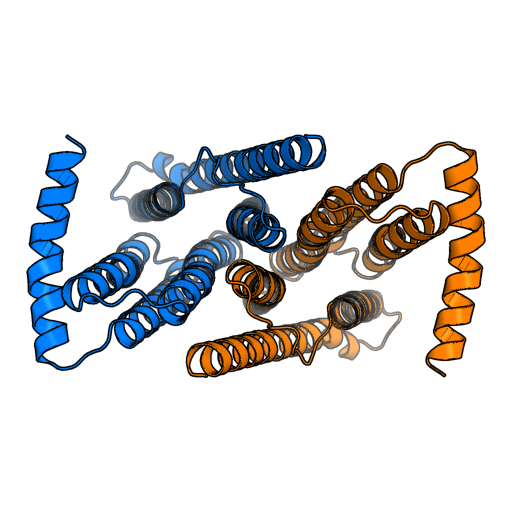35 1 98.62 114 TRP B O 1
ATOM 2463 N N . THR B 1 115 ? -1.915 -16.344 -0.863 1 98.81 115 THR B N 1
ATOM 2464 C CA . THR B 1 115 ? -2.115 -15.094 -1.59 1 98.81 115 THR B CA 1
ATOM 2465 C C . THR B 1 115 ? -2.57 -13.984 -0.646 1 98.81 115 THR B C 1
ATOM 2467 O O . THR B 1 115 ? -2.041 -12.867 -0.686 1 98.81 115 THR B O 1
ATOM 2470 N N . ALA B 1 116 ? -3.504 -14.281 0.232 1 98.88 116 ALA B N 1
ATOM 2471 C CA . ALA B 1 116 ? -4.027 -13.328 1.206 1 98.88 116 ALA B CA 1
ATOM 2472 C C . ALA B 1 116 ? -2.926 -12.836 2.143 1 98.88 116 ALA B C 1
ATOM 2474 O O . ALA B 1 116 ? -2.832 -11.641 2.43 1 98.88 116 ALA B O 1
ATOM 2475 N N . MET B 1 117 ? -2.115 -13.75 2.584 1 98.81 117 MET B N 1
ATOM 2476 C CA . MET B 1 117 ? -1.046 -13.383 3.512 1 98.81 117 MET B CA 1
ATOM 2477 C C . MET B 1 117 ? -0.002 -12.508 2.824 1 98.81 117 MET B C 1
ATOM 2479 O O . MET B 1 117 ? 0.573 -11.617 3.449 1 98.81 117 MET B O 1
ATOM 2483 N N . ALA B 1 118 ? 0.294 -12.812 1.567 1 98.88 118 ALA B N 1
ATOM 2484 C CA . ALA B 1 118 ? 1.215 -11.977 0.806 1 98.88 118 ALA B CA 1
ATOM 2485 C C . ALA B 1 118 ? 0.66 -10.562 0.639 1 98.88 118 ALA B C 1
ATOM 2487 O O . ALA B 1 118 ? 1.396 -9.586 0.768 1 98.88 118 ALA B O 1
ATOM 2488 N N . CYS B 1 119 ? -0.636 -10.43 0.366 1 98.94 119 CYS B N 1
ATOM 2489 C CA . CYS B 1 119 ? -1.281 -9.133 0.262 1 98.94 119 CYS B CA 1
ATOM 2490 C C . CYS B 1 119 ? -1.264 -8.406 1.602 1 98.94 119 CYS B C 1
ATOM 2492 O O . CYS B 1 119 ? -1.082 -7.184 1.65 1 98.94 119 CYS B O 1
ATOM 2494 N N . ALA B 1 120 ? -1.486 -9.18 2.666 1 98.88 120 ALA B N 1
ATOM 2495 C CA . ALA B 1 120 ? -1.421 -8.57 3.996 1 98.88 120 ALA B CA 1
ATOM 2496 C C . ALA B 1 120 ? -0.034 -8 4.27 1 98.88 120 ALA B C 1
ATOM 2498 O O . ALA B 1 120 ? 0.094 -6.883 4.777 1 98.88 120 ALA B O 1
ATOM 2499 N N . ALA B 1 121 ? 0.998 -8.758 3.949 1 98.69 121 ALA B N 1
ATOM 2500 C CA . ALA B 1 121 ? 2.367 -8.273 4.121 1 98.69 121 ALA B CA 1
ATOM 2501 C C . ALA B 1 121 ? 2.621 -7.031 3.271 1 98.69 121 ALA B C 1
ATOM 2503 O O . ALA B 1 121 ? 3.305 -6.102 3.709 1 98.69 121 ALA B O 1
ATOM 2504 N N . LEU B 1 122 ? 2.08 -7.035 2.074 1 98.75 122 LEU B N 1
ATOM 2505 C CA . LEU B 1 122 ? 2.166 -5.883 1.184 1 98.75 122 LEU B CA 1
ATOM 2506 C C . LEU B 1 122 ? 1.533 -4.652 1.824 1 98.75 122 LEU B C 1
ATOM 2508 O O . LEU B 1 122 ? 2.16 -3.594 1.898 1 98.75 122 LEU B O 1
ATOM 2512 N N . VAL B 1 123 ? 0.306 -4.777 2.316 1 98.81 123 VAL B N 1
ATOM 2513 C CA . VAL B 1 123 ? -0.467 -3.668 2.869 1 98.81 123 VAL B CA 1
ATOM 2514 C C . VAL B 1 123 ? 0.221 -3.133 4.121 1 98.81 123 VAL B C 1
ATOM 2516 O O . VAL B 1 123 ? 0.413 -1.923 4.262 1 98.81 123 VAL B O 1
ATOM 2519 N N . PHE B 1 124 ? 0.611 -4.027 5 1 98.38 124 PHE B N 1
ATOM 2520 C CA . PHE B 1 124 ? 1.235 -3.57 6.238 1 98.38 124 PHE B CA 1
ATOM 2521 C C . PHE B 1 124 ? 2.615 -2.986 5.961 1 98.38 124 PHE B C 1
ATOM 2523 O O . PHE B 1 124 ? 3.045 -2.051 6.641 1 98.38 124 PHE B O 1
ATOM 2530 N N . GLY B 1 125 ? 3.314 -3.549 4.973 1 97.06 125 GLY B N 1
ATOM 2531 C CA . GLY B 1 125 ? 4.574 -2.945 4.57 1 97.06 125 GLY B CA 1
ATOM 2532 C C . GLY B 1 125 ? 4.426 -1.515 4.09 1 97.06 125 GLY B C 1
ATOM 2533 O O . GLY B 1 125 ? 5.16 -0.627 4.527 1 97.06 125 GLY B O 1
ATOM 2534 N N . MET B 1 126 ? 3.488 -1.297 3.244 1 98 126 MET B N 1
ATOM 2535 C CA . MET B 1 126 ? 3.242 0.048 2.73 1 98 126 MET B CA 1
ATOM 2536 C C . MET B 1 126 ? 2.686 0.955 3.822 1 98 126 MET B C 1
ATOM 2538 O O . MET B 1 126 ? 3.029 2.137 3.889 1 98 126 MET B O 1
ATOM 2542 N N . ALA B 1 127 ? 1.878 0.375 4.676 1 98.06 127 ALA B N 1
ATOM 2543 C CA . ALA B 1 127 ? 1.254 1.155 5.738 1 98.06 127 ALA B CA 1
ATOM 2544 C C . ALA B 1 127 ? 2.297 1.664 6.73 1 98.06 127 ALA B C 1
ATOM 2546 O O . ALA B 1 127 ? 2.162 2.764 7.273 1 98.06 127 ALA B O 1
ATOM 2547 N N . THR B 1 128 ? 3.312 0.87 7.02 1 97.31 128 THR B N 1
ATOM 2548 C CA . THR B 1 128 ? 4.352 1.297 7.949 1 97.31 128 THR B CA 1
ATOM 2549 C C . THR B 1 128 ? 5.031 2.57 7.453 1 97.31 128 THR B C 1
ATOM 2551 O O . THR B 1 128 ? 5.312 3.477 8.242 1 97.31 128 THR B O 1
ATOM 2554 N N . SER B 1 129 ? 5.289 2.641 6.172 1 97.31 129 SER B N 1
ATOM 2555 C CA . SER B 1 129 ? 5.914 3.822 5.586 1 97.31 129 SER B CA 1
ATOM 2556 C C . SER B 1 129 ? 4.941 4.996 5.539 1 97.31 129 SER B C 1
ATOM 2558 O O . SER B 1 129 ? 5.328 6.137 5.793 1 97.31 129 SER B O 1
ATOM 2560 N N . TYR B 1 130 ? 3.707 4.711 5.25 1 98.25 130 TYR B N 1
ATOM 2561 C CA . TYR B 1 130 ? 2.705 5.77 5.172 1 98.25 130 TYR B CA 1
ATOM 2562 C C . TYR B 1 130 ? 2.508 6.434 6.531 1 98.25 130 TYR B C 1
ATOM 2564 O O . TYR B 1 130 ? 2.441 7.66 6.625 1 98.25 130 TYR B O 1
ATOM 2572 N N . VAL B 1 131 ? 2.379 5.617 7.562 1 98.19 131 VAL B N 1
ATOM 2573 C CA . VAL B 1 131 ? 2.127 6.125 8.906 1 98.19 131 VAL B CA 1
ATOM 2574 C C . VAL B 1 131 ? 3.262 7.055 9.328 1 98.19 131 VAL B C 1
ATOM 2576 O O . VAL B 1 131 ? 3.02 8.102 9.93 1 98.19 131 VAL B O 1
ATOM 2579 N N . ARG B 1 132 ? 4.441 6.699 8.992 1 97.38 132 ARG B N 1
ATOM 2580 C CA . ARG B 1 132 ? 5.582 7.559 9.305 1 97.38 132 ARG B CA 1
ATOM 2581 C C . ARG B 1 132 ? 5.508 8.867 8.523 1 97.38 132 ARG B C 1
ATOM 2583 O O . ARG B 1 132 ? 5.672 9.945 9.102 1 97.38 132 ARG B O 1
ATOM 2590 N N . ALA B 1 133 ? 5.289 8.758 7.273 1 97.62 133 ALA B N 1
ATOM 2591 C CA . ALA B 1 133 ? 5.215 9.953 6.438 1 97.62 133 ALA B CA 1
ATOM 2592 C C . ALA B 1 133 ? 4.09 10.875 6.891 1 97.62 133 ALA B C 1
ATOM 2594 O O . ALA B 1 133 ? 4.254 12.094 6.93 1 97.62 133 ALA B O 1
ATOM 2595 N N . LYS B 1 134 ? 2.959 10.273 7.211 1 98.12 134 LYS B N 1
ATOM 2596 C CA . LYS B 1 134 ? 1.817 11.07 7.656 1 98.12 134 LYS B CA 1
ATOM 2597 C C . LYS B 1 134 ? 2.115 11.766 8.984 1 98.12 134 LYS B C 1
ATOM 2599 O O . LYS B 1 134 ? 1.767 12.938 9.172 1 98.12 134 LYS B O 1
ATOM 2604 N N . ALA B 1 135 ? 2.738 11.055 9.883 1 98 135 ALA B N 1
ATOM 2605 C CA . ALA B 1 135 ? 3.143 11.664 11.148 1 98 135 ALA B CA 1
ATOM 2606 C C . ALA B 1 135 ? 4.078 12.844 10.914 1 98 135 ALA B C 1
ATOM 2608 O O . ALA B 1 135 ? 3.881 13.922 11.484 1 98 135 ALA B O 1
ATOM 2609 N N . GLU B 1 136 ? 5.012 12.664 10.039 1 96.94 136 GLU B N 1
ATOM 2610 C CA . GLU B 1 136 ? 6 13.695 9.758 1 96.94 136 GLU B CA 1
ATOM 2611 C C . GLU B 1 136 ? 5.367 14.891 9.047 1 96.94 136 GLU B C 1
ATOM 2613 O O . GLU B 1 136 ? 5.809 16.031 9.219 1 96.94 136 GLU B O 1
ATOM 2618 N N . SER B 1 137 ? 4.332 14.617 8.273 1 96.06 137 SER B N 1
ATOM 2619 C CA . SER B 1 137 ? 3.613 15.695 7.605 1 96.06 137 SER B CA 1
ATOM 2620 C C . SER B 1 137 ? 2.902 16.594 8.609 1 96.06 137 SER B C 1
ATOM 2622 O O . SER B 1 137 ? 2.568 17.734 8.297 1 96.06 137 SER B O 1
ATOM 2624 N N . LEU B 1 138 ? 2.684 16.141 9.805 1 95.44 138 LEU B N 1
ATOM 2625 C CA . LEU B 1 138 ? 2.059 16.891 10.891 1 95.44 138 LEU B CA 1
ATOM 2626 C C . LEU B 1 138 ? 3.104 17.375 11.891 1 95.44 138 LEU B C 1
ATOM 2628 O O . LEU B 1 138 ? 2.77 17.75 13.016 1 95.44 138 LEU B O 1
ATOM 2632 N N . ALA B 1 139 ? 4.383 17.266 11.477 1 94.69 139 ALA B N 1
ATOM 2633 C CA . ALA B 1 139 ? 5.516 17.703 12.281 1 94.69 139 ALA B CA 1
ATOM 2634 C C . ALA B 1 139 ? 5.656 16.859 13.539 1 94.69 139 ALA B C 1
ATOM 2636 O O . ALA B 1 139 ? 6.066 17.359 14.594 1 94.69 139 ALA B O 1
ATOM 2637 N N . LEU B 1 140 ? 5.18 15.617 13.453 1 95 140 LEU B N 1
ATOM 2638 C CA . LEU B 1 140 ? 5.359 14.633 14.516 1 95 140 LEU B CA 1
ATOM 2639 C C . LEU B 1 140 ? 6.391 13.586 14.117 1 95 140 LEU B C 1
ATOM 2641 O O . LEU B 1 140 ? 6.77 13.492 12.945 1 95 140 LEU B O 1
ATOM 2645 N N . GLU B 1 141 ? 6.863 12.898 15.148 1 90.62 141 GLU B N 1
ATOM 2646 C CA . GLU B 1 141 ? 7.852 11.859 14.867 1 90.62 141 GLU B CA 1
ATOM 2647 C C . GLU B 1 141 ? 7.285 10.469 15.133 1 90.62 141 GLU B C 1
ATOM 2649 O O . GLU B 1 141 ? 6.559 10.273 16.109 1 90.62 141 GLU B O 1
ATOM 2654 N N . ALA B 1 142 ? 7.527 9.648 14.203 1 90.38 142 ALA B N 1
ATOM 2655 C CA . ALA B 1 142 ? 7.125 8.25 14.336 1 90.38 142 ALA B CA 1
ATOM 2656 C C . ALA B 1 142 ? 8.18 7.312 13.766 1 90.38 142 ALA B C 1
ATOM 2658 O O . ALA B 1 142 ? 7.883 6.48 12.906 1 90.38 142 ALA B O 1
ATOM 2659 N N . LYS B 1 143 ? 9.336 7.273 14.336 1 86.62 143 LYS B N 1
ATOM 2660 C CA . LYS B 1 143 ? 10.461 6.5 13.812 1 86.62 143 LYS B CA 1
ATOM 2661 C C . LYS B 1 143 ? 10.547 5.137 14.492 1 86.62 143 LYS B C 1
ATOM 2663 O O . LYS B 1 143 ? 11.352 4.293 14.094 1 86.62 143 LYS B O 1
ATOM 2668 N N . VAL B 1 144 ? 9.688 4.863 15.305 1 86.94 144 VAL B N 1
ATOM 2669 C CA . VAL B 1 144 ? 9.711 3.604 16.047 1 86.94 144 VAL B CA 1
ATOM 2670 C C . VAL B 1 144 ? 9.266 2.461 15.133 1 86.94 144 VAL B C 1
ATOM 2672 O O . VAL B 1 144 ? 8.555 2.684 14.148 1 86.94 144 VAL B O 1
ATOM 2675 N N . GLY B 1 145 ? 9.812 1.227 15.367 1 88.19 145 GLY B N 1
ATOM 2676 C CA . GLY B 1 145 ? 9.438 0.043 14.609 1 88.19 145 GLY B CA 1
ATOM 2677 C C . GLY B 1 145 ? 10.352 -1.14 14.859 1 88.19 145 GLY B C 1
ATOM 2678 O O . GLY B 1 145 ? 11.562 -0.973 15.008 1 88.19 145 GLY B O 1
ATOM 2679 N N . ILE B 1 146 ? 9.844 -2.273 14.867 1 86.31 146 ILE B N 1
ATOM 2680 C CA . ILE B 1 146 ? 10.625 -3.471 15.164 1 86.31 146 ILE B CA 1
ATOM 2681 C C . ILE B 1 146 ? 11.242 -4.016 13.875 1 86.31 146 ILE B C 1
ATOM 2683 O O . ILE B 1 146 ? 12.258 -4.715 13.914 1 86.31 146 ILE B O 1
ATOM 2687 N N . ALA B 1 147 ? 10.555 -3.803 12.766 1 82.94 147 ALA B N 1
ATOM 2688 C CA . ALA B 1 147 ? 11.047 -4.312 11.484 1 82.94 147 ALA B CA 1
ATOM 2689 C C . ALA B 1 147 ? 11.406 -3.168 10.539 1 82.94 147 ALA B C 1
ATOM 2691 O O . ALA B 1 147 ? 10.523 -2.492 10.016 1 82.94 147 ALA B O 1
ATOM 2692 N N . THR B 1 148 ? 12.703 -3.09 10.391 1 86.56 148 THR B N 1
ATOM 2693 C CA . THR B 1 148 ? 13.156 -2.08 9.438 1 86.56 148 THR B CA 1
ATOM 2694 C C . THR B 1 148 ? 12.945 -2.553 8.008 1 86.56 148 THR B C 1
ATOM 2696 O O . THR B 1 148 ? 12.625 -3.721 7.77 1 86.56 148 THR B O 1
ATOM 2699 N N . ARG B 1 149 ? 13.008 -1.667 7.105 1 91 149 ARG B N 1
ATOM 2700 C CA . ARG B 1 149 ? 12.859 -2.023 5.695 1 91 149 ARG B CA 1
ATOM 2701 C C . ARG B 1 149 ? 13.891 -3.068 5.285 1 91 149 ARG B C 1
ATOM 2703 O O . ARG B 1 149 ? 13.57 -4.02 4.57 1 91 149 ARG B O 1
ATOM 2710 N N . ALA B 1 150 ? 15.086 -2.857 5.73 1 89.19 150 ALA B N 1
ATOM 2711 C CA . ALA B 1 150 ? 16.156 -3.785 5.395 1 89.19 150 ALA B CA 1
ATOM 2712 C C . ALA B 1 150 ? 15.844 -5.195 5.879 1 89.19 150 ALA B C 1
ATOM 2714 O O . ALA B 1 150 ? 16.094 -6.172 5.168 1 89.19 150 ALA B O 1
ATOM 2715 N N . ASP B 1 151 ? 15.32 -5.273 7.066 1 92.88 151 ASP B N 1
ATOM 2716 C CA . ASP B 1 151 ? 14.922 -6.562 7.629 1 92.88 151 ASP B CA 1
ATOM 2717 C C . ASP B 1 151 ? 13.828 -7.215 6.789 1 92.88 151 ASP B C 1
ATOM 2719 O O . ASP B 1 151 ? 13.883 -8.414 6.512 1 92.88 151 ASP B O 1
ATOM 2723 N N . ARG B 1 152 ? 12.883 -6.434 6.438 1 95.44 152 ARG B N 1
ATOM 2724 C CA . ARG B 1 152 ? 11.766 -6.965 5.66 1 95.44 152 ARG B CA 1
ATOM 2725 C C . ARG B 1 152 ? 12.242 -7.5 4.312 1 95.44 152 ARG B C 1
ATOM 2727 O O . ARG B 1 152 ? 11.812 -8.562 3.873 1 95.44 152 ARG B O 1
ATOM 2734 N N . LEU B 1 153 ? 13.141 -6.77 3.697 1 95.62 153 LEU B N 1
ATOM 2735 C CA . LEU B 1 153 ? 13.672 -7.184 2.404 1 95.62 153 LEU B CA 1
ATOM 2736 C C . LEU B 1 153 ? 14.492 -8.469 2.537 1 95.62 153 LEU B C 1
ATOM 2738 O O . LEU B 1 153 ? 14.328 -9.391 1.741 1 95.62 153 LEU B O 1
ATOM 2742 N N . LEU B 1 154 ? 15.312 -8.469 3.545 1 95.5 154 LEU B N 1
ATOM 2743 C CA . LEU B 1 154 ? 16.172 -9.633 3.758 1 95.5 154 LEU B CA 1
ATOM 2744 C C . LEU B 1 154 ? 15.336 -10.875 4.043 1 95.5 154 LEU B C 1
ATOM 2746 O O . LEU B 1 154 ? 15.539 -11.922 3.422 1 95.5 154 LEU B O 1
ATOM 2750 N N . VAL B 1 155 ? 14.43 -10.742 4.949 1 97.81 155 VAL B N 1
ATOM 2751 C CA . VAL B 1 155 ? 13.594 -11.867 5.348 1 97.81 155 VAL B CA 1
ATOM 2752 C C . VAL B 1 155 ? 12.797 -12.367 4.145 1 97.81 155 VAL B C 1
ATOM 2754 O O . VAL B 1 155 ? 12.688 -13.57 3.918 1 97.81 155 VAL B O 1
ATOM 2757 N N . SER B 1 156 ? 12.219 -11.469 3.371 1 98.12 156 SER B N 1
ATOM 2758 C CA . SER B 1 156 ? 11.391 -11.852 2.23 1 98.12 156 SER B CA 1
ATOM 2759 C C . SER B 1 156 ? 12.211 -12.57 1.167 1 98.12 156 SER B C 1
ATOM 2761 O O . SER B 1 156 ? 11.844 -13.664 0.728 1 98.12 156 SER B O 1
ATOM 2763 N N . LEU B 1 157 ? 13.367 -11.992 0.794 1 98.31 157 LEU B N 1
ATOM 2764 C CA . LEU B 1 157 ? 14.156 -12.547 -0.304 1 98.31 157 LEU B CA 1
ATOM 2765 C C . LEU B 1 157 ? 14.797 -13.875 0.1 1 98.31 157 LEU B C 1
ATOM 2767 O O . LEU B 1 157 ? 14.867 -14.805 -0.704 1 98.31 157 LEU B O 1
ATOM 2771 N N . VAL B 1 158 ? 15.219 -13.969 1.332 1 98.25 158 VAL B N 1
ATOM 2772 C CA . VAL B 1 158 ? 15.812 -15.219 1.809 1 98.25 158 VAL B CA 1
ATOM 2773 C C . VAL B 1 158 ? 14.742 -16.312 1.87 1 98.25 158 VAL B C 1
ATOM 2775 O O . VAL B 1 158 ? 14.984 -17.453 1.47 1 98.25 158 VAL B O 1
ATOM 2778 N N . ALA B 1 159 ? 13.609 -15.961 2.393 1 98.69 159 ALA B N 1
ATOM 2779 C CA . ALA B 1 159 ? 12.523 -16.938 2.484 1 98.69 159 ALA B CA 1
ATOM 2780 C C . ALA B 1 159 ? 12.094 -17.422 1.101 1 98.69 159 ALA B C 1
ATOM 2782 O O . ALA B 1 159 ? 11.82 -18.609 0.905 1 98.69 159 ALA B O 1
ATOM 2783 N N . ILE B 1 160 ? 12.016 -16.469 0.154 1 98.69 160 ILE B N 1
ATOM 2784 C CA . ILE B 1 160 ? 11.672 -16.844 -1.218 1 98.69 160 ILE B CA 1
ATOM 2785 C C . ILE B 1 160 ? 12.734 -17.781 -1.776 1 98.69 160 ILE B C 1
ATOM 2787 O O . ILE B 1 160 ? 12.406 -18.812 -2.391 1 98.69 160 ILE B O 1
ATOM 2791 N N . GLU B 1 161 ? 14.016 -17.453 -1.501 1 98.25 161 GLU B N 1
ATOM 2792 C CA . GLU B 1 161 ? 15.133 -18.266 -1.968 1 98.25 161 GLU B CA 1
ATOM 2793 C C . GLU B 1 161 ? 15.062 -19.688 -1.391 1 98.25 161 GLU B C 1
ATOM 2795 O O . GLU B 1 161 ? 15.188 -20.672 -2.123 1 98.25 161 GLU B O 1
ATOM 2800 N N . ILE B 1 162 ? 14.852 -19.797 -0.129 1 98.38 162 ILE B N 1
ATOM 2801 C CA . ILE B 1 162 ? 14.812 -21.094 0.545 1 98.38 162 ILE B CA 1
ATOM 2802 C C . ILE B 1 162 ? 13.648 -21.922 0 1 98.38 162 ILE B C 1
ATOM 2804 O O . ILE B 1 162 ? 13.812 -23.109 -0.292 1 98.38 162 ILE B O 1
ATOM 2808 N N . THR B 1 163 ? 12.531 -21.344 -0.132 1 98.06 163 THR B N 1
ATOM 2809 C CA . THR B 1 163 ? 11.359 -22.031 -0.673 1 98.06 163 THR B CA 1
ATOM 2810 C C . THR B 1 163 ? 11.625 -22.5 -2.1 1 98.06 163 THR B C 1
ATOM 2812 O O . THR B 1 163 ? 11.266 -23.625 -2.461 1 98.06 163 THR B O 1
ATOM 2815 N N . GLY B 1 164 ? 12.227 -21.609 -2.898 1 97.25 164 GLY B N 1
ATOM 2816 C CA . GLY B 1 164 ? 12.562 -21.984 -4.266 1 97.25 164 GLY B CA 1
ATOM 2817 C C . GLY B 1 164 ? 13.539 -23.141 -4.344 1 97.25 164 GLY B C 1
ATOM 2818 O O . GLY B 1 164 ? 13.344 -24.062 -5.141 1 97.25 164 GLY B O 1
ATOM 2819 N N . LEU B 1 165 ? 14.531 -23.172 -3.516 1 97.44 165 LEU B N 1
ATOM 2820 C CA . LEU B 1 165 ? 15.531 -24.234 -3.502 1 97.44 165 LEU B CA 1
ATOM 2821 C C . LEU B 1 165 ? 14.93 -25.547 -3.01 1 97.44 165 LEU B C 1
ATOM 2823 O O . LEU B 1 165 ? 15.328 -26.625 -3.465 1 97.44 165 LEU B O 1
ATOM 2827 N N . ALA B 1 166 ? 14.062 -25.422 -2.113 1 96.56 166 ALA B N 1
ATOM 2828 C CA . ALA B 1 166 ? 13.375 -26.625 -1.633 1 96.56 166 ALA B CA 1
ATOM 2829 C C . ALA B 1 166 ? 12.531 -27.25 -2.736 1 96.56 166 ALA B C 1
ATOM 2831 O O . ALA B 1 166 ? 12.461 -28.484 -2.854 1 96.56 166 ALA B O 1
ATOM 2832 N N . ARG B 1 167 ? 11.969 -26.453 -3.484 1 94.31 167 ARG B N 1
ATOM 2833 C CA . ARG B 1 167 ? 11.07 -26.938 -4.535 1 94.31 167 ARG B CA 1
ATOM 2834 C C . ARG B 1 167 ? 11.852 -27.656 -5.633 1 94.31 167 ARG B C 1
ATOM 2836 O O . ARG B 1 167 ? 11.344 -28.594 -6.254 1 94.31 167 ARG B O 1
ATOM 2843 N N . VAL B 1 168 ? 13.094 -27.234 -5.836 1 94.31 168 VAL B N 1
ATOM 2844 C CA . VAL B 1 168 ? 13.883 -27.859 -6.887 1 94.31 168 VAL B CA 1
ATOM 2845 C C . VAL B 1 168 ? 14.719 -29 -6.297 1 94.31 168 VAL B C 1
ATOM 2847 O O . VAL B 1 168 ? 15.5 -29.641 -7.008 1 94.31 168 VAL B O 1
ATOM 2850 N N . GLY B 1 169 ? 14.617 -29.234 -5.02 1 9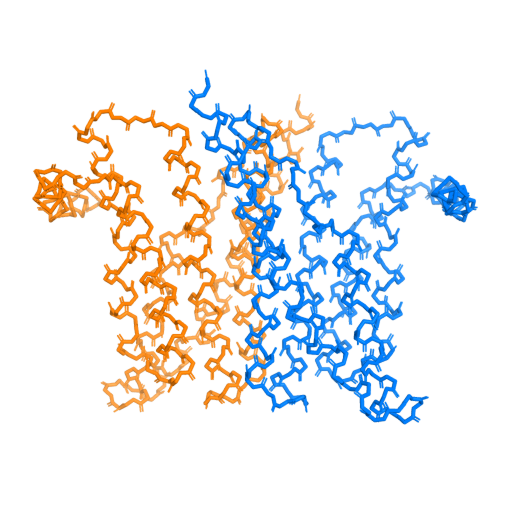4.25 169 GLY B N 1
ATOM 2851 C CA . GLY B 1 169 ? 15.234 -30.391 -4.402 1 94.25 169 GLY B CA 1
ATOM 2852 C C . GLY B 1 169 ? 16.609 -30.109 -3.844 1 94.25 169 GLY B C 1
ATOM 2853 O O . GLY B 1 169 ? 17.312 -31.016 -3.371 1 94.25 169 GLY B O 1
ATOM 2854 N N . ALA B 1 170 ? 17.062 -28.891 -3.875 1 94.56 170 ALA B N 1
ATOM 2855 C CA . ALA B 1 170 ? 18.375 -28.531 -3.357 1 94.56 170 ALA B CA 1
ATOM 2856 C C . ALA B 1 170 ? 18.375 -28.453 -1.834 1 94.56 170 ALA B C 1
ATOM 2858 O O . ALA B 1 170 ? 19.406 -28.594 -1.189 1 94.56 170 ALA B O 1
ATOM 2859 N N . PHE B 1 171 ? 17.188 -28.188 -1.244 1 93.56 171 PHE B N 1
ATOM 2860 C CA . PHE B 1 171 ? 16.938 -28.156 0.195 1 93.56 171 PHE B CA 1
ATOM 2861 C C . PHE B 1 171 ? 15.875 -29.172 0.586 1 93.56 171 PHE B C 1
ATOM 2863 O O . PHE B 1 171 ? 15.125 -29.656 -0.265 1 93.56 171 PHE B O 1
ATOM 2870 N N . PRO B 1 172 ? 15.938 -29.562 1.858 1 94.31 172 PRO B N 1
ATOM 2871 C CA . PRO B 1 172 ? 14.875 -30.469 2.297 1 94.31 172 PRO B CA 1
ATOM 2872 C C . PRO B 1 172 ? 13.477 -29.938 1.979 1 94.31 172 PRO B C 1
ATOM 2874 O O . PRO B 1 172 ? 13.25 -28.734 2.027 1 94.31 172 PRO B O 1
ATOM 2877 N N . HIS B 1 173 ? 12.586 -30.875 1.705 1 92.44 173 HIS B N 1
ATOM 2878 C CA . HIS B 1 173 ? 11.25 -30.531 1.242 1 92.44 173 HIS B CA 1
ATOM 2879 C C . HIS B 1 173 ? 10.5 -29.703 2.281 1 92.44 173 HIS B C 1
ATOM 2881 O O . HIS B 1 173 ? 9.695 -28.844 1.929 1 92.44 173 HIS B O 1
ATOM 2887 N N . TRP B 1 174 ? 10.836 -29.922 3.516 1 92.88 174 TRP B N 1
ATOM 2888 C CA . TRP B 1 174 ? 10.109 -29.219 4.559 1 92.88 174 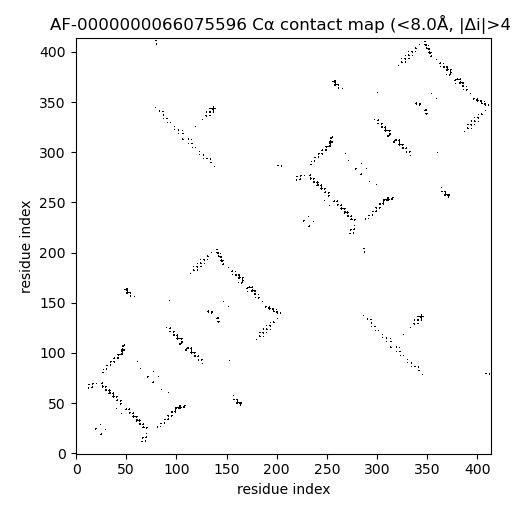TRP B CA 1
ATOM 2889 C C . TRP B 1 174 ? 10.461 -27.734 4.555 1 92.88 174 TRP B C 1
ATOM 2891 O O . TRP B 1 174 ? 9.742 -26.922 5.141 1 92.88 174 TRP B O 1
ATOM 2901 N N . CYS B 1 175 ? 11.453 -27.328 3.779 1 94.5 175 CYS B N 1
ATOM 29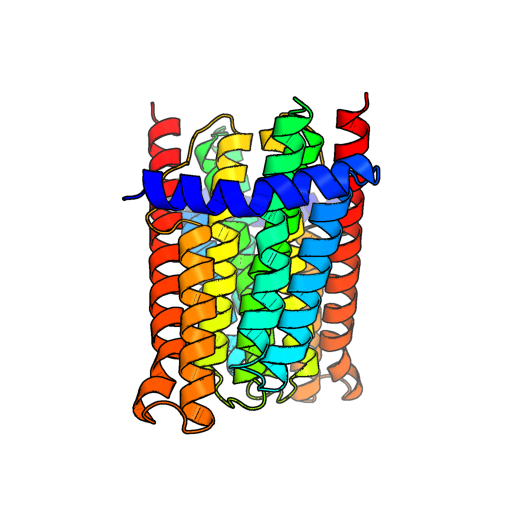02 C CA . CYS B 1 175 ? 11.875 -25.922 3.695 1 94.5 175 CYS B CA 1
ATOM 2903 C C . CYS B 1 175 ? 10.922 -25.125 2.822 1 94.5 175 CYS B C 1
ATOM 2905 O O . CYS B 1 175 ? 11.008 -23.891 2.773 1 94.5 175 CYS B O 1
ATOM 2907 N N . VAL B 1 176 ? 9.977 -25.766 2.283 1 94.88 176 VAL B N 1
ATOM 2908 C CA . VAL B 1 176 ? 9 -25.078 1.442 1 94.88 176 VAL B CA 1
ATOM 2909 C C . VAL B 1 176 ? 8.133 -24.172 2.299 1 94.88 176 VAL B C 1
ATOM 2911 O O . VAL B 1 176 ? 7.516 -23.234 1.786 1 94.88 176 VAL B O 1
ATOM 2914 N N . VAL B 1 177 ? 8.148 -24.391 3.602 1 96.62 177 VAL B N 1
ATOM 2915 C CA . VAL B 1 177 ? 7.301 -23.609 4.496 1 96.62 177 VAL B CA 1
ATOM 2916 C C . VAL B 1 177 ? 8 -22.312 4.875 1 96.62 177 VAL B C 1
ATOM 2918 O O . VAL B 1 177 ? 7.422 -21.469 5.562 1 96.62 177 VAL B O 1
ATOM 2921 N N . ALA B 1 178 ? 9.18 -22.078 4.395 1 98.12 178 ALA B N 1
ATOM 2922 C CA . ALA B 1 178 ? 9.945 -20.875 4.727 1 98.12 178 ALA B CA 1
ATOM 2923 C C . ALA B 1 178 ? 9.203 -19.609 4.312 1 98.12 178 ALA B C 1
ATOM 2925 O O . ALA B 1 178 ? 9.102 -18.656 5.09 1 98.12 178 ALA B O 1
ATOM 2926 N N . LEU B 1 179 ? 8.672 -19.641 3.113 1 98.38 179 LEU B N 1
ATOM 2927 C CA . LEU B 1 179 ? 7.984 -18.469 2.604 1 98.38 179 LEU B CA 1
ATOM 2928 C C . LEU B 1 179 ? 6.688 -18.219 3.367 1 98.38 179 LEU B C 1
ATOM 2930 O O . LEU B 1 179 ? 6.434 -17.094 3.822 1 98.38 179 LEU B O 1
ATOM 2934 N N . PRO B 1 180 ? 5.859 -19.203 3.652 1 98.44 180 PRO B N 1
ATOM 2935 C CA . PRO B 1 180 ? 4.676 -19.016 4.496 1 98.44 180 PRO B CA 1
ATOM 2936 C C . PRO B 1 180 ? 5.023 -18.484 5.887 1 98.44 180 PRO B C 1
ATOM 2938 O O . PRO B 1 180 ? 4.359 -17.562 6.383 1 98.44 180 PRO B O 1
ATOM 2941 N N . ILE B 1 181 ? 6.016 -18.938 6.461 1 98.62 181 ILE B N 1
ATOM 2942 C CA . ILE B 1 181 ? 6.434 -18.5 7.785 1 98.62 181 ILE B CA 1
ATOM 2943 C C . ILE B 1 181 ? 6.883 -17.031 7.719 1 98.62 181 ILE B C 1
ATOM 2945 O O . ILE B 1 181 ? 6.52 -16.234 8.578 1 98.62 181 ILE B O 1
ATOM 2949 N N . ALA B 1 182 ? 7.633 -16.75 6.727 1 98.69 182 ALA B N 1
ATOM 2950 C CA . ALA B 1 182 ? 8.117 -15.375 6.551 1 98.69 182 ALA B CA 1
ATOM 2951 C C . ALA B 1 182 ? 6.953 -14.406 6.352 1 98.69 182 ALA B C 1
ATOM 2953 O O . ALA B 1 182 ? 6.961 -13.297 6.891 1 98.69 182 ALA B O 1
ATOM 2954 N N . LEU B 1 183 ? 6 -14.836 5.551 1 98.69 183 LEU B N 1
ATOM 2955 C CA . LEU B 1 183 ? 4.844 -13.977 5.312 1 98.69 183 LEU B CA 1
ATOM 2956 C C . LEU B 1 183 ? 4.082 -13.711 6.605 1 98.69 183 LEU B C 1
ATOM 2958 O O . LEU B 1 183 ? 3.668 -12.578 6.867 1 98.69 183 LEU B O 1
ATOM 2962 N N . CYS B 1 184 ? 3.898 -14.719 7.438 1 98.69 184 CYS B N 1
ATOM 2963 C CA . CYS B 1 184 ? 3.25 -14.539 8.734 1 98.69 184 CYS B CA 1
ATOM 2964 C C . CYS B 1 184 ? 4.055 -13.594 9.617 1 98.69 184 CYS B C 1
ATOM 2966 O O . CYS B 1 184 ? 3.494 -12.68 10.227 1 98.69 184 CYS B O 1
ATOM 2968 N N . TYR B 1 185 ? 5.316 -13.82 9.664 1 98.5 185 TYR B N 1
ATOM 2969 C CA . TYR B 1 185 ? 6.203 -12.984 10.469 1 98.5 185 TYR B CA 1
ATOM 2970 C C . TYR B 1 185 ? 6.148 -11.531 10.008 1 98.5 185 TYR B C 1
ATOM 2972 O O . TYR B 1 185 ? 5.996 -10.617 10.82 1 98.5 185 TYR B O 1
ATOM 2980 N N . LEU B 1 186 ? 6.242 -11.305 8.695 1 98.31 186 LEU B N 1
ATOM 2981 C CA . LEU B 1 186 ? 6.305 -9.961 8.148 1 98.31 186 LEU B CA 1
ATOM 2982 C C . LEU B 1 186 ? 4.977 -9.234 8.336 1 98.31 186 LEU B C 1
ATOM 2984 O O . LEU B 1 186 ? 4.949 -8.031 8.586 1 98.31 186 LEU B O 1
ATOM 2988 N N . THR B 1 187 ? 3.873 -9.938 8.195 1 98.44 187 THR B N 1
ATOM 2989 C CA . THR B 1 187 ? 2.559 -9.352 8.422 1 98.44 187 THR B CA 1
ATOM 2990 C C . THR B 1 187 ? 2.396 -8.938 9.883 1 98.44 187 THR B C 1
ATOM 2992 O O . THR B 1 187 ? 1.975 -7.816 10.172 1 98.44 187 THR B O 1
ATOM 2995 N N . LEU B 1 188 ? 2.785 -9.812 10.758 1 98.31 188 LEU B N 1
ATOM 2996 C CA . LEU B 1 188 ? 2.666 -9.531 12.188 1 98.31 188 LEU B CA 1
ATOM 2997 C C . LEU B 1 188 ? 3.609 -8.406 12.602 1 98.31 188 LEU B C 1
ATOM 2999 O O . LEU B 1 188 ? 3.215 -7.496 13.336 1 98.31 188 LEU B O 1
ATOM 3003 N N . ALA B 1 189 ? 4.836 -8.5 12.18 1 97.81 189 ALA B N 1
ATOM 3004 C CA . ALA B 1 189 ? 5.816 -7.457 12.492 1 97.81 189 ALA B CA 1
ATOM 3005 C C . ALA B 1 189 ? 5.375 -6.105 11.938 1 97.81 189 ALA B C 1
ATOM 3007 O O . ALA B 1 189 ? 5.559 -5.074 12.586 1 97.81 189 ALA B O 1
ATOM 3008 N N . GLY B 1 190 ? 4.844 -6.117 10.695 1 97.56 190 GLY B N 1
ATOM 3009 C CA . GLY B 1 190 ? 4.312 -4.891 10.117 1 97.56 190 GLY B CA 1
ATOM 3010 C C . GLY B 1 190 ? 3.141 -4.324 10.898 1 97.56 190 GLY B C 1
ATOM 3011 O O . GLY B 1 190 ? 3.068 -3.115 11.125 1 97.56 190 GLY B O 1
ATOM 3012 N N . ALA B 1 191 ? 2.221 -5.203 11.312 1 98.06 191 ALA B N 1
ATOM 3013 C CA . ALA B 1 191 ? 1.072 -4.773 12.109 1 98.06 191 ALA B CA 1
ATOM 3014 C C . ALA B 1 191 ? 1.52 -4.164 13.438 1 98.06 191 ALA B C 1
ATOM 3016 O O . ALA B 1 191 ? 1.02 -3.113 13.844 1 98.06 191 ALA B O 1
ATOM 3017 N N . ILE B 1 192 ? 2.432 -4.781 14.039 1 98 192 ILE B N 1
ATOM 3018 C CA . ILE B 1 192 ? 2.949 -4.297 15.312 1 98 192 ILE B CA 1
ATOM 3019 C C . ILE B 1 192 ? 3.621 -2.938 15.117 1 98 192 ILE B C 1
ATOM 3021 O O . ILE B 1 192 ? 3.418 -2.016 15.906 1 98 192 ILE B O 1
ATOM 3025 N N . THR B 1 193 ? 4.398 -2.828 14.07 1 97.25 193 THR B N 1
ATOM 3026 C CA . THR B 1 193 ? 5.078 -1.572 13.773 1 97.25 193 THR B CA 1
ATOM 3027 C C . THR B 1 193 ? 4.066 -0.448 13.555 1 97.25 193 THR B C 1
ATOM 3029 O O . THR B 1 193 ? 4.25 0.662 14.062 1 97.25 193 THR B O 1
ATOM 3032 N N . VAL B 1 194 ? 3.023 -0.683 12.82 1 97.81 194 VAL B N 1
ATOM 3033 C CA . VAL B 1 194 ? 1.99 0.316 12.57 1 97.81 194 VAL B CA 1
ATOM 3034 C C . VAL B 1 194 ? 1.361 0.75 13.891 1 97.81 194 VAL B C 1
ATOM 3036 O O . VAL B 1 194 ? 1.191 1.945 14.141 1 97.81 194 VAL B O 1
ATOM 3039 N N . VAL B 1 195 ? 1.08 -0.181 14.758 1 97.81 195 VAL B N 1
ATOM 3040 C CA . VAL B 1 195 ? 0.47 0.123 16.047 1 97.81 195 VAL B CA 1
ATOM 3041 C C . VAL B 1 195 ? 1.442 0.934 16.891 1 97.81 195 VAL B C 1
ATOM 3043 O O . VAL B 1 195 ? 1.052 1.918 17.531 1 97.81 195 VAL B O 1
ATOM 3046 N N . GLN B 1 196 ? 2.684 0.555 16.906 1 97.62 196 GLN B N 1
ATOM 3047 C CA . GLN B 1 196 ? 3.697 1.283 17.656 1 97.62 196 GLN B CA 1
ATOM 3048 C C . GLN B 1 196 ? 3.777 2.74 17.203 1 97.62 196 GLN B C 1
ATOM 3050 O O . GLN B 1 196 ? 3.836 3.648 18.047 1 97.62 196 GLN B O 1
ATOM 3055 N N . ARG B 1 197 ? 3.76 2.9 15.961 1 97.56 197 ARG B N 1
ATOM 3056 C CA . ARG B 1 197 ? 3.867 4.254 15.422 1 97.56 197 ARG B CA 1
ATOM 3057 C C . ARG B 1 197 ? 2.609 5.062 15.719 1 97.56 197 ARG B C 1
ATOM 3059 O O . ARG B 1 197 ? 2.688 6.254 16.016 1 97.56 197 ARG B O 1
ATOM 3066 N N . MET B 1 198 ? 1.475 4.461 15.617 1 97.75 198 MET B N 1
ATOM 3067 C CA . MET B 1 198 ? 0.225 5.152 15.93 1 97.75 198 MET B CA 1
ATOM 3068 C C . MET B 1 198 ? 0.191 5.578 17.391 1 97.75 198 MET B C 1
ATOM 3070 O O . MET B 1 198 ? -0.254 6.68 17.719 1 97.75 198 MET B O 1
ATOM 3074 N N . VAL B 1 199 ? 0.693 4.707 18.25 1 97.31 199 VAL B N 1
ATOM 3075 C CA . VAL B 1 199 ? 0.729 5.016 19.672 1 97.31 199 VAL B CA 1
ATOM 3076 C C . VAL B 1 199 ? 1.692 6.172 19.922 1 97.31 199 VAL B C 1
ATOM 3078 O O . VAL B 1 199 ? 1.397 7.074 20.719 1 97.31 199 VAL B O 1
ATOM 3081 N N . ALA B 1 200 ? 2.779 6.133 19.281 1 96.81 200 ALA B N 1
ATOM 3082 C CA . ALA B 1 200 ? 3.75 7.215 19.406 1 96.81 200 ALA B CA 1
ATOM 3083 C C . ALA B 1 200 ? 3.145 8.547 18.984 1 96.81 200 ALA B C 1
ATOM 3085 O O . ALA B 1 200 ? 3.35 9.57 19.641 1 96.81 200 ALA B O 1
ATOM 3086 N N . VAL B 1 201 ? 2.398 8.562 17.906 1 97.44 201 VAL B N 1
ATOM 3087 C CA . VAL B 1 201 ? 1.768 9.773 17.406 1 97.44 201 VAL B CA 1
ATOM 3088 C C . VAL B 1 201 ? 0.694 10.25 18.391 1 97.44 201 VAL B C 1
ATOM 3090 O O . VAL B 1 201 ? 0.578 11.445 18.656 1 97.44 201 VAL B O 1
ATOM 3093 N N . ARG B 1 202 ? -0.075 9.359 18.891 1 97 202 ARG B N 1
ATOM 3094 C CA . ARG B 1 202 ? -1.117 9.703 19.859 1 97 202 ARG B CA 1
ATOM 3095 C C . ARG B 1 202 ? -0.522 10.367 21.094 1 97 202 ARG B C 1
ATOM 3097 O O . ARG B 1 202 ? -1.034 11.391 21.562 1 97 202 ARG B O 1
ATOM 3104 N N . ARG B 1 203 ? 0.573 9.852 21.594 1 96.5 203 ARG B N 1
ATOM 3105 C CA . ARG B 1 203 ? 1.243 10.398 22.766 1 96.5 203 ARG B CA 1
ATOM 3106 C C . ARG B 1 203 ? 1.804 11.789 22.484 1 96.5 203 ARG B C 1
ATOM 3108 O O . ARG B 1 203 ? 1.742 12.68 23.328 1 96.5 203 ARG B O 1
ATOM 3115 N N . ALA B 1 204 ? 2.273 11.906 21.328 1 95.56 204 ALA B N 1
ATOM 3116 C CA . ALA B 1 204 ? 2.832 13.203 20.938 1 95.56 204 ALA B CA 1
ATOM 3117 C C . ALA B 1 204 ? 1.739 14.258 20.828 1 95.56 204 ALA B C 1
ATOM 3119 O O . ALA B 1 204 ? 1.973 15.438 21.125 1 95.56 204 ALA B O 1
ATOM 3120 N N . CYS B 1 205 ? 0.543 13.898 20.391 1 93.94 205 CYS B N 1
ATOM 3121 C CA . CYS B 1 205 ? -0.57 14.828 20.234 1 93.94 205 CYS B CA 1
ATOM 3122 C C . CYS B 1 205 ? -1.153 15.211 21.594 1 93.94 205 CYS B C 1
ATOM 3124 O O . CYS B 1 205 ? -1.801 16.25 21.719 1 93.94 205 CYS B O 1
ATOM 3126 N N . GLU B 1 206 ? -0.994 14.414 22.609 1 90.5 206 GLU B N 1
ATOM 3127 C CA . GLU B 1 206 ? -1.514 14.672 23.938 1 90.5 206 GLU B CA 1
ATOM 3128 C C . GLU B 1 206 ? -0.514 15.469 24.781 1 90.5 206 GLU B C 1
ATOM 3130 O O . GLU B 1 206 ? -0.877 16.047 25.797 1 90.5 206 GLU B O 1
ATOM 3135 N N . SER B 1 207 ? 0.708 15.578 24.375 1 83 207 SER B N 1
ATOM 3136 C CA . SER B 1 207 ? 1.714 16.359 25.094 1 83 207 SER B CA 1
ATOM 3137 C C . SER B 1 207 ? 1.716 17.812 24.641 1 83 207 SER B C 1
ATOM 3139 O O . SER B 1 207 ? 1.877 18.719 25.453 1 83 207 SER B O 1
#

Secondary structure (DSSP, 8-state):
-HHHHHHHHHHHHHHHHHHHHHTT--HHHHHHHHHHHHHHHHHHHHHHT-TTHHHHHHHHHHTHHHHHHHHHHHTT---HHHHHHHHHHHHHHHHHHHHHHHHHHHTTT--HHHHHHHHHHHHHHHHHHHHHHHHHHTT------SS-HHHHHHHHHHHHHHHHHHHTTSS-GGGGGHHHHHHHHHHHHHHHHHHHHHHHHHHHHH-/-HHHHHHHHHHHHHHHHHHHHHTT--HHHHHHHHHHHHHHHHHHHHHHT-TTHHHHHHHHHHTHHHHHHHHHHHHT---HHHHHHHHHHHHHHHHHHHHHHHHHHHTTT--HHHHHHHHHHHHHHHHHHHHHHHHHHTT------SS-HHHHHHHHHHHHHHHHHHHTTSS-GGGGGHHHHHHHHHHHHHHHHHHHHHHHHHHHHH-

Foldseek 3Di:
DVVVVVVVLCVVLVVVLVVCVVVVHALLNLLVQLLVQLLVLLQVQLLVLNLQVSLVSNVVSPCSLVNSVNNCVVVVHDDPVSVVSNLVSLLSSLLSNLCSNLSNCVHVVVHPVVNVLSVLLNVLVNLLSVLQVVCVVVVHGQPDADADPVNLSVQQSVLSNQLSCLVVPNDPVVSVCSNVVSSVVSSVRSVVSNVSRVVRSVVVVVD/DVVVVVVVLCVVLVVVLVVCVVVVHALLNLLVQLLVQLLVLLQVQLLVLNLQVSLVSNVVSPCSLVNSVNNCVVVVHDDPVSVVSNLVSLLSSLLSNLCSNLSNCVHVVVHPVVNVLSVLLNVLVNLLSVLQVVCVVVVHGQPDADADPVNLSVQQSVLSNQLSCLVVPNDPVVSVCSNVVSSVVSSVRSVVSNVSRVVRSVVVVVD